Protein AF-0000000076566726 (afdb_homodimer)

Secondary structure (DSSP, 8-state):
---HHHHHHHEEEEEETTEEEEEEEGGGHHHHHT-TTTEEE-SSEEEE-TT--SHHHHHHHHHHHHHHTTTT-GGGGG--S-EEEEEETTTTEEEEEEEHHHHHHHTBEEEEEEEEEEEE-SSGGGPPPPPHHHHTT----TTS------S--TTEEEEEEEEPTT-SSSTT-EEESEEEE--TTS-HHHHHHHHHHHHH---HHHHTT-EEEEEEEEEEEETTEEEEEEEEEEEEE--TT-----SSS-EEEEEEE-HHHHHHHTTSTTB-HHHHHHHHHHHHHTT---TTT-TTHHHHHHHHB---S--/---HHHHHHHEEEEEETTEEEEEEEGGGHHHHHT-TTTEEE-SSEEEE-TT--SHHHHHHHHHHHHHHTTTT-GGGGG--S-EEEEEETTTTEEEEEEEHHHHHHHTBEEEEEEEEEEEE-SSGGGPPPPPHHHHTT----TTS------S--TTEEEEEEEEPTT-SSSTT-EEESEEEE--TTS-HHHHHHHHHHHHH---HHHHTT-EEEEEEEEEEEETTEEEEEEEEEEEEE--TT-----SSS-EEEEEEE-HHHHHHHTTSTTB-HHHHHHHHHHHHHTT---TTT-TTHHHHHHHHB---S--

Radius of gyration: 25.79 Å; Cα contacts (8 Å, |Δi|>4): 1337; chains: 2; bounding box: 63×69×59 Å

Organism: Mesocestoides corti (NCBI:txid53468)

Foldseek 3Di:
DADPPPQPPQWAFEDEPPWGFFTAGPVCCVLVVVLCQQWDDDPHHIYGHVVQPQQVSNQVSVAVSLVVCLPPAPLSVPFDVFWAFSDDPPLPGGRYIYTPSCCQRRGGEWEKAAEKEKEFAPDLVPADDPDCVLQVPLDPDPPDQAFAWDPFDSRMKTKKFAFDQPDPPLHGAIFHQFMDTDGSVDDRLVRRVVRNCAAFVDDPVQSVQKAWDAWFWAWHADSNHIHTYIYTYIYGYDYNPDGTDHHHNRTDDMHIGDLVSLSSNQSDPRHDVLRSLNSVVVSVVVPTGDCVSPVCVVVSRCNRHDDDPID/DADPPPQPPQWAFEDEPPWGFFTAGPVCCVLVVVLCQQWDDDPHHIYGDVVQPQQVSNQVSVAVSLVVCLPPAPLSVPFDVFWAFSDDPPLPGGRYIYTPSCCQRRGGEWEKAAEKEKEFAPDLVPADDPDCVQQVPLDDDPPDQAFAWAPFDSRMKTKKFAFDQPDPPLHGAIFHQFMDTDGSPDDRLVRRVVRNCAAWVDDPVQSVQKAWDAWFWAWHADSNHIHTYIYTYIYGYDYNPDGTDHHHNRTDDMHIGDLVSLSSNQSDPRHDVLRSLNSVVVSVVVPTGDCVSPVCVVVSRCNRHDDDPID

Sequence (622 aa):
MISSSSTGLNCIKFYIEDYLVGYIHREFLPQLAKYSSVFVINSDCVRLHPQLGSFEQRTAAVENVMQDLRGSLKALKGWQNEHYGVCVEGHSRALMSVERAASRVLGIKRYGVHINGYTFLSEPSMAPKPPAHVVAGVEAVEGHNELKLSNVPPNLRMWIALRSKSKTNWPGFLDLITAGGLPYSMKALDCAKKEAREEAGIPDGLLENLKPCGTITYAFDDDAGVGAGVAYLYDLELPPDFHPVNCDKEVEEFYLLSPHDVAKLIQTESFKQNCGMTVLDFFIRHGYVDPDENPRLEEWLQLMHYKLPYDMISSSSTGLNCIKFYIEDYLVGYIHREFLPQLAKYSSVFVINSDCVRLHPQLGSFEQRTAAVENVMQDLRGSLKALKGWQNEHYGVCVEGHSRALMSVERAASRVLGIKRYGVHINGYTFLSEPSMAPKPPAHVVAGVEAVEGHNELKLSNVPPNLRMWIALRSKSKTNWPGFLDLITAGGLPYSMKALDCAKKEAREEAGIPDGLLENLKPCGTITYAFDDDAGVGAGVAYLYDLELPPDFHPVNCDKEVEEFYLLSPHDVAKLIQTESFKQNCGMTVLDFFIRHGYVDPDENPRLEEWLQLMHYKLPYD

Structure (mmCIF, N/CA/C/O backbone):
data_AF-0000000076566726-model_v1
#
loop_
_entity.id
_entity.type
_entity.pdbx_description
1 polymer 'Nudix hydrolase domain-containing protein'
#
loop_
_atom_site.group_PDB
_atom_site.id
_atom_site.type_symbol
_atom_site.label_atom_id
_atom_site.label_alt_id
_atom_site.label_comp_id
_atom_site.label_asym_id
_atom_site.label_entity_id
_atom_site.label_seq_id
_atom_site.pdbx_PDB_ins_code
_atom_site.Cartn_x
_atom_site.Cartn_y
_atom_site.Cartn_z
_atom_site.occupancy
_atom_site.B_iso_or_equiv
_atom_site.auth_seq_id
_atom_site.auth_comp_id
_atom_site.auth_asym_id
_atom_site.auth_atom_id
_atom_site.pdbx_PDB_model_num
ATOM 1 N N . MET A 1 1 ? 11.234 -10.844 3.172 1 33.03 1 MET A N 1
ATOM 2 C CA . MET A 1 1 ? 11.234 -9.609 2.396 1 33.03 1 MET A CA 1
ATOM 3 C C . MET A 1 1 ? 12.492 -9.492 1.545 1 33.03 1 MET A C 1
ATOM 5 O O . MET A 1 1 ? 13.562 -9.961 1.943 1 33.03 1 MET A O 1
ATOM 9 N N . ILE A 1 2 ? 12.406 -9.414 0.272 1 42.66 2 ILE A N 1
ATOM 10 C CA . ILE A 1 2 ? 13.594 -9.273 -0.565 1 42.66 2 ILE A CA 1
ATOM 11 C C . ILE A 1 2 ? 14.508 -8.195 0.017 1 42.66 2 ILE A C 1
ATOM 13 O O . ILE A 1 2 ? 14.109 -7.035 0.143 1 42.66 2 ILE A O 1
ATOM 17 N N . SER A 1 3 ? 15.188 -8.492 0.885 1 43.09 3 SER A N 1
ATOM 18 C CA . SER A 1 3 ? 16.172 -7.52 1.33 1 43.09 3 SER A CA 1
ATOM 19 C C . SER A 1 3 ? 16.938 -6.922 0.15 1 43.09 3 SER A C 1
ATOM 21 O O . SER A 1 3 ? 17.203 -7.613 -0.839 1 43.09 3 SER A O 1
ATOM 23 N N . SER A 1 4 ? 16.734 -5.707 -0.151 1 42.78 4 SER A N 1
ATOM 24 C CA . SER A 1 4 ? 17.531 -4.926 -1.091 1 42.78 4 SER A CA 1
ATOM 25 C C . SER A 1 4 ? 18.891 -5.574 -1.344 1 42.78 4 SER A C 1
ATOM 27 O O . SER A 1 4 ? 19.453 -5.461 -2.438 1 42.78 4 SER A O 1
ATOM 29 N N . SER A 1 5 ? 19.484 -5.984 -0.323 1 40.06 5 SER A N 1
ATOM 30 C CA . SER A 1 5 ? 20.875 -6.414 -0.429 1 40.06 5 SER A CA 1
ATOM 31 C C . SER A 1 5 ? 21.016 -7.617 -1.353 1 40.06 5 SER A C 1
ATOM 33 O O . SER A 1 5 ? 22.094 -7.875 -1.891 1 40.06 5 SER A O 1
ATOM 35 N N . SER A 1 6 ? 20.078 -8.484 -1.298 1 44.53 6 SER A N 1
ATOM 36 C CA . SER A 1 6 ? 20.391 -9.758 -1.945 1 44.53 6 SER A CA 1
ATOM 37 C C . SER A 1 6 ? 20.359 -9.625 -3.465 1 44.53 6 SER A C 1
ATOM 39 O O . SER A 1 6 ? 21.156 -10.258 -4.164 1 44.53 6 SER A O 1
ATOM 41 N N . THR A 1 7 ? 19.328 -8.914 -3.982 1 50.22 7 THR A N 1
ATOM 42 C CA . THR A 1 7 ? 19.25 -8.922 -5.438 1 50.22 7 THR A CA 1
ATOM 43 C C . THR A 1 7 ? 20.438 -8.188 -6.051 1 50.22 7 THR A C 1
ATOM 45 O O . THR A 1 7 ? 20.953 -8.594 -7.098 1 50.22 7 THR A O 1
ATOM 48 N N . GLY A 1 8 ? 20.844 -7.047 -5.398 1 53.28 8 GLY A N 1
ATOM 49 C CA . GLY A 1 8 ? 21.75 -6.176 -6.125 1 53.28 8 GLY A CA 1
ATOM 50 C C . GLY A 1 8 ? 23.141 -6.762 -6.281 1 53.28 8 GLY A C 1
ATOM 51 O O . GLY A 1 8 ? 23.734 -6.691 -7.363 1 53.28 8 GLY A O 1
ATOM 52 N N . LEU A 1 9 ? 23.562 -7.465 -5.18 1 59.66 9 LEU A N 1
ATOM 53 C CA . LEU A 1 9 ? 24.984 -7.73 -5.34 1 59.66 9 LEU A CA 1
ATOM 54 C C . LEU A 1 9 ? 25.219 -9.062 -6.047 1 59.66 9 LEU A C 1
ATOM 56 O O . LEU A 1 9 ? 26.203 -9.227 -6.758 1 59.66 9 LEU A O 1
ATOM 60 N N . ASN A 1 10 ? 24.203 -9.93 -6.137 1 83.69 10 ASN A N 1
ATOM 61 C CA . ASN A 1 10 ? 24.453 -11.266 -6.68 1 83.69 10 ASN A CA 1
ATOM 62 C C . ASN A 1 10 ? 23.641 -11.516 -7.945 1 83.69 10 ASN A C 1
ATOM 64 O O . ASN A 1 10 ? 23.656 -12.617 -8.492 1 83.69 10 ASN A O 1
ATOM 68 N N . CYS A 1 11 ? 23.062 -10.398 -8.445 1 91 11 CYS A N 1
ATOM 69 C CA . CYS A 1 11 ? 22.219 -10.547 -9.633 1 91 11 CYS A CA 1
ATOM 70 C C . CYS A 1 11 ? 22.688 -9.602 -10.742 1 91 11 CYS A C 1
ATOM 72 O O . CYS A 1 11 ? 23.438 -8.664 -10.492 1 91 11 CYS A O 1
ATOM 74 N N . ILE A 1 12 ? 22.375 -9.969 -11.898 1 93.75 12 ILE A N 1
ATOM 75 C CA . ILE A 1 12 ? 22.641 -9.156 -13.078 1 93.75 12 ILE A CA 1
ATOM 76 C C . ILE A 1 12 ? 21.344 -8.852 -13.812 1 93.75 12 ILE A C 1
ATOM 78 O O . ILE A 1 12 ? 20.422 -9.688 -13.828 1 93.75 12 ILE A O 1
ATOM 82 N N . LYS A 1 13 ? 21.25 -7.676 -14.406 1 95.38 13 LYS A N 1
ATOM 83 C CA . LYS A 1 13 ? 20.031 -7.215 -15.07 1 95.38 13 LYS A CA 1
ATOM 84 C C . LYS A 1 13 ? 19.75 -8.031 -16.328 1 95.38 13 LYS A C 1
ATOM 86 O O . LYS A 1 13 ? 20.672 -8.359 -17.078 1 95.38 13 LYS A O 1
ATOM 91 N N . PHE A 1 14 ? 18.547 -8.398 -16.609 1 97 14 PHE A N 1
ATOM 92 C CA . PHE A 1 14 ? 18.078 -9.102 -17.797 1 97 14 PHE A CA 1
ATOM 93 C C . PHE A 1 14 ? 17.172 -8.211 -18.641 1 97 14 PHE A C 1
ATOM 95 O O . PHE A 1 14 ? 16.156 -7.723 -18.141 1 97 14 PHE A O 1
ATOM 102 N N . TYR A 1 15 ? 17.5 -8.016 -19.875 1 97.5 15 TYR A N 1
ATOM 103 C CA . TYR A 1 15 ? 16.766 -7.109 -20.75 1 97.5 15 TYR A CA 1
ATOM 104 C C . TYR A 1 15 ? 16.156 -7.867 -21.922 1 97.5 15 TYR A C 1
ATOM 106 O O . TYR A 1 15 ? 16.75 -8.82 -22.438 1 97.5 15 TYR A O 1
ATOM 114 N N . ILE A 1 16 ? 15.023 -7.496 -22.359 1 97.81 16 ILE A N 1
ATOM 115 C CA . ILE A 1 16 ? 14.469 -7.746 -23.688 1 97.81 16 ILE A CA 1
ATOM 116 C C . ILE A 1 16 ? 14.312 -6.426 -24.438 1 97.81 16 ILE A C 1
ATOM 118 O O . ILE A 1 16 ? 13.586 -5.535 -24 1 97.81 16 ILE A O 1
ATOM 122 N N . GLU A 1 17 ? 15.062 -6.328 -25.453 1 95.25 17 GLU A N 1
ATOM 123 C CA . GLU A 1 17 ? 15.156 -5.016 -26.094 1 95.25 17 GLU A CA 1
ATOM 124 C C . GLU A 1 17 ? 15.664 -3.965 -25.109 1 95.25 17 GLU A C 1
ATOM 126 O O . GLU A 1 17 ? 16.719 -4.145 -24.484 1 95.25 17 GLU A O 1
ATOM 131 N N . ASP A 1 18 ? 14.883 -2.914 -24.859 1 93.94 18 ASP A N 1
ATOM 132 C CA . ASP A 1 18 ? 15.336 -1.868 -23.938 1 93.94 18 ASP A CA 1
ATOM 133 C C . ASP A 1 18 ? 14.602 -1.956 -22.594 1 93.94 18 ASP A C 1
ATOM 135 O O . ASP A 1 18 ? 14.773 -1.092 -21.734 1 93.94 18 ASP A O 1
ATOM 139 N N . TYR A 1 19 ? 13.867 -3.051 -22.453 1 95.44 19 TYR A N 1
ATOM 140 C CA . TYR A 1 19 ? 13.094 -3.189 -21.219 1 95.44 19 TYR A CA 1
ATOM 141 C C . TYR A 1 19 ? 13.844 -4.043 -20.203 1 95.44 19 TYR A C 1
ATOM 143 O O . TYR A 1 19 ? 14.242 -5.172 -20.516 1 95.44 19 TYR A O 1
ATOM 151 N N . LEU A 1 20 ? 14.133 -3.514 -19.031 1 95.69 20 LEU A N 1
ATOM 152 C CA . LEU A 1 20 ? 14.602 -4.332 -17.906 1 95.69 20 LEU A CA 1
ATOM 153 C C . LEU A 1 20 ? 13.484 -5.234 -17.391 1 95.69 20 LEU A C 1
ATOM 155 O O . LEU A 1 20 ? 12.5 -4.754 -16.828 1 95.69 20 LEU A O 1
ATOM 159 N N . VAL A 1 21 ? 13.656 -6.59 -17.531 1 95.94 21 VAL A N 1
ATOM 160 C CA . VAL A 1 21 ? 12.492 -7.445 -17.297 1 95.94 21 VAL A CA 1
ATOM 161 C C . VAL A 1 21 ? 12.82 -8.461 -16.188 1 95.94 21 VAL A C 1
ATOM 163 O O . VAL A 1 21 ? 11.945 -9.211 -15.758 1 95.94 21 VAL A O 1
ATOM 166 N N . GLY A 1 22 ? 14.125 -8.461 -15.789 1 95.12 22 GLY A N 1
ATOM 167 C CA . GLY A 1 22 ? 14.438 -9.438 -14.758 1 95.12 22 GLY A CA 1
ATOM 168 C C . GLY A 1 22 ? 15.82 -9.25 -14.164 1 95.12 22 GLY A C 1
ATOM 169 O O . GLY A 1 22 ? 16.562 -8.359 -14.578 1 95.12 22 GLY A O 1
ATOM 170 N N . TYR A 1 23 ? 16.078 -10.047 -13.18 1 94.56 23 TYR A N 1
ATOM 171 C CA . TYR A 1 23 ? 17.391 -10.164 -12.531 1 94.56 23 TYR A CA 1
ATOM 172 C C . TYR A 1 23 ? 17.828 -11.617 -12.438 1 94.56 23 TYR A C 1
ATOM 174 O O . TYR A 1 23 ? 17.125 -12.445 -11.844 1 94.56 23 TYR A O 1
ATOM 182 N N . ILE A 1 24 ? 18.969 -11.852 -12.953 1 95.38 24 ILE A N 1
ATOM 183 C CA . ILE A 1 24 ? 19.453 -13.227 -13.023 1 95.38 24 ILE A CA 1
ATOM 184 C C . ILE A 1 24 ? 20.625 -13.414 -12.055 1 95.38 24 ILE A C 1
ATOM 186 O O . ILE A 1 24 ? 21.531 -12.578 -12.008 1 95.38 24 ILE A O 1
ATOM 190 N N . HIS A 1 25 ? 20.516 -14.523 -11.32 1 93.44 25 HIS A N 1
ATOM 191 C CA . HIS A 1 25 ? 21.672 -14.859 -10.516 1 93.44 25 HIS A CA 1
ATOM 192 C C . HIS A 1 25 ? 22.922 -15.047 -11.383 1 93.44 25 HIS A C 1
ATOM 194 O O . HIS A 1 25 ? 22.875 -15.758 -12.391 1 93.44 25 HIS A O 1
ATOM 200 N N . ARG A 1 26 ? 23.984 -14.5 -10.883 1 93.19 26 ARG A N 1
ATOM 201 C CA . ARG A 1 26 ? 25.234 -14.602 -11.625 1 93.19 26 ARG A CA 1
ATOM 202 C C . ARG A 1 26 ? 25.672 -16.062 -11.742 1 93.19 26 ARG A C 1
ATOM 204 O O . ARG A 1 26 ? 26.328 -16.422 -12.719 1 93.19 26 ARG A O 1
ATOM 211 N N . GLU A 1 27 ? 25.297 -16.859 -10.867 1 92.06 27 GLU A N 1
ATOM 212 C CA . GLU A 1 27 ? 25.688 -18.266 -10.867 1 92.06 27 GLU A CA 1
ATOM 213 C C . GLU A 1 27 ? 25.047 -19.016 -12.031 1 92.06 27 GLU A C 1
ATOM 215 O O . GLU A 1 27 ? 25.484 -20.109 -12.383 1 92.06 27 GLU A O 1
ATOM 220 N N . PHE A 1 28 ? 24.016 -18.469 -12.625 1 95.25 28 PHE A N 1
ATOM 221 C CA . PHE A 1 28 ? 23.344 -19.125 -13.734 1 95.25 28 PHE A CA 1
ATOM 222 C C . PHE A 1 28 ? 24 -18.766 -15.055 1 95.25 28 PHE A C 1
ATOM 224 O O . PHE A 1 28 ? 23.719 -19.375 -16.094 1 95.25 28 PHE A O 1
ATOM 231 N N . LEU A 1 29 ? 24.875 -17.828 -15.102 1 95.62 29 LEU A N 1
ATOM 232 C CA . LEU A 1 29 ? 25.391 -17.219 -16.328 1 95.62 29 LEU A CA 1
ATOM 233 C C . LEU A 1 29 ? 26.188 -18.234 -17.141 1 95.62 29 LEU A C 1
ATOM 235 O O . LEU A 1 29 ? 26.062 -18.297 -18.359 1 95.62 29 LEU A O 1
ATOM 239 N N . PRO A 1 30 ? 27.031 -19.078 -16.422 1 95.75 30 PRO A N 1
ATOM 240 C CA . PRO A 1 30 ? 27.781 -20.047 -17.219 1 95.75 30 PRO A CA 1
ATOM 241 C C . PRO A 1 30 ? 26.891 -20.984 -18.031 1 95.75 30 PRO A C 1
ATOM 243 O O . PRO A 1 30 ? 27.203 -21.328 -19.156 1 95.75 30 PRO A O 1
ATOM 246 N N . GLN A 1 31 ? 25.797 -21.328 -17.562 1 96.62 31 GLN A N 1
ATOM 247 C CA . GLN A 1 31 ? 24.875 -22.188 -18.266 1 96.62 31 GLN A CA 1
ATOM 248 C C . GLN A 1 31 ? 24.156 -21.453 -19.391 1 96.62 31 GLN A C 1
ATOM 250 O O . GLN A 1 31 ? 23.984 -22 -20.484 1 96.62 31 GLN A O 1
ATOM 255 N N . LEU A 1 32 ? 23.797 -20.203 -19.172 1 97.31 32 LEU A N 1
ATOM 256 C CA . LEU A 1 32 ? 23.094 -19.422 -20.172 1 97.31 32 LEU A CA 1
ATOM 257 C C . LEU A 1 32 ? 24.016 -19.031 -21.328 1 97.31 32 LEU A C 1
ATOM 259 O O . LEU A 1 32 ? 23.562 -18.891 -22.469 1 97.31 32 LEU A O 1
ATOM 263 N N . ALA A 1 33 ? 25.266 -18.938 -20.953 1 96.75 33 ALA A N 1
ATOM 264 C CA . ALA A 1 33 ? 26.266 -18.5 -21.938 1 96.75 33 ALA A CA 1
ATOM 265 C 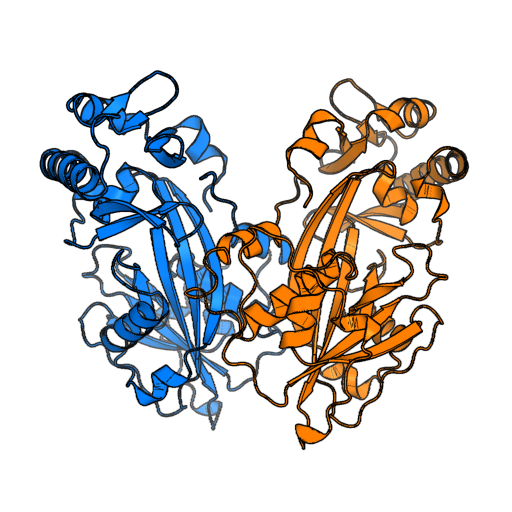C . ALA A 1 33 ? 26.438 -19.547 -23.047 1 96.75 33 ALA A C 1
ATOM 267 O O . ALA A 1 33 ? 26.891 -19.219 -24.141 1 96.75 33 ALA A O 1
ATOM 268 N N . LYS A 1 34 ? 26.047 -20.75 -22.734 1 97.12 34 LYS A N 1
ATOM 269 C CA . LYS A 1 34 ? 26.125 -21.812 -23.719 1 97.12 34 LYS A CA 1
ATOM 270 C C . LYS A 1 34 ? 25.156 -21.578 -24.875 1 97.12 34 LYS A C 1
ATOM 272 O O . LYS A 1 34 ? 25.266 -22.203 -25.922 1 97.12 34 LYS A O 1
ATOM 277 N N . TYR A 1 35 ? 24.25 -20.734 -24.703 1 98.19 35 TYR A N 1
ATOM 278 C CA . TYR A 1 35 ? 23.219 -20.469 -25.703 1 98.19 35 TYR A CA 1
ATOM 279 C C . TYR A 1 35 ? 23.328 -19.031 -26.234 1 98.19 35 TYR A C 1
ATOM 281 O O . TYR A 1 35 ? 22.406 -18.234 -26.094 1 98.19 35 TYR A O 1
ATOM 289 N N . SER A 1 36 ? 24.344 -18.781 -26.953 1 97 36 SER A N 1
ATOM 290 C CA . SER A 1 36 ? 24.719 -17.438 -27.375 1 97 36 SER A CA 1
ATOM 291 C C . SER A 1 36 ? 23.75 -16.906 -28.438 1 97 36 SER A C 1
ATOM 293 O O . SER A 1 36 ? 23.688 -15.703 -28.688 1 97 36 SER A O 1
ATOM 295 N N . SER A 1 37 ? 22.984 -17.828 -29.062 1 97.56 37 SER A N 1
ATOM 296 C CA . SER A 1 37 ? 21.984 -17.391 -30.031 1 97.56 37 SER A CA 1
ATOM 297 C C . SER A 1 37 ? 20.734 -16.859 -29.344 1 97.56 37 SER A C 1
ATOM 299 O O . SER A 1 37 ? 19.891 -16.234 -29.984 1 97.56 37 SER A O 1
ATOM 301 N N . VAL A 1 38 ? 20.656 -17.078 -28.078 1 98.62 38 VAL A N 1
ATOM 302 C CA . VAL A 1 38 ? 19.453 -16.688 -27.344 1 98.62 38 VAL A CA 1
ATOM 303 C C . VAL A 1 38 ? 19.797 -15.586 -26.344 1 98.62 38 VAL A C 1
ATOM 305 O O . VAL A 1 38 ? 19.078 -14.586 -26.234 1 98.62 38 VAL A O 1
ATOM 308 N N . PHE A 1 39 ? 20.922 -15.758 -25.641 1 98.62 39 PHE A N 1
ATOM 309 C CA . PHE A 1 39 ? 21.328 -14.812 -24.609 1 98.62 39 PHE A CA 1
ATOM 310 C C . PHE A 1 39 ? 22.656 -14.156 -24.969 1 98.62 39 PHE A C 1
ATOM 312 O O . PHE A 1 39 ? 23.641 -14.836 -25.266 1 98.62 39 PHE A O 1
ATOM 319 N N . VAL A 1 40 ? 22.594 -12.828 -24.906 1 98.12 40 VAL A N 1
ATOM 320 C CA . VAL A 1 40 ? 23.812 -12.031 -25.031 1 98.12 40 VAL A CA 1
ATOM 321 C C . VAL A 1 40 ? 24.266 -11.547 -23.656 1 98.12 40 VAL A C 1
ATOM 323 O O . VAL A 1 40 ? 23.562 -10.766 -23 1 98.12 40 VAL A O 1
ATOM 326 N N . ILE A 1 41 ? 25.438 -12.008 -23.203 1 97.19 41 ILE A N 1
ATOM 327 C CA . ILE A 1 41 ? 25.891 -11.727 -21.844 1 97.19 41 ILE A CA 1
ATOM 328 C C . ILE A 1 41 ? 27.109 -10.82 -21.875 1 97.19 41 ILE A C 1
ATOM 330 O O . ILE A 1 41 ? 28.094 -11.125 -22.562 1 97.19 41 ILE A O 1
ATOM 334 N N . ASN A 1 42 ? 26.984 -9.711 -21.25 1 94.31 42 ASN A N 1
ATOM 335 C CA . ASN A 1 42 ? 28.125 -8.828 -21.031 1 94.31 42 ASN A CA 1
ATOM 336 C C . ASN A 1 42 ? 28.375 -8.586 -19.547 1 94.31 42 ASN A C 1
ATOM 338 O O . ASN A 1 42 ? 27.797 -9.258 -18.703 1 94.31 42 ASN A O 1
ATOM 342 N N . SER A 1 43 ? 29.297 -7.742 -19.172 1 90.38 43 SER A N 1
ATOM 343 C CA . SER A 1 43 ? 29.672 -7.504 -17.781 1 90.38 43 SER A CA 1
ATOM 344 C C . SER A 1 43 ? 28.516 -6.859 -17 1 90.38 43 SER A C 1
ATOM 346 O O . SER A 1 43 ? 28.406 -7.051 -15.789 1 90.38 43 SER A O 1
ATOM 348 N N . ASP A 1 44 ? 27.594 -6.285 -17.672 1 91.06 44 ASP A N 1
ATOM 349 C CA . ASP A 1 44 ? 26.641 -5.426 -16.969 1 91.06 44 ASP A CA 1
ATOM 350 C C . ASP A 1 44 ? 25.234 -6.004 -17.047 1 91.06 44 ASP A C 1
ATOM 352 O O . ASP A 1 44 ? 24.391 -5.699 -16.188 1 91.06 44 ASP A O 1
ATOM 356 N N . CYS A 1 45 ? 25.031 -6.777 -18.078 1 95.75 45 CYS A N 1
ATOM 357 C CA . CYS A 1 45 ? 23.656 -7.219 -18.234 1 95.75 45 CYS A CA 1
ATOM 358 C C . CYS A 1 45 ? 23.578 -8.453 -19.125 1 95.75 45 CYS A C 1
ATOM 360 O O . CYS A 1 45 ? 24.562 -8.836 -19.75 1 95.75 45 CYS A O 1
ATOM 362 N N . VAL A 1 46 ? 22.531 -9.195 -19.062 1 97.62 46 VAL A N 1
ATOM 363 C CA . VAL A 1 46 ? 22.078 -10.219 -20 1 97.62 46 VAL A CA 1
ATOM 364 C C . VAL A 1 46 ? 20.953 -9.664 -20.875 1 97.62 46 VAL A C 1
ATOM 366 O O . VAL A 1 46 ? 20.062 -8.969 -20.375 1 97.62 46 VAL A O 1
ATOM 369 N N . ARG A 1 47 ? 21.031 -9.898 -22.125 1 97.81 47 ARG A N 1
ATOM 370 C CA . ARG A 1 47 ? 20 -9.477 -23.062 1 97.81 47 ARG A CA 1
ATOM 371 C C . ARG A 1 47 ? 19.547 -10.633 -23.953 1 97.81 47 ARG A C 1
ATOM 373 O O . ARG A 1 47 ? 20.375 -11.438 -24.391 1 97.81 47 ARG A O 1
ATOM 380 N N . LEU A 1 48 ? 18.234 -10.703 -24.125 1 97.94 48 LEU A N 1
ATOM 381 C CA . LEU A 1 48 ? 17.812 -11.617 -25.188 1 97.94 48 LEU A CA 1
ATOM 382 C C . LEU A 1 48 ? 18.359 -11.164 -26.547 1 97.94 48 LEU A C 1
ATOM 384 O O . LEU A 1 48 ? 18.359 -9.969 -26.844 1 97.94 48 LEU A O 1
ATOM 388 N N . HIS A 1 49 ? 18.766 -12.07 -27.297 1 97.75 49 HIS A N 1
ATOM 389 C CA . HIS A 1 49 ? 19.375 -11.75 -28.594 1 97.75 49 HIS A CA 1
ATOM 390 C C . HIS A 1 49 ? 18.438 -10.898 -29.438 1 97.75 49 HIS A C 1
ATOM 392 O O . HIS A 1 49 ? 17.266 -11.219 -29.594 1 97.75 49 HIS A O 1
ATOM 398 N N . PRO A 1 50 ? 18.969 -9.891 -30.062 1 95.94 50 PRO A N 1
ATOM 399 C CA . PRO A 1 50 ? 18.141 -8.945 -30.812 1 95.94 50 PRO A CA 1
ATOM 400 C C . PRO A 1 50 ? 17.469 -9.578 -32.031 1 95.94 50 PRO A C 1
ATOM 402 O O . PRO A 1 50 ? 16.469 -9.047 -32.531 1 95.94 50 PRO A O 1
ATOM 405 N N . GLN A 1 51 ? 17.969 -10.664 -32.469 1 96.56 51 GLN A N 1
ATOM 406 C CA . GLN A 1 51 ? 17.375 -11.336 -33.625 1 96.56 51 GLN A CA 1
ATOM 407 C C . GLN A 1 51 ? 16.016 -11.93 -33.281 1 96.56 51 GLN A C 1
ATOM 409 O O . GLN A 1 51 ? 15.219 -12.242 -34.156 1 96.56 51 GLN A O 1
ATOM 414 N N . LEU A 1 52 ? 15.828 -12.141 -32 1 97.62 52 LEU A N 1
ATOM 415 C CA . LEU A 1 52 ? 14.523 -12.617 -31.547 1 97.62 52 LEU A CA 1
ATOM 416 C C . LEU A 1 52 ? 13.531 -11.469 -31.422 1 97.62 52 LEU A C 1
ATOM 418 O O . LEU A 1 52 ? 13.383 -10.891 -30.344 1 97.62 52 LEU A O 1
ATOM 422 N N . GLY A 1 53 ? 12.859 -11.203 -32.438 1 94.38 53 GLY A N 1
ATOM 423 C CA . GLY A 1 53 ? 12.141 -9.945 -32.562 1 94.38 53 GLY A CA 1
ATOM 424 C C . GLY A 1 53 ? 10.672 -10.07 -32.188 1 94.38 53 GLY A C 1
ATOM 425 O O . GLY A 1 53 ? 10.016 -9.07 -31.875 1 94.38 53 GLY A O 1
ATOM 426 N N . SER A 1 54 ? 10.156 -11.328 -32.312 1 96.81 54 SER A N 1
ATOM 427 C CA . SER A 1 54 ? 8.727 -11.484 -32.062 1 96.81 54 SER A CA 1
ATOM 428 C C . SER A 1 54 ? 8.469 -12.227 -30.75 1 96.81 54 SER A C 1
ATOM 430 O O . SER A 1 54 ? 9.359 -12.883 -30.219 1 96.81 54 SER A O 1
ATOM 432 N N . PHE A 1 55 ? 7.242 -12.102 -30.266 1 97.5 55 PHE A N 1
ATOM 433 C CA . PHE A 1 55 ? 6.781 -12.82 -29.078 1 97.5 55 PHE A CA 1
ATOM 434 C C . PHE A 1 55 ? 7.016 -14.32 -29.234 1 97.5 55 PHE A C 1
ATOM 436 O O . PHE A 1 55 ? 7.566 -14.961 -28.328 1 97.5 55 PHE A O 1
ATOM 443 N N . GLU A 1 56 ? 6.68 -14.852 -30.391 1 97.88 56 GLU A N 1
ATOM 444 C CA . GLU A 1 56 ? 6.77 -16.297 -30.641 1 97.88 56 GLU A CA 1
ATOM 445 C C . GLU A 1 56 ? 8.219 -16.75 -30.688 1 97.88 56 GLU A C 1
ATOM 447 O O . GLU A 1 56 ? 8.562 -17.797 -30.141 1 97.88 56 GLU A O 1
ATOM 452 N N . GLN A 1 57 ? 8.984 -16 -31.344 1 98.31 57 GLN A N 1
ATOM 453 C CA . GLN A 1 57 ? 10.398 -16.359 -31.469 1 98.31 57 GLN A CA 1
ATOM 454 C C . GLN A 1 57 ? 11.086 -16.359 -30.109 1 98.31 57 GLN A C 1
ATOM 456 O O . GLN A 1 57 ? 11.805 -17.312 -29.766 1 98.31 57 GLN A O 1
ATOM 461 N N . ARG A 1 58 ? 10.836 -15.328 -29.359 1 98.62 58 ARG A N 1
ATOM 462 C CA . ARG A 1 58 ? 11.422 -15.227 -28.031 1 98.62 58 ARG A CA 1
ATOM 463 C C . ARG A 1 58 ? 10.969 -16.391 -27.141 1 98.62 58 ARG A C 1
ATOM 465 O O . ARG A 1 58 ? 11.781 -17.047 -26.484 1 98.62 58 ARG A O 1
ATOM 472 N N . THR A 1 59 ? 9.648 -16.641 -27.172 1 98.44 59 THR A N 1
ATOM 473 C CA . THR A 1 59 ? 9.055 -17.688 -26.344 1 98.44 59 THR A CA 1
ATOM 474 C C . THR A 1 59 ? 9.641 -19.047 -26.688 1 98.44 59 THR A C 1
ATOM 476 O O . THR A 1 59 ? 10.062 -19.781 -25.797 1 98.44 59 THR A O 1
ATOM 479 N N . ALA A 1 60 ? 9.727 -19.312 -27.938 1 98.38 60 ALA A N 1
ATOM 480 C CA . ALA A 1 60 ? 10.227 -20.609 -28.391 1 98.38 60 ALA A CA 1
ATOM 481 C C . ALA A 1 60 ? 11.703 -20.781 -28.062 1 98.38 60 ALA A C 1
ATOM 483 O O . ALA A 1 60 ? 12.125 -21.844 -27.594 1 98.38 60 ALA A O 1
ATOM 484 N N . ALA A 1 61 ? 12.484 -19.781 -28.328 1 98.62 61 ALA A N 1
ATOM 485 C CA . ALA A 1 61 ? 13.922 -19.844 -28.094 1 98.62 61 ALA A CA 1
ATOM 486 C C . ALA A 1 61 ? 14.227 -20.078 -26.625 1 98.62 61 ALA A C 1
ATOM 488 O O . ALA A 1 61 ? 15.023 -20.953 -26.281 1 98.62 61 ALA A O 1
ATOM 489 N N . VAL A 1 62 ? 13.586 -19.328 -25.781 1 98.5 62 VAL A N 1
ATOM 490 C CA . VAL A 1 62 ? 13.828 -19.453 -24.344 1 98.5 62 VAL A CA 1
ATOM 491 C C . VAL A 1 62 ? 13.305 -20.781 -23.828 1 98.5 62 VAL A C 1
ATOM 493 O O . VAL A 1 62 ? 13.945 -21.422 -22.984 1 98.5 62 VAL A O 1
ATOM 496 N N . GLU A 1 63 ? 12.18 -21.172 -24.359 1 97.88 63 GLU A N 1
ATOM 497 C CA . GLU A 1 63 ? 11.641 -22.469 -23.984 1 97.88 63 GLU A CA 1
ATOM 498 C C . GLU A 1 63 ? 12.633 -23.594 -24.266 1 97.88 63 GLU A C 1
ATOM 500 O O . GLU A 1 63 ? 12.836 -24.484 -23.438 1 97.88 63 GLU A O 1
ATOM 505 N N . ASN A 1 64 ? 13.195 -23.578 -25.406 1 98 64 ASN A N 1
ATOM 506 C CA . ASN A 1 64 ? 14.164 -24.594 -25.797 1 98 64 ASN A CA 1
ATOM 507 C C . ASN A 1 64 ? 15.367 -24.609 -24.859 1 98 64 ASN A C 1
ATOM 509 O O . ASN A 1 64 ? 15.82 -25.688 -24.453 1 98 64 ASN A O 1
ATOM 513 N N . VAL A 1 65 ? 15.836 -23.453 -24.547 1 98.31 65 VAL A N 1
ATOM 514 C CA . VAL A 1 65 ? 16.969 -23.359 -23.641 1 98.31 65 VAL A CA 1
ATOM 515 C C . VAL A 1 65 ? 16.594 -23.938 -22.281 1 98.31 65 VAL A C 1
ATOM 517 O O . VAL A 1 65 ? 17.344 -24.734 -21.719 1 98.31 65 VAL A O 1
ATOM 520 N N . MET A 1 66 ? 15.438 -23.547 -21.766 1 98.06 66 MET A N 1
ATOM 521 C CA . MET A 1 66 ? 15.031 -23.984 -20.438 1 98.06 66 MET A CA 1
ATOM 522 C C . MET A 1 66 ? 14.773 -25.484 -20.406 1 98.06 66 MET A C 1
ATOM 524 O O . MET A 1 66 ? 15.047 -26.141 -19.391 1 98.06 66 MET A O 1
ATOM 528 N N . GLN A 1 67 ? 14.273 -26 -21.469 1 97 67 GLN A N 1
ATOM 529 C CA . GLN A 1 67 ? 14.102 -27.438 -21.578 1 97 67 GLN A CA 1
ATOM 530 C C . GLN A 1 67 ? 15.438 -28.156 -21.484 1 97 67 GLN A C 1
ATOM 532 O O . GLN A 1 67 ? 15.562 -29.156 -20.781 1 97 67 GLN A O 1
ATOM 537 N N . ASP A 1 68 ? 16.375 -27.625 -22.141 1 97.12 68 ASP A N 1
ATOM 538 C CA . ASP A 1 68 ? 17.703 -28.234 -22.156 1 97.12 68 ASP A CA 1
ATOM 539 C C . ASP A 1 68 ? 18.344 -28.156 -20.766 1 97.12 68 ASP A C 1
ATOM 541 O O . ASP A 1 68 ? 19.125 -29.031 -20.391 1 97.12 68 ASP A O 1
ATOM 545 N N . LEU A 1 69 ? 17.969 -27.125 -20.047 1 97 69 LEU A N 1
ATOM 546 C CA . LEU A 1 69 ? 18.609 -26.875 -18.766 1 97 69 LEU A CA 1
ATOM 547 C C . LEU A 1 69 ? 17.812 -27.484 -17.625 1 97 69 LEU A C 1
ATOM 549 O O . LEU A 1 69 ? 18.141 -27.281 -16.453 1 97 69 LEU A O 1
ATOM 553 N N . ARG A 1 70 ? 16.75 -28.156 -17.75 1 94.25 70 ARG A N 1
ATOM 554 C CA . ARG A 1 70 ? 15.852 -28.688 -16.734 1 94.25 70 ARG A CA 1
ATOM 555 C C . ARG A 1 70 ? 16.625 -29.531 -15.719 1 94.25 70 ARG A C 1
ATOM 557 O O . ARG A 1 70 ? 16.297 -29.516 -14.523 1 94.25 70 ARG A O 1
ATOM 564 N N . GLY A 1 71 ? 17.656 -30.203 -16.141 1 89.25 71 GLY A N 1
ATOM 565 C CA . GLY A 1 71 ? 18.422 -31.062 -15.242 1 89.25 71 GLY A CA 1
ATOM 566 C C . GLY A 1 71 ? 19.531 -30.328 -14.516 1 89.25 71 GLY A C 1
ATOM 567 O O . GLY A 1 71 ? 20.062 -30.828 -13.523 1 89.25 71 GLY A O 1
ATOM 568 N N . SER A 1 72 ? 19.766 -29.109 -14.836 1 91.44 72 SER A N 1
ATOM 569 C CA . SER A 1 72 ? 20.953 -28.422 -14.344 1 91.44 72 SER A CA 1
ATOM 570 C C . SER A 1 72 ? 20.578 -27.344 -13.336 1 91.44 72 SER A C 1
ATOM 572 O O . SER A 1 72 ? 21.406 -26.938 -12.508 1 91.44 72 SER A O 1
ATOM 574 N N . LEU A 1 73 ? 19.375 -26.812 -13.484 1 93.44 73 LEU A N 1
ATOM 575 C CA . LEU A 1 73 ? 18.953 -25.734 -12.609 1 93.44 73 LEU A CA 1
ATOM 576 C C . LEU A 1 73 ? 17.812 -26.172 -11.703 1 93.44 73 LEU A C 1
ATOM 578 O O . LEU A 1 73 ? 16.812 -26.719 -12.18 1 93.44 73 LEU A O 1
ATOM 582 N N . LYS A 1 74 ? 17.953 -25.922 -10.477 1 90.56 74 LYS A N 1
ATOM 583 C CA . LYS A 1 74 ? 17.031 -26.375 -9.438 1 90.56 74 LYS A CA 1
ATOM 584 C C . LYS A 1 74 ? 15.602 -25.906 -9.742 1 90.56 74 LYS A C 1
ATOM 586 O O . LYS A 1 74 ? 14.648 -26.672 -9.625 1 90.56 74 LYS A O 1
ATOM 591 N N . ALA A 1 75 ? 15.461 -24.641 -10.117 1 90.44 75 ALA A N 1
ATOM 592 C CA . ALA A 1 75 ? 14.148 -24.047 -10.352 1 90.44 75 ALA A CA 1
ATOM 593 C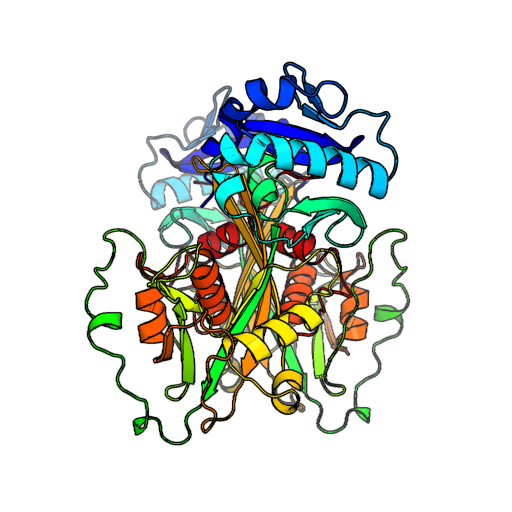 C . ALA A 1 75 ? 13.375 -24.812 -11.422 1 90.44 75 ALA A C 1
ATOM 595 O O . ALA A 1 75 ? 12.148 -24.891 -11.367 1 90.44 75 ALA A O 1
ATOM 596 N N . LEU A 1 76 ? 14.023 -25.406 -12.328 1 94.56 76 LEU A N 1
ATOM 597 C CA . LEU A 1 76 ? 13.383 -26.016 -13.5 1 94.56 76 LEU A CA 1
ATOM 598 C C . LEU A 1 76 ? 12.852 -27.406 -13.18 1 94.56 76 LEU A C 1
ATOM 600 O O . LEU A 1 76 ? 12.117 -27.984 -13.977 1 94.56 76 LEU A O 1
ATOM 604 N N . LYS A 1 77 ? 13.164 -27.906 -12.031 1 89.06 77 LYS A N 1
ATOM 605 C CA . LYS A 1 77 ? 12.625 -29.188 -11.594 1 89.06 77 LYS A CA 1
ATOM 606 C C . LYS A 1 77 ? 11.125 -29.109 -11.359 1 89.06 77 LYS A C 1
ATOM 608 O O . LYS A 1 77 ? 10.422 -30.125 -11.422 1 89.06 77 LYS A O 1
ATOM 613 N N . GLY A 1 78 ? 10.609 -27.922 -11.109 1 87.06 78 GLY A N 1
ATOM 614 C CA . GLY A 1 78 ? 9.188 -27.734 -10.859 1 87.06 78 GLY A CA 1
ATOM 615 C C . GLY A 1 78 ? 8.414 -27.359 -12.109 1 87.06 78 GLY A C 1
ATOM 616 O O . GLY A 1 78 ? 7.516 -26.516 -12.062 1 87.06 78 GLY A O 1
ATOM 617 N N . TRP A 1 79 ? 8.844 -28.016 -13.203 1 91.25 79 TRP A N 1
ATOM 618 C CA . TRP A 1 79 ? 8.18 -27.766 -14.484 1 91.25 79 TRP A CA 1
ATOM 619 C C . TRP A 1 79 ? 6.695 -28.109 -14.406 1 91.25 79 TRP A C 1
ATOM 621 O O . TRP A 1 79 ? 6.32 -29.172 -13.906 1 91.25 79 TRP A O 1
ATOM 631 N N . GLN A 1 80 ? 5.77 -27.203 -14.812 1 87.5 80 GLN A N 1
ATOM 632 C CA . GLN A 1 80 ? 4.332 -27.391 -14.633 1 87.5 80 GLN A CA 1
ATOM 633 C C . GLN A 1 80 ? 3.584 -27.219 -15.945 1 87.5 80 GLN A C 1
ATOM 635 O O . GLN A 1 80 ? 2.355 -27.312 -15.992 1 87.5 80 GLN A O 1
ATOM 640 N N . ASN A 1 81 ? 4.285 -26.953 -17 1 91.25 81 ASN A N 1
ATOM 641 C CA . ASN A 1 81 ? 3.676 -26.688 -18.297 1 91.25 81 ASN A CA 1
ATOM 642 C C . ASN A 1 81 ? 2.672 -25.531 -18.219 1 91.25 81 ASN A C 1
ATOM 644 O O . ASN A 1 81 ? 1.547 -25.656 -18.719 1 91.25 81 ASN A O 1
ATOM 648 N N . GLU A 1 82 ? 2.932 -24.531 -17.484 1 92.44 82 GLU A N 1
ATOM 649 C CA . GLU A 1 82 ? 2.203 -23.281 -17.344 1 92.44 82 GLU A CA 1
ATOM 650 C C . GLU A 1 82 ? 3.107 -22.078 -17.625 1 92.44 82 GLU A C 1
ATOM 652 O O . GLU A 1 82 ? 4.188 -21.969 -17.031 1 92.44 82 GLU A O 1
ATOM 657 N N . HIS A 1 83 ? 2.613 -21.219 -18.5 1 96.88 83 HIS A N 1
ATOM 658 C CA . HIS A 1 83 ? 3.455 -20.094 -18.891 1 96.88 83 HIS A CA 1
ATOM 659 C C . HIS A 1 83 ? 3.037 -18.828 -18.172 1 96.88 83 HIS A C 1
ATOM 661 O O . HIS A 1 83 ? 1.844 -18.562 -18 1 96.88 83 HIS A O 1
ATOM 667 N N . TYR A 1 84 ? 4.055 -18.141 -17.766 1 96.81 84 TYR A N 1
ATOM 668 C CA . TYR A 1 84 ? 3.904 -16.781 -17.281 1 96.81 84 TYR A CA 1
ATOM 669 C C . TYR A 1 84 ? 4.332 -15.773 -18.344 1 96.81 84 TYR A C 1
ATOM 671 O O . TYR A 1 84 ? 5.168 -16.078 -19.188 1 96.81 84 TYR A O 1
ATOM 679 N N . GLY A 1 85 ? 3.721 -14.617 -18.297 1 96.31 85 GLY A N 1
ATOM 680 C CA . GLY A 1 85 ? 4.117 -13.562 -19.219 1 96.31 85 GLY A CA 1
ATOM 681 C C . GLY A 1 85 ? 5.277 -12.727 -18.719 1 96.31 85 GLY A C 1
ATOM 682 O O . GLY A 1 85 ? 5.359 -12.43 -17.516 1 96.31 85 GLY A O 1
ATOM 683 N N . VAL A 1 86 ? 6.223 -12.469 -19.594 1 97 86 VAL A N 1
ATOM 684 C CA . VAL A 1 86 ? 7.195 -11.414 -19.328 1 97 86 VAL A CA 1
ATOM 685 C C . VAL A 1 86 ? 6.629 -10.062 -19.781 1 97 86 VAL A C 1
ATOM 687 O O . VAL A 1 86 ? 6.762 -9.688 -20.953 1 97 86 VAL A O 1
ATOM 690 N N . CYS A 1 87 ? 6.113 -9.359 -18.781 1 92.88 87 CYS A N 1
ATOM 691 C CA . CYS A 1 87 ? 5.25 -8.234 -19.125 1 92.88 87 CYS A CA 1
ATOM 692 C C . CYS A 1 87 ? 5.969 -6.91 -18.875 1 92.88 87 CYS A C 1
ATOM 694 O O . CYS A 1 87 ? 6.883 -6.836 -18.062 1 92.88 87 CYS A O 1
ATOM 696 N N . VAL A 1 88 ? 5.59 -5.895 -19.641 1 90.69 88 VAL A N 1
ATOM 697 C CA . VAL A 1 88 ? 6.023 -4.512 -19.484 1 90.69 88 VAL A CA 1
ATOM 698 C C . VAL A 1 88 ? 4.805 -3.592 -19.438 1 90.69 88 VAL A C 1
ATOM 700 O O . VAL A 1 88 ? 3.686 -4.016 -19.75 1 90.69 88 VAL A O 1
ATOM 703 N N . GLU A 1 89 ? 5.039 -2.332 -18.922 1 83.44 89 GLU A N 1
ATOM 704 C CA . GLU A 1 89 ? 3.93 -1.39 -18.812 1 83.44 89 GLU A CA 1
ATOM 705 C C . GLU A 1 89 ? 2.791 -1.975 -17.984 1 83.44 89 GLU A C 1
ATOM 707 O O . GLU A 1 89 ? 1.638 -1.979 -18.406 1 83.44 89 GLU A O 1
ATOM 712 N N . GLY A 1 90 ? 3.318 -2.443 -16.891 1 78.62 90 GLY A N 1
ATOM 713 C CA . GLY A 1 90 ? 2.371 -3.189 -16.078 1 78.62 90 GLY A CA 1
ATOM 714 C C . GLY A 1 90 ? 2.057 -4.562 -16.641 1 78.62 90 GLY A C 1
ATOM 715 O O . GLY A 1 90 ? 2.963 -5.309 -17.016 1 78.62 90 GLY A O 1
ATOM 716 N N . HIS A 1 91 ? 0.847 -5.027 -16.562 1 81.12 91 HIS A N 1
ATOM 717 C CA . HIS A 1 91 ? 0.454 -6.332 -17.078 1 81.12 91 HIS A CA 1
ATOM 718 C C . HIS A 1 91 ? -0.238 -6.207 -18.438 1 81.12 91 HIS A C 1
ATOM 720 O O . HIS A 1 91 ? -0.853 -7.16 -18.922 1 81.12 91 HIS A O 1
ATOM 726 N N . SER A 1 92 ? 0.024 -5.039 -19.109 1 80.81 92 SER A N 1
ATOM 727 C CA . SER A 1 92 ? -0.764 -4.75 -20.297 1 80.81 92 SER A CA 1
ATOM 728 C C . SER A 1 92 ? -0.138 -5.379 -21.547 1 80.81 92 SER A C 1
ATOM 730 O O . SER A 1 92 ? -0.828 -5.633 -22.531 1 80.81 92 SER A O 1
ATOM 732 N N . ARG A 1 93 ? 1.163 -5.652 -21.5 1 89.38 93 ARG A N 1
ATOM 733 C CA . ARG A 1 93 ? 1.868 -6.137 -22.688 1 89.38 93 ARG A CA 1
ATOM 734 C C . ARG A 1 93 ? 2.924 -7.172 -22.312 1 89.38 93 ARG A C 1
ATOM 736 O O . ARG A 1 93 ? 3.746 -6.934 -21.422 1 89.38 93 ARG A O 1
ATOM 743 N N . ALA A 1 94 ? 2.871 -8.312 -23.016 1 94.75 94 ALA A N 1
ATOM 744 C CA . ALA A 1 94 ? 3.871 -9.352 -22.797 1 94.75 94 ALA A CA 1
ATOM 745 C C . ALA A 1 94 ? 4.863 -9.398 -23.953 1 94.75 94 ALA A C 1
ATOM 747 O O . ALA A 1 94 ? 4.469 -9.367 -25.125 1 94.75 94 ALA A O 1
ATOM 748 N N . LEU A 1 95 ? 6.148 -9.492 -23.625 1 97.06 95 LEU A N 1
ATOM 749 C CA . LEU A 1 95 ? 7.211 -9.57 -24.625 1 97.06 95 LEU A CA 1
ATOM 750 C C . LEU A 1 95 ? 7.48 -11.016 -25.016 1 97.06 95 LEU A C 1
ATOM 752 O O . LEU A 1 95 ? 8.008 -11.281 -26.109 1 97.06 95 LEU A O 1
ATOM 756 N N . MET A 1 96 ? 7.172 -11.891 -24.188 1 97.94 96 MET A N 1
ATOM 757 C CA . MET A 1 96 ? 7.246 -13.344 -24.359 1 97.94 96 MET A CA 1
ATOM 758 C C . MET A 1 96 ? 6.566 -14.062 -23.203 1 97.94 96 MET A C 1
ATOM 760 O O . MET A 1 96 ? 6.125 -13.43 -22.234 1 97.94 96 MET A O 1
ATOM 764 N N . SER A 1 97 ? 6.398 -15.312 -23.359 1 97.75 97 SER A N 1
ATOM 765 C CA . SER A 1 97 ? 5.98 -16.141 -22.219 1 97.75 97 SER A CA 1
ATOM 766 C C . SER A 1 97 ? 7.039 -17.188 -21.891 1 97.75 97 SER A C 1
ATOM 768 O O . SER A 1 97 ? 7.871 -17.531 -22.719 1 97.75 97 SER A O 1
ATOM 770 N N . VAL A 1 98 ? 7.086 -17.547 -20.688 1 97.75 98 VAL A N 1
ATOM 771 C CA . VAL A 1 98 ? 8.078 -18.516 -20.219 1 97.75 98 VAL A CA 1
ATOM 772 C C . VAL A 1 98 ? 7.434 -19.469 -19.219 1 97.75 98 VAL A C 1
ATOM 774 O O . VAL A 1 98 ? 6.5 -19.094 -18.516 1 97.75 98 VAL A O 1
ATOM 777 N N . GLU A 1 99 ? 7.949 -20.688 -19.266 1 96.62 99 GLU A N 1
ATOM 778 C CA . GLU A 1 99 ? 7.516 -21.656 -18.266 1 96.62 99 GLU A CA 1
ATOM 779 C C . GLU A 1 99 ? 7.66 -21.094 -16.844 1 96.62 99 GLU A C 1
ATOM 781 O O . GLU A 1 99 ? 8.68 -20.469 -16.531 1 96.62 99 GLU A O 1
ATOM 786 N N . ARG A 1 100 ? 6.688 -21.359 -16.016 1 94.56 100 ARG A N 1
ATOM 787 C CA . ARG A 1 100 ? 6.625 -20.797 -14.672 1 94.56 100 ARG A CA 1
ATOM 788 C C . ARG A 1 100 ? 7.902 -21.094 -13.898 1 94.56 100 ARG A C 1
ATOM 790 O O . ARG A 1 100 ? 8.406 -20.234 -13.164 1 94.56 100 ARG A O 1
ATOM 797 N N . ALA A 1 101 ? 8.406 -22.297 -14.008 1 93 101 ALA A N 1
ATOM 798 C CA . ALA A 1 101 ? 9.625 -22.688 -13.305 1 93 101 ALA A CA 1
ATOM 799 C C . ALA A 1 101 ? 10.812 -21.844 -13.766 1 93 101 ALA A C 1
ATOM 801 O O . ALA A 1 101 ? 11.727 -21.578 -12.992 1 93 101 ALA A O 1
ATOM 802 N N . ALA A 1 102 ? 10.812 -21.422 -14.977 1 96.44 102 ALA A N 1
ATOM 803 C CA . ALA A 1 102 ? 11.898 -20.641 -15.562 1 96.44 102 ALA A CA 1
ATOM 804 C C . ALA A 1 102 ? 11.828 -19.172 -15.141 1 96.44 102 ALA A C 1
ATOM 806 O O . ALA A 1 102 ? 12.797 -18.438 -15.297 1 96.44 102 ALA A O 1
ATOM 807 N N . SER A 1 103 ? 10.656 -18.781 -14.609 1 95.81 103 SER A N 1
ATOM 808 C CA . SER A 1 103 ? 10.492 -17.391 -14.188 1 95.81 103 SER A CA 1
ATOM 809 C C . SER A 1 103 ? 11.492 -17.031 -13.102 1 95.81 103 SER A C 1
ATOM 811 O O . SER A 1 103 ? 11.984 -15.898 -13.062 1 95.81 103 SER A O 1
ATOM 813 N N . ARG A 1 104 ? 11.875 -17.969 -12.305 1 93.81 104 ARG A N 1
ATOM 814 C CA . ARG A 1 104 ? 12.828 -17.75 -11.227 1 93.81 104 ARG A CA 1
ATOM 815 C C . ARG A 1 104 ? 14.25 -17.641 -11.766 1 93.81 104 ARG A C 1
ATOM 817 O O . ARG A 1 104 ? 15.078 -16.906 -11.219 1 93.81 104 ARG A O 1
ATOM 824 N N . VAL A 1 105 ? 14.523 -18.406 -12.742 1 96.12 105 VAL A N 1
ATOM 825 C CA . VAL A 1 105 ? 15.844 -18.406 -13.359 1 96.12 105 VAL A CA 1
ATOM 826 C C . VAL A 1 105 ? 16.125 -17.047 -13.992 1 96.12 105 VAL A C 1
ATOM 828 O O . VAL A 1 105 ? 17.203 -16.484 -13.836 1 96.12 105 VAL A O 1
ATOM 831 N N . LEU A 1 106 ? 15.055 -16.516 -14.609 1 96.81 106 LEU A N 1
ATOM 832 C CA . LEU A 1 106 ? 15.211 -15.273 -15.344 1 96.81 106 LEU A CA 1
ATOM 833 C C . LEU A 1 106 ? 14.891 -14.07 -14.461 1 96.81 106 LEU A C 1
ATOM 835 O O . LEU A 1 106 ? 15.125 -12.922 -14.852 1 96.81 106 LEU A O 1
ATOM 839 N N . GLY A 1 107 ? 14.336 -14.32 -13.273 1 95 107 GLY A N 1
ATOM 840 C CA . GLY A 1 107 ? 14.031 -13.289 -12.297 1 95 107 GLY A CA 1
ATOM 841 C C . GLY A 1 107 ? 12.984 -12.297 -12.781 1 95 107 GLY A C 1
ATOM 842 O O . GLY A 1 107 ? 13.094 -11.094 -12.523 1 95 107 GLY A O 1
ATOM 843 N N . ILE A 1 108 ? 12 -12.789 -13.555 1 95.31 108 ILE A N 1
ATOM 844 C CA . ILE A 1 108 ? 10.969 -11.906 -14.078 1 95.31 108 ILE A CA 1
ATOM 845 C C . ILE A 1 108 ? 9.844 -11.758 -13.055 1 95.31 108 ILE A C 1
ATOM 847 O O . ILE A 1 108 ? 9.766 -12.523 -12.094 1 95.31 108 ILE A O 1
ATOM 851 N N . LYS A 1 109 ? 9.008 -10.805 -13.32 1 94 109 LYS A N 1
ATOM 852 C CA . LYS A 1 109 ? 7.832 -10.617 -12.477 1 94 109 LYS A CA 1
ATOM 853 C C . LYS A 1 109 ? 6.836 -11.758 -12.664 1 94 109 LYS A C 1
ATOM 855 O O . LYS A 1 109 ? 6.547 -12.156 -13.789 1 94 109 LYS A O 1
ATOM 860 N N . ARG A 1 110 ? 6.398 -12.219 -11.516 1 94.31 110 ARG A N 1
ATOM 861 C CA . ARG A 1 110 ? 5.371 -13.258 -11.484 1 94.31 110 ARG A CA 1
ATOM 862 C C . ARG A 1 110 ? 4.055 -12.719 -10.938 1 94.31 110 ARG A C 1
ATOM 864 O O . ARG A 1 110 ? 4.016 -12.156 -9.844 1 94.31 110 ARG A O 1
ATOM 871 N N . TYR A 1 111 ? 2.996 -12.93 -11.695 1 95.25 111 TYR A N 1
ATOM 872 C CA . TYR A 1 111 ? 1.69 -12.445 -11.266 1 95.25 111 TYR A CA 1
ATOM 873 C C . TYR A 1 111 ? 0.838 -13.578 -10.711 1 95.25 111 TYR A C 1
ATOM 875 O O . TYR A 1 111 ? 0.94 -14.719 -11.172 1 95.25 111 TYR A O 1
ATOM 883 N N . GLY A 1 112 ? 0.065 -13.289 -9.758 1 96.5 112 GLY A N 1
ATOM 884 C CA . GLY A 1 112 ? -0.849 -14.242 -9.156 1 96.5 112 GLY A CA 1
ATOM 885 C C . GLY A 1 112 ? -2.113 -13.602 -8.617 1 96.5 112 GLY A C 1
ATOM 886 O O . GLY A 1 112 ? -2.293 -12.391 -8.719 1 96.5 112 GLY A O 1
ATOM 887 N N . VAL A 1 113 ? -3.025 -14.43 -8.141 1 98.19 113 VAL A N 1
ATOM 888 C CA . VAL A 1 113 ? -4.281 -13.992 -7.543 1 98.19 113 VAL A CA 1
ATOM 889 C C . VAL A 1 113 ? -4.422 -14.586 -6.145 1 98.19 113 VAL A C 1
ATOM 891 O O . VAL A 1 113 ? -4.055 -15.742 -5.914 1 98.19 113 VAL A O 1
ATOM 894 N N . HIS A 1 114 ? -4.824 -13.773 -5.219 1 98.75 114 HIS A N 1
ATOM 895 C CA . HIS A 1 114 ? -5.043 -14.148 -3.826 1 98.75 114 HIS A CA 1
ATOM 896 C C . HIS A 1 114 ? -6.465 -13.82 -3.383 1 98.75 114 HIS A C 1
ATOM 898 O O . HIS A 1 114 ? -6.949 -12.711 -3.617 1 98.75 114 HIS A O 1
ATOM 904 N N . ILE A 1 115 ? -7.16 -14.727 -2.752 1 98.81 115 ILE A N 1
ATOM 905 C CA . ILE A 1 115 ? -8.531 -14.484 -2.314 1 98.81 115 ILE A CA 1
ATOM 906 C C . ILE A 1 115 ? -8.633 -14.703 -0.805 1 98.81 115 ILE A C 1
ATOM 908 O O . ILE A 1 115 ? -8.344 -15.789 -0.303 1 98.81 115 ILE A O 1
ATOM 912 N N . ASN A 1 116 ? -8.992 -13.68 -0.099 1 98.81 116 ASN A N 1
ATOM 913 C CA . ASN A 1 116 ? -9.477 -13.852 1.268 1 98.81 116 ASN A CA 1
ATOM 914 C C . ASN A 1 116 ? -10.93 -14.312 1.295 1 98.81 116 ASN A C 1
ATOM 916 O O . ASN A 1 116 ? -11.82 -13.594 0.837 1 98.81 116 ASN A O 1
ATOM 920 N N . GLY A 1 117 ? -11.172 -15.484 1.739 1 98.69 117 GLY A N 1
ATOM 921 C CA . GLY A 1 117 ? -12.531 -15.938 2.002 1 98.69 117 GLY A CA 1
ATOM 922 C C . GLY A 1 117 ? -12.945 -15.766 3.451 1 98.69 117 GLY A C 1
ATOM 923 O O . GLY A 1 117 ? -12.242 -16.219 4.359 1 98.69 117 GLY A O 1
ATOM 924 N N . TYR A 1 118 ? -14.062 -15.055 3.703 1 98.38 118 TYR A N 1
ATOM 925 C CA . TYR A 1 118 ? -14.5 -14.805 5.074 1 98.38 118 TYR A CA 1
ATOM 926 C C . TYR A 1 118 ? -16.016 -14.891 5.188 1 98.38 118 TYR A C 1
ATOM 928 O O . TYR A 1 118 ? -16.719 -14.938 4.18 1 98.38 118 TYR A O 1
ATOM 936 N N . THR A 1 119 ? -16.484 -15.023 6.375 1 97.19 119 THR A N 1
ATOM 937 C CA . THR A 1 119 ? -17.922 -15.086 6.645 1 97.19 119 THR A CA 1
ATOM 938 C C . THR A 1 119 ? -18.234 -14.477 8.008 1 97.19 119 THR A C 1
ATOM 940 O O . THR A 1 119 ? -17.344 -14.242 8.812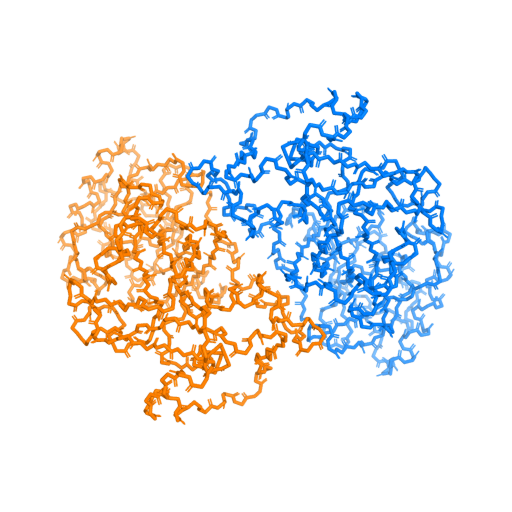 1 97.19 119 THR A O 1
ATOM 943 N N . PHE A 1 120 ? -19.469 -14.086 8.203 1 96.75 120 PHE A N 1
ATOM 944 C CA . PHE A 1 120 ? -20.016 -13.711 9.5 1 96.75 120 PHE A CA 1
ATOM 945 C C . PHE A 1 120 ? -20.969 -14.781 10.023 1 96.75 120 PHE A C 1
ATOM 947 O O . PHE A 1 120 ? -21.984 -15.062 9.406 1 96.75 120 PHE A O 1
ATOM 954 N N . LEU A 1 121 ? -20.578 -15.273 11.148 1 94.62 121 LEU A N 1
ATOM 955 C CA . LEU A 1 121 ? -21.422 -16.328 11.719 1 94.62 121 LEU A CA 1
ATOM 956 C C . LEU A 1 121 ? -22.719 -15.75 12.266 1 94.62 121 LEU A C 1
ATOM 958 O O . LEU A 1 121 ? -22.734 -14.648 12.812 1 94.62 121 LEU A O 1
ATOM 962 N N . SER A 1 122 ? -23.766 -16.5 12.148 1 88.81 122 SER A N 1
ATOM 963 C CA . SER A 1 122 ? -25.047 -16.094 12.719 1 88.81 122 SER A CA 1
ATOM 964 C C . SER A 1 122 ? -25.016 -16.188 14.242 1 88.81 122 SER A C 1
ATOM 966 O O . SER A 1 122 ? -25.609 -15.344 14.922 1 88.81 122 SER A O 1
ATOM 968 N N . GLU A 1 123 ? -24.281 -17.25 14.742 1 82.5 123 GLU A N 1
ATOM 969 C CA . GLU A 1 123 ? -24.062 -17.469 16.172 1 82.5 123 GLU A CA 1
ATOM 970 C C . GLU A 1 123 ? -22.594 -17.656 16.484 1 82.5 123 GLU A C 1
ATOM 972 O O . GLU A 1 123 ? -22.016 -18.719 16.188 1 82.5 123 GLU A O 1
ATOM 977 N N . PRO A 1 124 ? -22.016 -16.625 17.016 1 71.06 124 PRO A N 1
ATOM 978 C CA . PRO A 1 124 ? -20.562 -16.688 17.266 1 71.06 124 PRO A CA 1
ATOM 979 C C . PRO A 1 124 ? -20.141 -17.969 17.984 1 71.06 124 PRO A C 1
ATOM 981 O O . PRO A 1 124 ? -19.031 -18.438 17.781 1 71.06 124 PRO A O 1
ATOM 984 N N . SER A 1 125 ? -21.016 -18.453 18.766 1 69.88 125 SER A N 1
ATOM 985 C CA . SER A 1 125 ? -20.688 -19.641 19.562 1 69.88 125 SER A CA 1
ATOM 986 C C . SER A 1 125 ? -20.516 -20.859 18.672 1 69.88 125 SER A C 1
ATOM 988 O O . SER A 1 125 ? -19.922 -21.859 19.094 1 69.88 125 SER A O 1
ATOM 990 N N . MET A 1 126 ? -20.844 -20.734 17.469 1 66.31 126 MET A N 1
ATOM 991 C CA . MET A 1 126 ? -20.797 -21.875 16.562 1 66.31 126 MET A CA 1
ATOM 992 C C . MET A 1 126 ? -19.453 -21.984 15.859 1 66.31 126 MET A C 1
ATOM 994 O O . MET A 1 126 ? -19.219 -22.891 15.062 1 66.31 126 MET A O 1
ATOM 998 N N . ALA A 1 127 ? -18.594 -21.156 16.25 1 68.5 127 ALA A N 1
ATOM 999 C CA . ALA A 1 127 ? -17.312 -21.234 15.57 1 68.5 127 ALA A CA 1
ATOM 1000 C C . ALA A 1 127 ? -16.578 -22.516 15.938 1 68.5 127 ALA A C 1
ATOM 1002 O O . ALA A 1 127 ? -16.484 -22.875 17.109 1 68.5 127 ALA A O 1
ATOM 1003 N N . PRO A 1 128 ? -16.141 -23.203 14.875 1 70.56 128 PRO A N 1
ATOM 1004 C CA . PRO A 1 128 ? -15.328 -24.391 15.203 1 70.56 128 PRO A CA 1
ATOM 1005 C C . PRO A 1 128 ? -14.016 -24.016 15.891 1 70.56 128 PRO A C 1
ATOM 1007 O O . PRO A 1 128 ? -13.461 -22.953 15.648 1 70.56 128 PRO A O 1
ATOM 1010 N N . LYS A 1 129 ? -13.703 -24.812 16.953 1 70.25 129 LYS A N 1
ATOM 1011 C CA . LYS A 1 129 ? -12.406 -24.594 17.594 1 70.25 129 LYS A CA 1
ATOM 1012 C C . LYS A 1 129 ? -11.266 -24.969 16.641 1 70.25 129 LYS A C 1
ATOM 1014 O O . LYS A 1 129 ? -11.305 -26.016 16 1 70.25 129 LYS A O 1
ATOM 1019 N N . PRO A 1 130 ? -10.32 -24.016 16.422 1 72.44 130 PRO A N 1
ATOM 1020 C CA . PRO A 1 130 ? -9.172 -24.422 15.609 1 72.44 130 PRO A CA 1
ATOM 1021 C C . PRO A 1 130 ? -8.43 -25.625 16.172 1 72.44 130 PRO A C 1
ATOM 1023 O O . PRO A 1 130 ? -8.359 -25.797 17.391 1 72.44 130 PRO A O 1
ATOM 1026 N N . PRO A 1 131 ? -7.984 -26.469 15.266 1 71.69 131 PRO A N 1
ATOM 1027 C CA . PRO A 1 131 ? -7.18 -27.578 15.805 1 71.69 131 PRO A CA 1
ATOM 1028 C C . PRO A 1 131 ? -5.945 -27.078 16.562 1 71.69 131 PRO A C 1
ATOM 1030 O O . PRO A 1 131 ? -5.309 -26.109 16.156 1 71.69 131 PRO A O 1
ATOM 1033 N N . ALA A 1 132 ? -5.719 -27.719 17.703 1 65 132 ALA A N 1
ATOM 1034 C CA . ALA A 1 132 ? -4.656 -27.328 18.625 1 65 132 ALA A CA 1
ATOM 1035 C C . ALA A 1 132 ? -3.32 -27.203 17.906 1 65 132 ALA A C 1
ATOM 1037 O O . ALA A 1 132 ? -2.529 -26.312 18.188 1 65 132 ALA A O 1
ATOM 1038 N N . HIS A 1 133 ? -3.119 -28.062 17 1 66.75 133 HIS A N 1
ATOM 1039 C CA . HIS A 1 133 ? -1.818 -28.094 16.344 1 66.75 133 HIS A CA 1
ATOM 1040 C C . HIS A 1 133 ? -1.622 -26.891 15.438 1 66.75 133 HIS A C 1
ATOM 1042 O O . HIS A 1 133 ? -0.49 -26.547 15.086 1 66.75 133 HIS A O 1
ATOM 1048 N N . VAL A 1 134 ? -2.613 -26.312 15.055 1 68.94 134 VAL A N 1
ATOM 1049 C CA . VAL A 1 134 ? -2.529 -25.172 14.148 1 68.94 134 VAL A CA 1
ATOM 1050 C C . VAL A 1 134 ? -2.213 -23.906 14.938 1 68.94 134 VAL A C 1
ATOM 1052 O O . VAL A 1 134 ? -1.422 -23.078 14.492 1 68.94 134 VAL A O 1
ATOM 1055 N N . VAL A 1 135 ? -2.746 -23.75 16.203 1 64.19 135 VAL A N 1
ATOM 1056 C CA . VAL A 1 135 ? -2.619 -22.484 16.922 1 64.19 135 VAL A CA 1
ATOM 1057 C C . VAL A 1 135 ? -1.547 -22.609 18 1 64.19 135 VAL A C 1
ATOM 1059 O O . VAL A 1 135 ? -1.077 -21.594 18.531 1 64.19 135 VAL A O 1
ATOM 1062 N N . ALA A 1 136 ? -1.216 -23.688 18.594 1 57.66 136 ALA A N 1
ATOM 1063 C CA . ALA A 1 136 ? -0.358 -23.859 19.766 1 57.66 136 ALA A CA 1
ATOM 1064 C C . ALA A 1 136 ? 1.074 -23.422 19.469 1 57.66 136 ALA A C 1
ATOM 1066 O O . ALA A 1 136 ? 1.794 -22.984 20.359 1 57.66 136 ALA A O 1
ATOM 1067 N N . GLY A 1 137 ? 1.623 -23.641 18.375 1 51.47 137 GLY A N 1
ATOM 1068 C CA . GLY A 1 137 ? 3.059 -23.469 18.203 1 51.47 137 GLY A CA 1
ATOM 1069 C C . GLY A 1 137 ? 3.457 -22.047 17.891 1 51.47 137 GLY A C 1
ATOM 1070 O O . GLY A 1 137 ? 4.543 -21.797 17.359 1 51.47 137 GLY A O 1
ATOM 1071 N N . VAL A 1 138 ? 2.617 -21.109 18.062 1 53.5 138 VAL A N 1
ATOM 1072 C CA . VAL A 1 138 ? 2.99 -19.75 17.672 1 53.5 138 VAL A CA 1
ATOM 1073 C C . VAL A 1 138 ? 3.863 -19.125 18.766 1 53.5 138 VAL A C 1
ATOM 1075 O O . VAL A 1 138 ? 3.385 -18.828 19.859 1 53.5 138 VAL A O 1
ATOM 1078 N N . GLU A 1 139 ? 5.02 -19.453 18.734 1 52.97 139 GLU A N 1
ATOM 1079 C CA . GLU A 1 139 ? 5.902 -18.672 19.594 1 52.97 139 GLU A CA 1
ATOM 1080 C C . GLU A 1 139 ? 6.066 -17.25 19.078 1 52.97 139 GLU A C 1
ATOM 1082 O O . GLU A 1 139 ? 6.285 -17.031 17.891 1 52.97 139 GLU A O 1
ATOM 1087 N N . ALA A 1 140 ? 5.547 -16.469 19.922 1 49.09 140 ALA A N 1
ATOM 1088 C CA . ALA A 1 140 ? 5.75 -15.062 19.594 1 49.09 140 ALA A CA 1
ATOM 1089 C C . ALA A 1 140 ? 7.219 -14.773 19.297 1 49.09 140 ALA A C 1
ATOM 1091 O O . ALA A 1 140 ? 8.109 -15.273 19.984 1 49.09 140 ALA A O 1
ATOM 1092 N N . VAL A 1 141 ? 7.461 -14.5 18.047 1 48.06 141 VAL A N 1
ATOM 1093 C CA . VAL A 1 141 ? 8.828 -14.039 17.797 1 48.06 141 VAL A CA 1
ATOM 1094 C C . VAL A 1 141 ? 9.141 -12.852 18.703 1 48.06 141 VAL A C 1
ATOM 1096 O O . VAL A 1 141 ? 8.383 -11.875 18.75 1 48.06 141 VAL A O 1
ATOM 1099 N N . GLU A 1 142 ? 10.055 -12.898 19.625 1 48.53 142 GLU A N 1
ATOM 1100 C CA . GLU A 1 142 ? 10.539 -11.844 20.516 1 48.53 142 GLU A CA 1
ATOM 1101 C C . GLU A 1 142 ? 11.016 -10.633 19.719 1 48.53 142 GLU A C 1
ATOM 1103 O O . GLU A 1 142 ? 11.68 -10.773 18.703 1 48.53 142 GLU A O 1
ATOM 1108 N N . GLY A 1 143 ? 10.594 -9.273 20.125 1 51.25 143 GLY A N 1
ATOM 1109 C CA . GLY A 1 143 ? 11.172 -8.016 19.672 1 51.25 143 GLY A CA 1
ATOM 1110 C C . GLY A 1 143 ? 10.359 -7.328 18.609 1 51.25 143 GLY A C 1
ATOM 1111 O O . GLY A 1 143 ? 10.625 -6.18 18.25 1 51.25 143 GLY A O 1
ATOM 1112 N N . HIS A 1 144 ? 9.594 -8.156 17.875 1 58.16 144 HIS A N 1
ATOM 1113 C CA . HIS A 1 144 ? 8.844 -7.488 16.828 1 58.16 144 HIS A CA 1
ATOM 1114 C C . HIS A 1 144 ? 7.473 -7.039 17.312 1 58.16 144 HIS A C 1
ATOM 1116 O O . HIS A 1 144 ? 6.879 -7.684 18.172 1 58.16 144 HIS A O 1
ATOM 1122 N N . ASN A 1 145 ? 7.219 -5.777 17.125 1 64.94 145 ASN A N 1
ATOM 1123 C CA . ASN A 1 145 ? 5.883 -5.301 17.469 1 64.94 145 ASN A CA 1
ATOM 1124 C C . ASN A 1 145 ? 4.801 -6.219 16.891 1 64.94 145 ASN A C 1
ATOM 1126 O O . ASN A 1 145 ? 4.734 -6.434 15.688 1 64.94 145 ASN A O 1
ATOM 1130 N N . GLU A 1 146 ? 4.191 -6.832 17.797 1 84.44 146 GLU A N 1
ATOM 1131 C CA . GLU A 1 146 ? 3.107 -7.754 17.469 1 84.44 146 GLU A CA 1
ATOM 1132 C C . GLU A 1 146 ? 1.929 -7.02 16.844 1 84.44 146 GLU A C 1
ATOM 1134 O O . GLU A 1 146 ? 1.624 -5.883 17.219 1 84.44 146 GLU A O 1
ATOM 1139 N N . LEU A 1 147 ? 1.422 -7.586 15.789 1 93.62 147 LEU A N 1
ATOM 1140 C CA . LEU A 1 147 ? 0.181 -7.105 15.195 1 93.62 147 LEU A CA 1
ATOM 1141 C C . LEU A 1 147 ? -0.964 -7.16 16.203 1 93.62 147 LEU A C 1
ATOM 1143 O O . LEU A 1 147 ? -1.235 -8.219 16.781 1 93.62 147 LEU A O 1
ATOM 1147 N N . LYS A 1 148 ? -1.537 -6.031 16.469 1 95 148 LYS A N 1
ATOM 1148 C CA . LYS A 1 148 ? -2.697 -5.941 17.359 1 95 148 LYS A CA 1
ATOM 1149 C C . LYS A 1 148 ? -3.961 -5.609 16.562 1 95 148 LYS A C 1
ATOM 1151 O O . LYS A 1 148 ? -3.982 -4.648 15.797 1 95 148 LYS A O 1
ATOM 1156 N N . LEU A 1 149 ? -4.98 -6.391 16.75 1 97.25 149 LEU A N 1
ATOM 1157 C CA . LEU A 1 149 ? -6.254 -6.141 16.094 1 97.25 149 LEU A CA 1
ATOM 1158 C C . LEU A 1 149 ? -7.23 -5.441 17.031 1 97.25 149 LEU A C 1
ATOM 1160 O O . LEU A 1 149 ? -7.227 -5.691 18.234 1 97.25 149 LEU A O 1
ATOM 1164 N N . SER A 1 150 ? -7.977 -4.605 16.453 1 95.69 150 SER A N 1
ATOM 1165 C CA . SER A 1 150 ? -9.062 -3.945 17.172 1 95.69 150 SER A CA 1
ATOM 1166 C C . SER A 1 150 ? -10.297 -3.801 16.281 1 95.69 150 SER A C 1
ATOM 1168 O O . SER A 1 150 ? -10.227 -3.984 15.062 1 95.69 150 SER A O 1
ATOM 1170 N N . ASN A 1 151 ? -11.445 -3.633 16.906 1 94.75 151 ASN A N 1
ATOM 1171 C CA . ASN A 1 151 ? -12.711 -3.379 16.234 1 94.75 151 ASN A CA 1
ATOM 1172 C C . ASN A 1 151 ? -13.086 -4.527 15.297 1 94.75 151 ASN A C 1
ATOM 1174 O O . ASN A 1 151 ? -13.641 -4.305 14.219 1 94.75 151 ASN A O 1
ATOM 1178 N N . VAL A 1 152 ? -12.703 -5.73 15.648 1 96.81 152 VAL A N 1
ATOM 1179 C CA . VAL A 1 152 ? -13.055 -6.906 14.859 1 96.81 152 VAL A CA 1
ATOM 1180 C C . VAL A 1 152 ? -14.453 -7.383 15.234 1 96.81 152 VAL A C 1
ATOM 1182 O O . VAL A 1 152 ? -14.742 -7.605 16.406 1 96.81 152 VAL A O 1
ATOM 1185 N N . PRO A 1 153 ? -15.297 -7.496 14.242 1 95.88 153 PRO A N 1
ATOM 1186 C CA . PRO A 1 153 ? -16.594 -8.094 14.578 1 95.88 153 PRO A CA 1
ATOM 1187 C C . PRO A 1 153 ? -16.453 -9.477 15.211 1 95.88 153 PRO A C 1
ATOM 1189 O O . PRO A 1 153 ? -15.734 -10.328 14.688 1 95.88 153 PRO A O 1
ATOM 1192 N N . PRO A 1 154 ? -17.141 -9.688 16.281 1 93.5 154 PRO A N 1
ATOM 1193 C CA . PRO A 1 154 ? -16.953 -10.945 17 1 93.5 154 PRO A CA 1
ATOM 1194 C C . PRO A 1 154 ? -17.359 -12.164 16.203 1 93.5 154 PRO A C 1
ATOM 1196 O O . PRO A 1 154 ? -16.875 -13.273 16.438 1 93.5 154 PRO A O 1
ATOM 1199 N N . ASN A 1 155 ? -18.234 -12.008 15.227 1 95.5 155 ASN A N 1
ATOM 1200 C CA . ASN A 1 155 ? -18.719 -13.156 14.461 1 95.5 155 ASN A CA 1
ATOM 1201 C C . ASN A 1 155 ? -17.953 -13.328 13.156 1 95.5 155 ASN A C 1
ATOM 1203 O O . ASN A 1 155 ? -18.281 -14.203 12.352 1 95.5 155 ASN A O 1
ATOM 1207 N N . LEU A 1 156 ? -16.984 -12.492 12.898 1 97.19 156 LEU A N 1
ATOM 1208 C CA . LEU A 1 156 ? -16.188 -12.609 11.688 1 97.19 156 LEU A CA 1
ATOM 1209 C C . LEU A 1 156 ? -15.273 -13.836 11.758 1 97.19 156 LEU A C 1
ATOM 1211 O O . LEU A 1 156 ? -14.664 -14.102 12.797 1 97.19 156 LEU A O 1
ATOM 1215 N N . ARG A 1 157 ? -15.258 -14.648 10.727 1 96.88 157 ARG A N 1
ATOM 1216 C CA . ARG A 1 157 ? -14.344 -15.773 10.57 1 96.88 157 ARG A CA 1
ATOM 1217 C C . ARG A 1 157 ? -13.695 -15.766 9.188 1 96.88 157 ARG A C 1
ATOM 1219 O O . ARG A 1 157 ? -14.266 -15.227 8.234 1 96.88 157 ARG A O 1
ATOM 1226 N N . MET A 1 158 ? -12.57 -16.312 9.07 1 97.62 158 MET A N 1
ATOM 1227 C CA . MET A 1 158 ? -11.836 -16.406 7.812 1 97.62 158 MET A CA 1
ATOM 1228 C C . MET A 1 158 ? -11.508 -17.859 7.48 1 97.62 158 MET A C 1
ATOM 1230 O O . MET A 1 158 ? -11.148 -18.641 8.367 1 97.62 158 MET A O 1
ATOM 1234 N N . TRP A 1 159 ? -11.617 -18.203 6.285 1 97.44 159 TRP A N 1
ATOM 1235 C CA . TRP A 1 159 ? -11.242 -19.531 5.805 1 97.44 159 TRP A CA 1
ATOM 1236 C C . TRP A 1 159 ? -9.75 -19.594 5.492 1 97.44 159 TRP A C 1
ATOM 1238 O O . TRP A 1 159 ? -9.242 -18.797 4.691 1 97.44 159 TRP A O 1
ATOM 1248 N N . ILE A 1 160 ? -9.062 -20.531 6.117 1 96.88 160 ILE A N 1
ATOM 1249 C CA . ILE A 1 160 ? -7.637 -20.797 5.914 1 96.88 160 ILE A CA 1
ATOM 1250 C C . ILE A 1 160 ? -7.438 -22.219 5.398 1 96.88 160 ILE A C 1
ATOM 1252 O O . ILE A 1 160 ? -8.07 -23.156 5.887 1 96.88 160 ILE A O 1
ATOM 1256 N N . ALA A 1 161 ? -6.66 -22.344 4.402 1 96.12 161 ALA A N 1
ATOM 1257 C CA . ALA A 1 161 ? -6.383 -23.672 3.838 1 96.12 161 ALA A CA 1
ATOM 1258 C C . ALA A 1 161 ? -5.051 -24.203 4.344 1 96.12 161 ALA A C 1
ATOM 1260 O O . ALA A 1 161 ? -4.133 -23.438 4.645 1 96.12 161 ALA A O 1
ATOM 1261 N N . LEU A 1 162 ? -4.977 -25.469 4.484 1 93.94 162 LEU A N 1
ATOM 1262 C CA . LEU A 1 162 ? -3.73 -26.203 4.656 1 93.94 162 LEU A CA 1
ATOM 1263 C C . LEU A 1 162 ? -3.299 -26.844 3.342 1 93.94 162 LEU A C 1
ATOM 1265 O O . LEU A 1 162 ? -4.023 -27.672 2.783 1 93.94 162 LEU A O 1
ATOM 1269 N N . ARG A 1 163 ? -2.166 -26.438 2.869 1 93.56 163 ARG A N 1
ATOM 1270 C CA . ARG A 1 163 ? -1.671 -26.969 1.602 1 93.56 163 ARG A CA 1
ATOM 1271 C C . ARG A 1 163 ? -1.307 -28.438 1.725 1 93.56 163 ARG A C 1
ATOM 1273 O O . ARG A 1 163 ? -0.718 -28.859 2.725 1 93.56 163 ARG A O 1
ATOM 1280 N N . SER A 1 164 ? -1.586 -29.156 0.692 1 91.94 164 SER A N 1
ATOM 1281 C CA . SER A 1 164 ? -1.248 -30.578 0.659 1 91.94 164 SER A CA 1
ATOM 1282 C C . SER A 1 164 ? 0.26 -30.781 0.744 1 91.94 164 SER A C 1
ATOM 1284 O O . SER A 1 164 ? 1.035 -29.984 0.22 1 91.94 164 SER A O 1
ATOM 1286 N N . LYS A 1 165 ? 0.648 -31.922 1.309 1 89.31 165 LYS A N 1
ATOM 1287 C CA . LYS A 1 165 ? 2.062 -32.281 1.398 1 89.31 165 LYS A CA 1
ATOM 1288 C C . LYS A 1 165 ? 2.621 -32.656 0.031 1 89.31 165 LYS A C 1
ATOM 1290 O O . LYS A 1 165 ? 3.84 -32.688 -0.161 1 89.31 165 LYS A O 1
ATOM 1295 N N . SER A 1 166 ? 1.765 -32.906 -0.868 1 84.12 166 SER A N 1
ATOM 1296 C CA . SER A 1 166 ? 2.18 -33.344 -2.197 1 84.12 166 SER A CA 1
ATOM 1297 C C . SER A 1 166 ? 2.482 -32.156 -3.102 1 84.12 166 SER A C 1
ATOM 1299 O O . SER A 1 166 ? 3.012 -32.312 -4.203 1 84.12 166 SER A O 1
ATOM 1301 N N . LYS A 1 167 ? 2.121 -30.984 -2.6 1 83.38 167 LYS A N 1
ATOM 1302 C CA . LYS A 1 167 ? 2.416 -29.797 -3.398 1 83.38 167 LYS A CA 1
ATOM 1303 C C . LYS A 1 167 ? 3.916 -29.641 -3.625 1 83.38 167 LYS A C 1
ATOM 1305 O O . LYS A 1 167 ? 4.719 -29.922 -2.73 1 83.38 167 LYS A O 1
ATOM 1310 N N . THR A 1 168 ? 4.246 -29.203 -4.766 1 77.69 168 THR A N 1
ATOM 1311 C CA . THR A 1 168 ? 5.641 -28.953 -5.113 1 77.69 168 THR A CA 1
ATOM 1312 C C . THR A 1 168 ? 6.203 -27.781 -4.312 1 77.69 168 THR A C 1
ATOM 1314 O O . THR A 1 168 ? 7.328 -27.844 -3.814 1 77.69 168 THR A O 1
ATOM 1317 N N . ASN A 1 169 ? 5.352 -26.797 -4.18 1 77.69 169 ASN A N 1
ATOM 1318 C CA . ASN A 1 169 ? 5.809 -25.578 -3.516 1 77.69 169 ASN A CA 1
ATOM 1319 C C . ASN A 1 169 ? 5.113 -25.375 -2.172 1 77.69 169 ASN A C 1
ATOM 1321 O O . ASN A 1 169 ? 3.885 -25.406 -2.096 1 77.69 169 ASN A O 1
ATOM 1325 N N . TRP A 1 170 ? 5.922 -25.25 -1.114 1 84.88 170 TRP A N 1
ATOM 1326 C CA . TRP A 1 170 ? 5.469 -24.938 0.239 1 84.88 170 TRP A CA 1
ATOM 1327 C C . TRP A 1 170 ? 4.496 -26 0.736 1 84.88 170 TRP A C 1
ATOM 1329 O O . TRP A 1 170 ? 3.395 -25.688 1.188 1 84.88 170 TRP A O 1
ATOM 1339 N N . PRO A 1 171 ? 4.891 -27.219 0.7 1 88.06 171 PRO A N 1
ATOM 1340 C CA . PRO A 1 171 ? 4.027 -28.281 1.204 1 88.06 171 PRO A CA 1
ATOM 1341 C C . PRO A 1 171 ? 3.76 -28.172 2.703 1 88.06 171 PRO A C 1
ATOM 1343 O O . PRO A 1 171 ? 4.684 -27.922 3.48 1 88.06 171 PRO A O 1
ATOM 1346 N N . GLY A 1 172 ? 2.518 -28.203 3.082 1 90.12 172 GLY A N 1
ATOM 1347 C CA . GLY A 1 172 ? 2.162 -28.234 4.492 1 90.12 172 GLY A CA 1
ATOM 1348 C C . GLY A 1 172 ? 2.033 -26.859 5.113 1 90.12 172 GLY A C 1
ATOM 1349 O O . GLY A 1 172 ? 1.84 -26.734 6.324 1 90.12 172 GLY A O 1
ATOM 1350 N N . PHE A 1 173 ? 2.131 -25.844 4.301 1 92.25 173 PHE A N 1
ATOM 1351 C CA . PHE A 1 173 ? 1.975 -24.484 4.816 1 92.25 173 PHE A CA 1
ATOM 1352 C C . PHE A 1 173 ? 0.504 -24.094 4.855 1 92.25 173 PHE A C 1
ATOM 1354 O O . PHE A 1 173 ? -0.309 -24.625 4.098 1 92.25 173 PHE A O 1
ATOM 1361 N N . LEU A 1 174 ? 0.195 -23.203 5.75 1 94.44 174 LEU A N 1
ATOM 1362 C CA . LEU A 1 174 ? -1.108 -22.547 5.738 1 94.44 174 LEU A CA 1
ATOM 1363 C C . LEU A 1 174 ? -1.185 -21.5 4.633 1 94.44 174 LEU A C 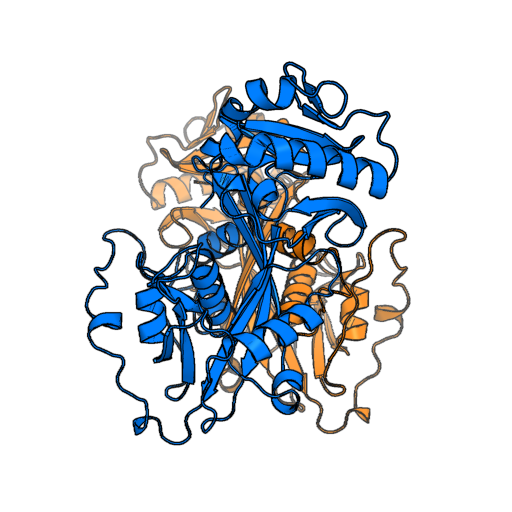1
ATOM 1365 O O . LEU A 1 174 ? -0.167 -20.906 4.262 1 94.44 174 LEU A O 1
ATOM 1369 N N . ASP A 1 175 ? -2.379 -21.328 4.133 1 96.12 175 ASP A N 1
ATOM 1370 C CA . ASP A 1 175 ? -2.631 -20.5 2.955 1 96.12 175 ASP A CA 1
ATOM 1371 C C . ASP A 1 175 ? -3.996 -19.828 3.041 1 96.12 175 ASP A C 1
ATOM 1373 O O . ASP A 1 175 ? -4.719 -20 4.027 1 96.12 175 ASP A O 1
ATOM 1377 N N . LEU A 1 176 ? -4.312 -19.016 2.078 1 98.12 176 LEU A N 1
ATOM 1378 C CA . LEU A 1 176 ? -5.648 -18.453 1.906 1 98.12 176 LEU A CA 1
ATOM 1379 C C . LEU A 1 176 ? -6.625 -19.516 1.413 1 98.12 176 LEU A C 1
ATOM 1381 O O . LEU A 1 176 ? -6.223 -20.641 1.086 1 98.12 176 LEU A O 1
ATOM 1385 N N . ILE A 1 177 ? -7.875 -19.141 1.359 1 97.69 177 ILE A N 1
ATOM 1386 C CA . ILE A 1 177 ? -8.844 -20.094 0.834 1 97.69 177 ILE A CA 1
ATOM 1387 C C . ILE A 1 177 ? -8.477 -20.469 -0.602 1 97.69 177 ILE A C 1
ATOM 1389 O O . ILE A 1 177 ? -8.688 -21.609 -1.029 1 97.69 177 ILE A O 1
ATOM 1393 N N . THR A 1 178 ? -8.008 -19.438 -1.301 1 96.75 178 THR A N 1
ATOM 1394 C CA . THR A 1 178 ? -7.602 -19.656 -2.686 1 96.75 178 THR A CA 1
ATOM 1395 C C . THR A 1 178 ? -6.438 -18.734 -3.053 1 96.75 178 THR A C 1
ATOM 1397 O O . THR A 1 178 ? -6.445 -17.547 -2.725 1 96.75 178 THR A O 1
ATOM 1400 N N . ALA A 1 179 ? -5.492 -19.25 -3.695 1 96.94 179 ALA A N 1
ATOM 1401 C CA . ALA A 1 179 ? -4.395 -18.516 -4.316 1 96.94 179 ALA A CA 1
ATOM 1402 C C . ALA A 1 179 ? -3.836 -19.281 -5.516 1 96.94 179 ALA A C 1
ATOM 1404 O O . ALA A 1 179 ? -3.861 -20.516 -5.551 1 96.94 179 ALA A O 1
ATOM 1405 N N . GLY A 1 180 ? -3.297 -18.547 -6.496 1 95 180 GLY A N 1
ATOM 1406 C CA . GLY A 1 180 ? -2.717 -19.203 -7.656 1 95 180 GLY A CA 1
ATOM 1407 C C . GLY A 1 180 ? -1.938 -18.266 -8.547 1 95 180 GLY A C 1
ATOM 1408 O O . GLY A 1 180 ? -2.172 -17.047 -8.531 1 95 180 GLY A O 1
ATOM 1409 N N . GLY A 1 181 ? -1.074 -18.844 -9.242 1 94.81 181 GLY A N 1
ATOM 1410 C CA . GLY A 1 181 ? -0.375 -18.062 -10.258 1 94.81 181 GLY A CA 1
ATOM 1411 C C . GLY A 1 181 ? -1.267 -17.641 -11.414 1 94.81 181 GLY A C 1
ATOM 1412 O O . GLY A 1 181 ? -2.24 -18.328 -11.734 1 94.81 181 GLY A O 1
ATOM 1413 N N . LEU A 1 182 ? -0.948 -16.531 -11.961 1 95.56 182 LEU A N 1
ATOM 1414 C CA . LEU A 1 182 ? -1.709 -16.016 -13.094 1 95.56 182 LEU A CA 1
ATOM 1415 C C . LEU A 1 182 ? -1.038 -16.375 -14.414 1 95.56 182 LEU A C 1
ATOM 1417 O O . LEU A 1 182 ? -0.002 -15.812 -14.766 1 95.56 182 LEU A O 1
ATOM 1421 N N . PRO A 1 183 ? -1.603 -17.297 -15.117 1 93.94 183 PRO A N 1
ATOM 1422 C CA . PRO A 1 183 ? -1.061 -17.625 -16.438 1 93.94 183 PRO A CA 1
ATOM 1423 C C . PRO A 1 183 ? -1.122 -16.453 -17.406 1 93.94 183 PRO A C 1
ATOM 1425 O O . PRO A 1 183 ? -2.025 -15.617 -17.312 1 93.94 183 PRO A O 1
ATOM 1428 N N . TYR A 1 184 ? -0.196 -16.453 -18.375 1 90.81 184 TYR A N 1
ATOM 1429 C CA . TYR A 1 184 ? -0.068 -15.344 -19.312 1 90.81 184 TYR A CA 1
ATOM 1430 C C . TYR A 1 184 ? -1.342 -15.172 -20.125 1 90.81 184 TYR A C 1
ATOM 1432 O O . TYR A 1 184 ? -1.663 -14.062 -20.562 1 90.81 184 TYR A O 1
ATOM 1440 N N . SER A 1 185 ? -2.107 -16.141 -20.297 1 87.5 185 SER A N 1
ATOM 1441 C CA . SER A 1 185 ? -3.236 -16.156 -21.219 1 87.5 185 SER A CA 1
ATOM 1442 C C . SER A 1 185 ? -4.543 -15.836 -20.5 1 87.5 185 SER A C 1
ATOM 1444 O O . SER A 1 185 ? -5.617 -15.898 -21.094 1 87.5 185 SER A O 1
ATOM 1446 N N . MET A 1 186 ? -4.508 -15.414 -19.25 1 92.38 186 MET A N 1
ATOM 1447 C CA . MET A 1 186 ? -5.746 -15.266 -18.484 1 92.38 186 MET A CA 1
ATOM 1448 C C . MET A 1 186 ? -5.824 -13.891 -17.828 1 92.38 186 MET A C 1
ATOM 1450 O O . MET A 1 186 ? -4.805 -13.328 -17.438 1 92.38 186 MET A O 1
ATOM 1454 N N . LYS A 1 187 ? -7.074 -13.422 -17.781 1 94.12 187 LYS A N 1
ATOM 1455 C CA . LYS A 1 187 ? -7.34 -12.242 -16.953 1 94.12 187 LYS A CA 1
ATOM 1456 C C . LYS A 1 187 ? -7.312 -12.586 -15.469 1 94.12 187 LYS A C 1
ATOM 1458 O O . LYS A 1 187 ? -7.578 -13.727 -15.086 1 94.12 187 LYS A O 1
ATOM 1463 N N . ALA A 1 188 ? -6.973 -11.586 -14.695 1 96 188 ALA A N 1
ATOM 1464 C CA . ALA A 1 188 ? -6.844 -11.797 -13.258 1 96 188 ALA A CA 1
ATOM 1465 C C . ALA A 1 188 ? -8.148 -12.305 -12.656 1 96 188 ALA A C 1
ATOM 1467 O O . ALA A 1 188 ? -8.164 -13.266 -11.891 1 96 188 ALA A O 1
ATOM 1468 N N . LEU A 1 189 ? -9.258 -11.672 -13.031 1 96.5 189 LEU A N 1
ATOM 1469 C CA . LEU A 1 189 ? -10.555 -12.047 -12.477 1 96.5 189 LEU A CA 1
ATOM 1470 C C . LEU A 1 189 ? -10.922 -13.477 -12.859 1 96.5 189 LEU A C 1
ATOM 1472 O O . LEU A 1 189 ? -11.391 -14.25 -12.023 1 96.5 189 LEU A O 1
ATOM 1476 N N . ASP A 1 190 ? -10.695 -13.812 -14.094 1 96.75 190 ASP A N 1
ATOM 1477 C CA . ASP A 1 190 ? -10.992 -15.164 -14.562 1 96.75 190 ASP A CA 1
ATOM 1478 C C . ASP A 1 190 ? -10.125 -16.203 -13.836 1 96.75 190 ASP A C 1
ATOM 1480 O O . ASP A 1 190 ? -10.609 -17.266 -13.469 1 96.75 190 ASP A O 1
ATOM 1484 N N . CYS A 1 191 ? -8.891 -15.844 -13.664 1 97 191 CYS A N 1
ATOM 1485 C CA . CYS A 1 191 ? -7.984 -16.734 -12.938 1 97 191 CYS A CA 1
ATOM 1486 C C . CYS A 1 191 ? -8.445 -16.922 -11.5 1 97 191 CYS A C 1
ATOM 1488 O O . CYS A 1 191 ? -8.453 -18.031 -10.984 1 97 191 CYS A O 1
ATOM 1490 N N . ALA A 1 192 ? -8.844 -15.82 -10.867 1 97.94 192 ALA A N 1
ATOM 1491 C CA . ALA A 1 192 ? -9.328 -15.891 -9.484 1 97.94 192 ALA A CA 1
ATOM 1492 C C . ALA A 1 192 ? -10.531 -16.812 -9.375 1 97.94 192 ALA A C 1
ATOM 1494 O O . ALA A 1 192 ? -10.586 -17.672 -8.484 1 97.94 192 ALA A O 1
ATOM 1495 N N . LYS A 1 193 ? -11.438 -16.672 -10.281 1 98 193 LYS A N 1
ATOM 1496 C CA . LYS A 1 193 ? -12.625 -17.516 -10.273 1 98 193 LYS A CA 1
ATOM 1497 C C . LYS A 1 193 ? -12.266 -18.984 -10.516 1 98 193 LYS A C 1
ATOM 1499 O O . LYS A 1 193 ? -12.781 -19.875 -9.844 1 98 193 LYS A O 1
ATOM 1504 N N . LYS A 1 194 ? -11.422 -19.188 -11.461 1 96.75 194 LYS A N 1
ATOM 1505 C CA . LYS A 1 194 ? -10.984 -20.531 -11.781 1 96.75 194 LYS A CA 1
ATOM 1506 C C . LYS A 1 194 ? -10.344 -21.203 -10.57 1 96.75 194 LYS A C 1
ATOM 1508 O O . LYS A 1 194 ? -10.711 -22.328 -10.203 1 96.75 194 LYS A O 1
ATOM 1513 N N . GLU A 1 195 ? -9.352 -20.531 -9.898 1 96.94 195 GLU A N 1
ATOM 1514 C CA . GLU A 1 195 ? -8.656 -21.094 -8.742 1 96.94 195 GLU A CA 1
ATOM 1515 C C . GLU A 1 195 ? -9.625 -21.344 -7.594 1 96.94 195 GLU A C 1
ATOM 1517 O O . GLU A 1 195 ? -9.492 -22.344 -6.875 1 96.94 195 GLU A O 1
ATOM 1522 N N . ALA A 1 196 ? -10.602 -20.453 -7.426 1 97.5 196 ALA A N 1
ATOM 1523 C CA . ALA A 1 196 ? -11.586 -20.609 -6.355 1 97.5 196 ALA A CA 1
ATOM 1524 C C . ALA A 1 196 ? -12.438 -21.844 -6.566 1 97.5 196 ALA A C 1
ATOM 1526 O O . ALA A 1 196 ? -12.742 -22.578 -5.617 1 97.5 196 ALA A O 1
ATOM 1527 N N . ARG A 1 197 ? -12.812 -22.125 -7.812 1 96.62 197 ARG A N 1
ATOM 1528 C CA . ARG A 1 197 ? -13.562 -23.328 -8.148 1 96.62 197 ARG A CA 1
ATOM 1529 C C . ARG A 1 197 ? -12.727 -24.578 -7.891 1 96.62 197 ARG A C 1
ATOM 1531 O O . ARG A 1 197 ? -13.203 -25.547 -7.281 1 96.62 197 ARG A O 1
ATOM 1538 N N . GLU A 1 198 ? -11.484 -24.547 -8.273 1 95.31 198 GLU A N 1
ATOM 1539 C CA . GLU A 1 198 ? -10.617 -25.719 -8.227 1 95.31 198 GLU A CA 1
ATOM 1540 C C . GLU A 1 198 ? -10.156 -26.016 -6.805 1 95.31 198 GLU A C 1
ATOM 1542 O O . GLU A 1 198 ? -10.195 -27.156 -6.355 1 95.31 198 GLU A O 1
ATOM 1547 N N . GLU A 1 199 ? -9.75 -24.953 -6.07 1 94.94 199 GLU A N 1
ATOM 1548 C CA . GLU A 1 199 ? -9.117 -25.172 -4.773 1 94.94 199 GLU A CA 1
ATOM 1549 C C . GLU A 1 199 ? -10.156 -25.266 -3.658 1 94.94 199 GLU A C 1
ATOM 1551 O O . GLU A 1 199 ? -9.93 -25.953 -2.656 1 94.94 199 GLU A O 1
ATOM 1556 N N . ALA A 1 200 ? -11.336 -24.641 -3.846 1 97 200 ALA A N 1
ATOM 1557 C CA . ALA A 1 200 ? -12.234 -24.531 -2.701 1 97 200 ALA A CA 1
ATOM 1558 C C . ALA A 1 200 ? -13.664 -24.891 -3.096 1 97 200 ALA A C 1
ATOM 1560 O O . ALA A 1 200 ? -14.578 -24.828 -2.27 1 97 200 ALA A O 1
ATOM 1561 N N . GLY A 1 201 ? -13.93 -25.25 -4.34 1 97.25 201 GLY A N 1
ATOM 1562 C CA . GLY A 1 201 ? -15.25 -25.656 -4.793 1 97.25 201 GLY A CA 1
ATOM 1563 C C . GLY A 1 201 ? -16.281 -24.547 -4.688 1 97.25 201 GLY A C 1
ATOM 1564 O O . GLY A 1 201 ? -17.453 -24.812 -4.41 1 97.25 201 GLY A O 1
ATOM 1565 N N . ILE A 1 202 ? -15.922 -23.328 -4.867 1 97.38 202 ILE A N 1
ATOM 1566 C CA . ILE A 1 202 ? -16.844 -22.203 -4.746 1 97.38 202 ILE A CA 1
ATOM 1567 C C . ILE A 1 202 ? -17.688 -22.078 -6.02 1 97.38 202 ILE A C 1
ATOM 1569 O O . ILE A 1 202 ? -17.125 -21.938 -7.113 1 97.38 202 ILE A O 1
ATOM 1573 N N . PRO A 1 203 ? -18.953 -22.109 -5.906 1 96.69 203 PRO A N 1
ATOM 1574 C CA . PRO A 1 203 ? -19.797 -22.047 -7.102 1 96.69 203 PRO A CA 1
ATOM 1575 C C . PRO A 1 203 ? -19.844 -20.672 -7.738 1 96.69 203 PRO A C 1
ATOM 1577 O O . PRO A 1 203 ? -19.609 -19.656 -7.059 1 96.69 203 PRO A O 1
ATOM 1580 N N . ASP A 1 204 ? -20.234 -20.594 -8.969 1 96.31 204 ASP A N 1
ATOM 1581 C CA . ASP A 1 204 ? -20.234 -19.359 -9.773 1 96.31 204 ASP A CA 1
ATOM 1582 C C . ASP A 1 204 ? -21.125 -18.297 -9.148 1 96.31 204 ASP A C 1
ATOM 1584 O O . ASP A 1 204 ? -20.797 -17.109 -9.195 1 96.31 204 ASP A O 1
ATOM 1588 N N . GLY A 1 205 ? -22.234 -18.688 -8.625 1 96.5 205 GLY A N 1
ATOM 1589 C CA . GLY A 1 205 ? -23.141 -17.719 -8.008 1 96.5 205 GLY A CA 1
ATOM 1590 C C . GLY A 1 205 ? -22.484 -16.922 -6.902 1 96.5 205 GLY A C 1
ATOM 1591 O O . GLY A 1 205 ? -22.719 -15.719 -6.781 1 96.5 205 GLY A O 1
ATOM 1592 N N . LEU A 1 206 ? -21.641 -17.594 -6.09 1 96.94 206 LEU A N 1
ATOM 1593 C CA . LEU A 1 206 ? -20.953 -16.922 -4.992 1 96.94 206 LEU A CA 1
ATOM 1594 C C . LEU A 1 206 ? -19.797 -16.078 -5.512 1 96.94 206 LEU A C 1
ATOM 1596 O O . LEU A 1 206 ? -19.438 -15.062 -4.918 1 96.94 206 LEU A O 1
ATOM 1600 N N . LEU A 1 207 ? -19.203 -16.469 -6.637 1 97.44 207 LEU A N 1
ATOM 1601 C CA . LEU A 1 207 ? -18.016 -15.812 -7.18 1 97.44 207 LEU A CA 1
ATOM 1602 C C . LEU A 1 207 ? -18.375 -14.461 -7.789 1 97.44 207 LEU A C 1
ATOM 1604 O O . LEU A 1 207 ? -17.484 -13.648 -8.078 1 97.44 207 LEU A O 1
ATOM 1608 N N . GLU A 1 208 ? -19.656 -14.148 -7.98 1 94 208 GLU A N 1
ATOM 1609 C CA . GLU A 1 208 ? -20.094 -12.836 -8.453 1 94 208 GLU A CA 1
ATOM 1610 C C . GLU A 1 208 ? -19.797 -11.742 -7.438 1 94 208 GLU A C 1
ATOM 1612 O O . GLU A 1 208 ? -19.719 -10.562 -7.785 1 94 208 GLU A O 1
ATOM 1617 N N . ASN A 1 209 ? -19.547 -12.203 -6.195 1 92.81 209 ASN A N 1
ATOM 1618 C CA . ASN A 1 209 ? -19.281 -11.25 -5.117 1 92.81 209 ASN A CA 1
ATOM 1619 C C . ASN A 1 209 ? -17.797 -11.023 -4.91 1 92.81 209 ASN A C 1
ATOM 1621 O O . ASN A 1 209 ? -17.391 -10.359 -3.959 1 92.81 209 ASN A O 1
ATOM 1625 N N . LEU A 1 210 ? -17.031 -11.625 -5.828 1 96.94 210 LEU A N 1
ATOM 1626 C CA . LEU A 1 210 ? -15.594 -11.422 -5.742 1 96.94 210 LEU A CA 1
ATOM 1627 C C . LEU A 1 210 ? -15.242 -9.945 -5.918 1 96.94 210 LEU A C 1
ATOM 1629 O O . LEU A 1 210 ? -15.641 -9.328 -6.906 1 96.94 210 LEU A O 1
ATOM 1633 N N . LYS A 1 211 ? -14.562 -9.383 -4.941 1 97.62 211 LYS A N 1
ATOM 1634 C CA . LYS A 1 211 ? -14.227 -7.957 -4.945 1 97.62 211 LYS A CA 1
ATOM 1635 C C . LYS A 1 211 ? -12.727 -7.746 -5.07 1 97.62 211 LYS A C 1
ATOM 1637 O O . LYS A 1 211 ? -11.961 -8.172 -4.207 1 97.62 211 LYS A O 1
ATOM 1642 N N . PRO A 1 212 ? -12.289 -7.078 -6.188 1 98.31 212 PRO A N 1
ATOM 1643 C CA . PRO A 1 212 ? -10.867 -6.73 -6.246 1 98.31 212 PRO A CA 1
ATOM 1644 C C . PRO A 1 212 ? -10.469 -5.691 -5.203 1 98.31 212 PRO A C 1
ATOM 1646 O O . PRO A 1 212 ? -11.242 -4.777 -4.91 1 98.31 212 PRO A O 1
ATOM 1649 N N . CYS A 1 213 ? -9.281 -5.867 -4.605 1 97.5 213 CYS A N 1
ATOM 1650 C CA . CYS A 1 213 ? -8.945 -4.996 -3.486 1 97.5 213 CYS A CA 1
ATOM 1651 C C . CYS A 1 213 ? -7.52 -4.48 -3.609 1 97.5 213 CYS A C 1
ATOM 1653 O O . CYS A 1 213 ? -6.93 -4.027 -2.625 1 97.5 213 CYS A O 1
ATOM 1655 N N . GLY A 1 214 ? -6.914 -4.559 -4.742 1 97.44 214 GLY A N 1
ATOM 1656 C CA . GLY A 1 214 ? -5.559 -4.055 -4.914 1 97.44 214 GLY A CA 1
ATOM 1657 C C . GLY A 1 214 ? -4.543 -5.152 -5.172 1 97.44 214 GLY A C 1
ATOM 1658 O O . GLY A 1 214 ? -4.875 -6.188 -5.754 1 97.44 214 GLY A O 1
ATOM 1659 N N . THR A 1 215 ? -3.283 -4.855 -4.816 1 97.44 215 THR A N 1
ATOM 1660 C CA . THR A 1 215 ? -2.186 -5.793 -5.031 1 97.44 215 THR A CA 1
ATOM 1661 C C . THR A 1 215 ? -1.186 -5.73 -3.881 1 97.44 215 THR A C 1
ATOM 1663 O O . THR A 1 215 ? -1.189 -4.777 -3.1 1 97.44 215 THR A O 1
ATOM 1666 N N . ILE A 1 216 ? -0.458 -6.734 -3.752 1 96.81 216 ILE A N 1
ATOM 1667 C CA . ILE A 1 216 ? 0.792 -6.68 -3.002 1 96.81 216 ILE A CA 1
ATOM 1668 C C . ILE A 1 216 ? 1.959 -7.047 -3.916 1 96.81 216 ILE A C 1
ATOM 1670 O O . ILE A 1 216 ? 1.783 -7.77 -4.898 1 96.81 216 ILE A O 1
ATOM 1674 N N . THR A 1 217 ? 3.082 -6.531 -3.645 1 94.38 217 THR A N 1
ATOM 1675 C CA . THR A 1 217 ? 4.324 -6.812 -4.359 1 94.38 217 THR A CA 1
ATOM 1676 C C . THR A 1 217 ? 5.426 -7.227 -3.387 1 94.38 217 THR A C 1
ATOM 1678 O O . THR A 1 217 ? 5.535 -6.668 -2.293 1 94.38 217 THR A O 1
ATOM 1681 N N . TYR A 1 218 ? 6.156 -8.195 -3.779 1 91.25 218 TYR A N 1
ATOM 1682 C CA . TYR A 1 218 ? 7.227 -8.711 -2.939 1 91.25 218 TYR A CA 1
ATOM 1683 C C . TYR A 1 218 ? 8.328 -9.336 -3.785 1 91.25 218 TYR A C 1
ATOM 1685 O O . TYR A 1 218 ? 8.125 -9.633 -4.965 1 91.25 218 TYR A O 1
ATOM 1693 N N . ALA A 1 219 ? 9.477 -9.461 -3.184 1 90.5 219 ALA A N 1
ATOM 1694 C CA . ALA A 1 219 ? 10.586 -10.125 -3.855 1 90.5 219 ALA A CA 1
ATOM 1695 C C . ALA A 1 219 ? 11.445 -10.898 -2.857 1 90.5 219 ALA A C 1
ATOM 1697 O O . ALA A 1 219 ? 11.555 -10.508 -1.692 1 90.5 219 ALA A O 1
ATOM 1698 N N . PHE A 1 220 ? 11.938 -11.953 -3.299 1 85.44 220 PHE A N 1
ATOM 1699 C CA . PHE A 1 220 ? 12.898 -12.742 -2.539 1 85.44 220 PHE A CA 1
ATOM 1700 C C . PHE A 1 220 ? 13.891 -13.438 -3.467 1 85.44 220 PHE A C 1
ATOM 1702 O O . PHE A 1 220 ? 13.727 -13.406 -4.691 1 85.44 220 PHE A O 1
ATOM 1709 N N . ASP A 1 221 ? 14.914 -13.938 -2.877 1 86.12 221 ASP A N 1
ATOM 1710 C CA . ASP A 1 221 ? 15.938 -14.641 -3.643 1 86.12 221 ASP A CA 1
ATOM 1711 C C . ASP A 1 221 ? 16.469 -15.852 -2.873 1 86.12 221 ASP A C 1
ATOM 1713 O O . ASP A 1 221 ? 16.641 -15.789 -1.656 1 86.12 221 ASP A O 1
ATOM 1717 N N . ASP A 1 222 ? 16.594 -16.938 -3.57 1 87.06 222 ASP A N 1
ATOM 1718 C CA . ASP A 1 222 ? 17.203 -18.141 -3.02 1 87.06 222 ASP A CA 1
ATOM 1719 C C . ASP A 1 222 ? 17.984 -18.906 -4.09 1 87.06 222 ASP A C 1
ATOM 1721 O O . ASP A 1 222 ? 18.328 -18.344 -5.129 1 87.06 222 ASP A O 1
ATOM 1725 N N . ASP A 1 223 ? 18.312 -20.125 -3.793 1 88 223 ASP A N 1
ATOM 1726 C CA . ASP A 1 223 ? 19.172 -20.875 -4.699 1 88 223 ASP A CA 1
ATOM 1727 C C . ASP A 1 223 ? 18.453 -21.203 -6 1 88 223 ASP A C 1
ATOM 1729 O O . ASP A 1 223 ? 19.078 -21.609 -6.984 1 88 223 ASP A O 1
ATOM 1733 N N . ALA A 1 224 ? 17.141 -21.016 -6.066 1 89.75 224 ALA A N 1
ATOM 1734 C CA . ALA A 1 224 ? 16.375 -21.25 -7.277 1 89.75 224 ALA A CA 1
ATOM 1735 C C . ALA A 1 224 ? 16.281 -20 -8.125 1 89.75 224 ALA A C 1
ATOM 1737 O O . ALA A 1 224 ? 15.789 -20.031 -9.258 1 89.75 224 ALA A O 1
ATOM 1738 N N . GLY A 1 225 ? 16.781 -18.891 -7.594 1 92.38 225 GLY A N 1
ATOM 1739 C CA . GLY A 1 225 ? 16.75 -17.641 -8.328 1 92.38 225 GLY A CA 1
ATOM 1740 C C . GLY A 1 225 ? 15.898 -16.578 -7.672 1 92.38 225 GLY A C 1
ATOM 1741 O O . GLY A 1 225 ? 15.625 -16.641 -6.473 1 92.38 225 GLY A O 1
ATOM 1742 N N . VAL A 1 226 ? 15.578 -15.555 -8.492 1 91.81 226 VAL A N 1
ATOM 1743 C CA . VAL A 1 226 ? 14.844 -14.398 -7.965 1 91.81 226 VAL A CA 1
ATOM 1744 C C . VAL A 1 226 ? 13.344 -14.617 -8.148 1 91.81 226 VAL A C 1
ATOM 1746 O O . VAL A 1 226 ? 12.891 -14.953 -9.242 1 91.81 226 VAL A O 1
ATOM 1749 N N . GLY A 1 227 ? 12.648 -14.5 -7.016 1 91.12 227 GLY A N 1
ATOM 1750 C CA . GLY A 1 227 ? 11.195 -14.484 -7.047 1 91.12 227 GLY A CA 1
ATOM 1751 C C . GLY A 1 227 ? 10.609 -13.102 -6.836 1 91.12 227 GLY A C 1
ATOM 1752 O O . GLY A 1 227 ? 10.656 -12.57 -5.723 1 91.12 227 GLY A O 1
ATOM 1753 N N . ALA A 1 228 ? 10.156 -12.461 -7.938 1 92.38 228 ALA A N 1
ATOM 1754 C CA . ALA A 1 228 ? 9.469 -11.18 -7.891 1 92.38 228 ALA A CA 1
ATOM 1755 C C . ALA A 1 228 ? 7.977 -11.344 -8.156 1 92.38 228 ALA A C 1
ATOM 1757 O O . ALA A 1 228 ? 7.574 -11.695 -9.273 1 92.38 228 ALA A O 1
ATOM 1758 N N . GLY A 1 229 ? 7.23 -11.078 -7.137 1 93.69 229 GLY A N 1
ATOM 1759 C CA . GLY A 1 229 ? 5.824 -11.43 -7.23 1 93.69 229 GLY A CA 1
ATOM 1760 C C . GLY A 1 229 ? 4.898 -10.234 -7.09 1 93.69 229 GLY A C 1
ATOM 1761 O O . GLY A 1 229 ? 5.184 -9.305 -6.332 1 93.69 229 GLY A O 1
ATOM 1762 N N . VAL A 1 230 ? 3.785 -10.234 -7.859 1 95.38 230 VAL A N 1
ATOM 1763 C CA . VAL A 1 230 ? 2.627 -9.352 -7.727 1 95.38 230 VAL A CA 1
ATOM 1764 C C . VAL A 1 230 ? 1.363 -10.188 -7.543 1 95.38 230 VAL A C 1
ATOM 1766 O O . VAL A 1 230 ? 1.05 -11.047 -8.375 1 95.38 230 VAL A O 1
ATOM 1769 N N . ALA A 1 231 ? 0.724 -10 -6.492 1 97.25 231 ALA A N 1
ATOM 1770 C CA . ALA A 1 231 ? -0.53 -10.719 -6.27 1 97.25 231 ALA A CA 1
ATOM 1771 C C . ALA A 1 231 ? -1.721 -9.766 -6.312 1 97.25 231 ALA A C 1
ATOM 1773 O O . ALA A 1 231 ? -1.766 -8.781 -5.562 1 97.25 231 ALA A O 1
ATOM 1774 N N . TYR A 1 232 ? -2.623 -10 -7.227 1 98 232 TYR A N 1
ATOM 1775 C CA . TYR A 1 232 ? -3.906 -9.305 -7.203 1 98 232 TYR A CA 1
ATOM 1776 C C . TYR A 1 232 ? -4.805 -9.859 -6.102 1 98 232 TYR A C 1
ATOM 1778 O O . TYR A 1 232 ? -5.008 -11.07 -6.008 1 98 232 TYR A O 1
ATOM 1786 N N . LEU A 1 233 ? -5.309 -8.984 -5.312 1 98.69 233 LEU A N 1
ATOM 1787 C CA . LEU A 1 233 ? -6.059 -9.391 -4.129 1 98.69 233 LEU A CA 1
ATOM 1788 C C . LEU A 1 233 ? -7.559 -9.312 -4.387 1 98.69 233 LEU A C 1
ATOM 1790 O O . LEU A 1 233 ? -8.039 -8.375 -5.023 1 98.69 233 LEU A O 1
ATOM 1794 N N . TYR A 1 234 ? -8.273 -10.266 -3.857 1 98.75 234 TYR A N 1
ATOM 1795 C CA . TYR A 1 234 ? -9.734 -10.297 -3.871 1 98.75 234 TYR A CA 1
ATOM 1796 C C . TYR A 1 234 ? -10.281 -10.688 -2.502 1 98.75 234 TYR A C 1
ATOM 1798 O O . TYR A 1 234 ? -9.648 -11.445 -1.765 1 98.75 234 TYR A O 1
ATOM 1806 N N . ASP A 1 235 ? -11.352 -10.133 -2.176 1 98.69 235 ASP A N 1
ATOM 1807 C CA . ASP A 1 235 ? -12.141 -10.555 -1.021 1 98.69 235 ASP A CA 1
ATOM 1808 C C . ASP A 1 235 ? -13.43 -11.242 -1.456 1 98.69 235 ASP A C 1
ATOM 1810 O O . ASP A 1 235 ? -14.07 -10.812 -2.422 1 98.69 235 ASP A O 1
ATOM 1814 N N . LEU A 1 236 ? -13.75 -12.258 -0.777 1 98.75 236 LEU A N 1
ATOM 1815 C CA . LEU A 1 236 ? -15 -12.961 -1.045 1 98.75 236 LEU A CA 1
ATOM 1816 C C . LEU A 1 236 ? -15.75 -13.258 0.252 1 98.75 236 LEU A C 1
ATOM 1818 O O . LEU A 1 236 ? -15.289 -14.062 1.067 1 98.75 236 LEU A O 1
ATOM 1822 N N . GLU A 1 237 ? -16.828 -12.602 0.479 1 98.19 237 GLU A N 1
ATOM 1823 C CA . GLU A 1 237 ? -17.719 -12.953 1.585 1 98.19 237 GLU A CA 1
ATOM 1824 C C . GLU A 1 237 ? -18.562 -14.18 1.248 1 98.19 237 GLU A C 1
ATOM 1826 O O . GLU A 1 237 ? -19.25 -14.203 0.228 1 98.19 237 GLU A O 1
ATOM 1831 N N . LEU A 1 238 ? -18.453 -15.164 2.018 1 97.88 238 LEU A N 1
ATOM 1832 C CA . LEU A 1 238 ? -19.188 -16.406 1.812 1 97.88 238 LEU A CA 1
ATOM 1833 C C . LEU A 1 238 ? -20.312 -16.562 2.824 1 97.88 238 LEU A C 1
ATOM 1835 O O . LEU A 1 238 ? -20.234 -16.016 3.934 1 97.88 238 LEU A O 1
ATOM 1839 N N . PRO A 1 239 ? -21.391 -17.219 2.418 1 96.31 239 PRO A N 1
ATOM 1840 C CA . PRO A 1 239 ? -22.453 -17.469 3.395 1 96.31 239 PRO A CA 1
ATOM 1841 C C . PRO A 1 239 ? -21.969 -18.297 4.582 1 96.31 239 PRO A C 1
ATOM 1843 O O . PRO A 1 239 ? -21.078 -19.125 4.441 1 96.31 239 PRO A O 1
ATOM 1846 N N . PRO A 1 240 ? -22.625 -18.062 5.727 1 94.25 240 PRO A N 1
ATOM 1847 C CA . PRO A 1 240 ? -22.188 -18.766 6.934 1 94.25 240 PRO A CA 1
ATOM 1848 C C . PRO A 1 240 ? -22.312 -20.281 6.812 1 94.25 240 PRO A C 1
ATOM 1850 O O . PRO A 1 240 ? -21.641 -21.016 7.539 1 94.25 240 PRO A O 1
ATOM 1853 N N . ASP A 1 241 ? -23.125 -20.781 5.938 1 92.81 241 ASP A N 1
ATOM 1854 C CA . ASP A 1 241 ? -23.344 -22.219 5.82 1 92.81 241 ASP A CA 1
ATOM 1855 C C . ASP A 1 241 ? -22.484 -22.812 4.711 1 92.81 241 ASP A C 1
ATOM 1857 O O . ASP A 1 241 ? -22.547 -24.031 4.461 1 92.81 241 ASP A O 1
ATOM 1861 N N . PHE A 1 242 ? -21.688 -22.031 4.086 1 94.88 242 PHE A N 1
ATOM 1862 C CA . PHE A 1 242 ? -20.797 -22.531 3.045 1 94.88 242 PHE A CA 1
ATOM 1863 C C . PHE A 1 242 ? -19.625 -23.312 3.652 1 94.88 242 PHE A C 1
ATOM 1865 O O . PHE A 1 242 ? -19.078 -22.906 4.68 1 94.88 242 PHE A O 1
ATOM 1872 N N . HIS A 1 243 ? -19.297 -24.406 2.947 1 94.38 243 HIS A N 1
ATOM 1873 C CA . HIS A 1 243 ? -18.109 -25.188 3.303 1 94.38 243 HIS A CA 1
ATOM 1874 C C . HIS A 1 243 ? -17.25 -25.484 2.078 1 94.38 243 HIS A C 1
ATOM 1876 O O . HIS A 1 243 ? -17.688 -26.156 1.15 1 94.38 243 HIS A O 1
ATOM 1882 N N . PRO A 1 244 ? -16.062 -24.969 2.141 1 96.06 244 PRO A N 1
ATOM 1883 C CA . PRO A 1 244 ? -15.203 -25.234 0.985 1 96.06 244 PRO A CA 1
ATOM 1884 C C . PRO A 1 244 ? -14.852 -26.703 0.833 1 96.06 244 PRO A C 1
ATOM 1886 O O . PRO A 1 244 ? -14.727 -27.422 1.831 1 96.06 244 PRO A O 1
ATOM 1889 N N . VAL A 1 245 ? -14.664 -27.109 -0.357 1 93.25 245 VAL A N 1
ATOM 1890 C CA . VAL A 1 245 ? -14.281 -28.484 -0.694 1 93.25 245 VAL A CA 1
ATOM 1891 C C . VAL A 1 245 ? -13.102 -28.469 -1.661 1 93.25 245 VAL A C 1
ATOM 1893 O O . VAL A 1 245 ? -13.094 -27.703 -2.631 1 93.25 245 VAL A O 1
ATOM 1896 N N . ASN A 1 246 ? -12.156 -29.172 -1.282 1 89.12 246 ASN A N 1
ATOM 1897 C CA . ASN A 1 246 ? -11.031 -29.328 -2.203 1 89.12 246 ASN A CA 1
ATOM 1898 C C . ASN A 1 246 ? -11.438 -30.109 -3.447 1 89.12 246 ASN A C 1
ATOM 1900 O O . ASN A 1 246 ? -11.953 -31.234 -3.344 1 89.12 246 ASN A O 1
ATOM 1904 N N . CYS A 1 247 ? -11.031 -29.609 -4.652 1 86.12 247 CYS A N 1
ATOM 1905 C CA . CYS A 1 247 ? -11.477 -30.266 -5.875 1 86.12 247 CYS A CA 1
ATOM 1906 C C . CYS A 1 247 ? -10.289 -30.688 -6.723 1 86.12 247 CYS A C 1
ATOM 1908 O O . CYS A 1 247 ? -10.461 -31.234 -7.82 1 86.12 247 CYS A O 1
ATOM 1910 N N . ASP A 1 248 ? -9.023 -30.422 -6.289 1 85.81 248 ASP A N 1
ATOM 1911 C CA . ASP A 1 248 ? -7.891 -30.734 -7.156 1 85.81 248 ASP A CA 1
ATOM 1912 C C . ASP A 1 248 ? -6.754 -31.375 -6.367 1 85.81 248 ASP A C 1
ATOM 1914 O O . ASP A 1 248 ? -5.633 -31.5 -6.871 1 85.81 248 ASP A O 1
ATOM 1918 N N . LYS A 1 249 ? -6.953 -31.656 -5.113 1 85.12 249 LYS A N 1
ATOM 1919 C CA . LYS A 1 249 ? -6.027 -32.375 -4.238 1 85.12 249 LYS A CA 1
ATOM 1920 C C . LYS A 1 249 ? -4.891 -31.453 -3.787 1 85.12 249 LYS A C 1
ATOM 1922 O O . LYS A 1 249 ? -3.902 -31.922 -3.213 1 85.12 249 LYS A O 1
ATOM 1927 N N . GLU A 1 250 ? -4.961 -30.188 -4.078 1 88.31 250 GLU A N 1
ATOM 1928 C CA . GLU A 1 250 ? -3.895 -29.266 -3.717 1 88.31 250 GLU A CA 1
ATOM 1929 C C . GLU A 1 250 ? -4.07 -28.734 -2.293 1 88.31 250 GLU A C 1
ATOM 1931 O O . GLU A 1 250 ? -3.139 -28.188 -1.707 1 88.31 250 GLU A O 1
ATOM 1936 N N . VAL A 1 251 ? -5.25 -28.953 -1.8 1 91.38 251 VAL A N 1
ATOM 1937 C CA . VAL A 1 251 ? -5.57 -28.516 -0.447 1 91.38 251 VAL A CA 1
ATOM 1938 C C . VAL A 1 251 ? -5.848 -29.719 0.443 1 91.38 251 VAL A C 1
ATOM 1940 O O . VAL A 1 251 ? -6.57 -30.641 0.046 1 91.38 251 VAL A O 1
ATOM 1943 N N . GLU A 1 252 ? -5.223 -29.766 1.58 1 91.94 252 GLU A N 1
ATOM 1944 C CA . GLU A 1 252 ? -5.414 -30.875 2.516 1 91.94 252 GLU A CA 1
ATOM 1945 C C . GLU A 1 252 ? -6.66 -30.656 3.375 1 91.94 252 GLU A C 1
ATOM 1947 O O . GLU A 1 252 ? -7.453 -31.578 3.568 1 91.94 252 GLU A O 1
ATOM 1952 N N . GLU A 1 253 ? -6.762 -29.469 3.896 1 92.75 253 GLU A N 1
ATOM 1953 C CA . GLU A 1 253 ? -7.855 -29.156 4.812 1 92.75 253 GLU A CA 1
ATOM 1954 C C . GLU A 1 253 ? -8.148 -27.656 4.828 1 92.75 253 GLU A C 1
ATOM 1956 O O . GLU A 1 253 ? -7.309 -26.844 4.438 1 92.75 253 GLU A O 1
ATOM 1961 N N . PHE A 1 254 ? -9.406 -27.406 5.207 1 94.69 254 PHE A N 1
ATOM 1962 C CA . PHE A 1 254 ? -9.789 -26.016 5.434 1 94.69 254 PHE A CA 1
ATOM 1963 C C . PHE A 1 254 ? -10.125 -25.781 6.902 1 94.69 254 PHE A C 1
ATOM 1965 O O . PHE A 1 254 ? -10.734 -26.641 7.551 1 94.69 254 PHE A O 1
ATOM 1972 N N . TYR A 1 255 ? -9.789 -24.609 7.402 1 93.75 255 TYR A N 1
ATOM 1973 C CA . TYR A 1 255 ? -10.117 -24.172 8.75 1 93.75 255 TYR A CA 1
ATOM 1974 C C . TYR A 1 255 ? -10.891 -22.859 8.727 1 93.75 255 TYR A C 1
ATOM 1976 O O . TYR A 1 255 ? -10.594 -21.969 7.922 1 93.75 255 TYR A O 1
ATOM 1984 N N . LEU A 1 256 ? -11.844 -22.812 9.531 1 94.81 256 LEU A N 1
ATOM 1985 C CA . LEU A 1 256 ? -12.547 -21.547 9.773 1 94.81 256 LEU A CA 1
ATOM 1986 C C . LEU A 1 256 ? -12.102 -20.922 11.094 1 94.81 256 LEU A C 1
ATOM 1988 O O . LEU A 1 256 ? -12.43 -21.438 12.164 1 94.81 256 LEU A O 1
ATOM 1992 N N . LEU A 1 257 ? -11.359 -19.797 11.008 1 95 257 LEU A N 1
ATOM 1993 C CA . LEU A 1 257 ? -10.672 -19.281 12.18 1 95 257 LEU A CA 1
ATOM 1994 C C . LEU A 1 257 ? -11.078 -17.844 12.469 1 95 257 LEU A C 1
ATOM 1996 O O . LEU A 1 257 ? -11.523 -17.125 11.57 1 95 257 LEU A O 1
ATOM 2000 N N . SER A 1 258 ? -10.922 -17.469 13.758 1 94.56 258 SER A N 1
ATOM 2001 C CA . SER A 1 258 ? -11.102 -16.062 14.109 1 94.56 258 SER A CA 1
ATOM 2002 C C . SER A 1 258 ? -9.969 -15.203 13.555 1 94.56 258 SER A C 1
ATOM 2004 O O . SER A 1 258 ? -8.836 -15.664 13.445 1 94.56 258 SER A O 1
ATOM 2006 N N . PRO A 1 259 ? -10.305 -13.945 13.242 1 96.44 259 PRO A N 1
ATOM 2007 C CA . PRO A 1 259 ? -9.234 -13.055 12.797 1 96.44 259 PRO A CA 1
ATOM 2008 C C . PRO A 1 259 ? -8.078 -12.984 13.797 1 96.44 259 PRO A C 1
ATOM 2010 O O . PRO A 1 259 ? -6.914 -12.875 13.391 1 96.44 259 PRO A O 1
ATOM 2013 N N . HIS A 1 260 ? -8.344 -13.062 15.07 1 94.62 260 HIS A N 1
ATOM 2014 C CA . HIS A 1 260 ? -7.281 -13.008 16.078 1 94.62 260 HIS A CA 1
ATOM 2015 C C . HIS A 1 260 ? -6.371 -14.227 15.977 1 94.62 260 HIS A C 1
ATOM 2017 O O . HIS A 1 260 ? -5.148 -14.102 16.078 1 94.62 260 HIS A O 1
ATOM 2023 N N . ASP A 1 261 ? -6.957 -15.375 15.781 1 93.56 261 ASP A N 1
ATOM 2024 C CA . ASP A 1 261 ? -6.148 -16.578 15.586 1 93.56 261 ASP A CA 1
ATOM 2025 C C . ASP A 1 261 ? -5.332 -16.484 14.297 1 93.56 261 ASP A C 1
ATOM 2027 O O . ASP A 1 261 ? -4.156 -16.859 14.273 1 93.56 261 ASP A O 1
ATOM 2031 N N . VAL A 1 262 ? -5.926 -16.016 13.273 1 95.94 262 VAL A N 1
ATOM 2032 C CA . VAL A 1 262 ? -5.234 -15.875 11.992 1 95.94 262 VAL A CA 1
ATOM 2033 C C . VAL A 1 262 ? -4.062 -14.906 12.133 1 95.94 262 VAL A C 1
ATOM 2035 O O . VAL A 1 262 ? -2.979 -15.148 11.602 1 95.94 262 VAL A O 1
ATOM 2038 N N . ALA A 1 263 ? -4.289 -13.805 12.875 1 95 263 ALA A N 1
ATOM 2039 C CA . ALA A 1 263 ? -3.244 -12.805 13.102 1 95 263 ALA A CA 1
ATOM 2040 C C . ALA A 1 263 ? -2.021 -13.438 13.758 1 95 263 ALA A C 1
ATOM 2042 O O . ALA A 1 263 ? -0.884 -13.07 13.453 1 95 263 ALA A O 1
ATOM 2043 N N . LYS A 1 264 ? -2.248 -14.312 14.633 1 91.94 264 LYS A N 1
ATOM 2044 C CA . LYS A 1 264 ? -1.145 -15.023 15.273 1 91.94 264 LYS A CA 1
ATOM 2045 C C . LYS A 1 264 ? -0.425 -15.93 14.273 1 91.94 264 LYS A C 1
ATOM 2047 O O . LYS A 1 264 ? 0.807 -15.977 14.25 1 91.94 264 LYS A O 1
ATOM 2052 N N . LEU A 1 265 ? -1.147 -16.609 13.484 1 92.06 265 LEU A N 1
ATOM 2053 C CA . LEU A 1 265 ? -0.608 -17.609 12.562 1 92.06 265 LEU A CA 1
ATOM 2054 C C . LEU A 1 265 ? 0.261 -16.953 11.5 1 92.06 265 LEU A C 1
ATOM 2056 O O . LEU A 1 265 ? 1.302 -17.484 11.117 1 92.06 265 LEU A O 1
ATOM 2060 N N . ILE A 1 266 ? -0.15 -15.773 11.016 1 93.25 266 ILE A N 1
ATOM 2061 C CA . ILE A 1 266 ? 0.578 -15.18 9.906 1 93.25 266 ILE A CA 1
ATOM 2062 C C . ILE A 1 266 ? 1.92 -14.641 10.398 1 93.25 266 ILE A C 1
ATOM 2064 O O . ILE A 1 266 ? 2.783 -14.281 9.594 1 93.25 266 ILE A O 1
ATOM 2068 N N . GLN A 1 267 ? 2.074 -14.586 11.656 1 88.75 267 GLN A N 1
ATOM 2069 C CA . GLN A 1 267 ? 3.336 -14.133 12.234 1 88.75 267 GLN A CA 1
ATOM 2070 C C . GLN A 1 267 ? 4.277 -15.312 12.492 1 88.75 267 GLN A C 1
ATOM 2072 O O . GLN A 1 267 ? 5.371 -15.125 13.031 1 88.75 267 GLN A O 1
ATOM 2077 N N . THR A 1 268 ? 3.828 -16.484 12.125 1 86.56 268 THR A N 1
ATOM 2078 C CA . THR A 1 268 ? 4.648 -17.688 12.289 1 86.56 268 THR A CA 1
ATOM 2079 C C . THR A 1 268 ? 5.227 -18.141 10.953 1 86.56 268 THR A C 1
ATOM 2081 O O . THR A 1 268 ? 4.875 -17.594 9.898 1 86.56 268 THR A O 1
ATOM 2084 N N . GLU A 1 269 ? 6.051 -19.156 11.008 1 86.69 269 GLU A N 1
ATOM 2085 C CA . GLU A 1 269 ? 6.672 -19.703 9.797 1 86.69 269 GLU A CA 1
ATOM 2086 C C . GLU A 1 269 ? 5.773 -20.734 9.133 1 86.69 269 GLU A C 1
ATOM 2088 O O . GLU A 1 269 ? 6.113 -21.281 8.078 1 86.69 269 GLU A O 1
ATOM 2093 N N . SER A 1 270 ? 4.629 -20.953 9.688 1 88.56 270 SER A N 1
ATOM 2094 C CA . SER A 1 270 ? 3.742 -22 9.172 1 88.56 270 SER A CA 1
ATOM 2095 C C . SER A 1 270 ? 2.838 -21.453 8.07 1 88.56 270 SER A C 1
ATOM 2097 O O . SER A 1 270 ? 2.195 -22.219 7.355 1 88.56 270 SER A O 1
ATOM 2099 N N . PHE A 1 271 ? 2.799 -20.188 7.918 1 93 271 PHE A N 1
ATOM 2100 C CA . PHE A 1 271 ? 1.942 -19.531 6.934 1 93 271 PHE A CA 1
ATOM 2101 C C . PHE A 1 271 ? 2.754 -19.062 5.73 1 93 271 PHE A C 1
ATOM 2103 O O . PHE A 1 271 ? 3.807 -18.438 5.887 1 93 271 PHE A O 1
ATOM 2110 N N . LYS A 1 272 ? 2.277 -19.484 4.562 1 93.25 272 LYS A N 1
ATOM 2111 C CA . LYS A 1 272 ? 2.955 -18.984 3.367 1 93.25 272 LYS A CA 1
ATOM 2112 C C . LYS A 1 272 ? 3.088 -17.469 3.4 1 93.25 272 LYS A C 1
ATOM 2114 O O . LYS A 1 272 ? 2.086 -16.75 3.469 1 93.25 272 LYS A O 1
ATOM 2119 N N . GLN A 1 273 ? 4.211 -16.953 3.266 1 90.81 273 GLN A N 1
ATOM 2120 C CA . GLN A 1 273 ? 4.547 -15.578 3.619 1 90.81 273 GLN A CA 1
ATOM 2121 C C . GLN A 1 273 ? 3.74 -14.586 2.789 1 90.81 273 GLN A C 1
ATOM 2123 O O . GLN A 1 273 ? 3.18 -13.625 3.326 1 90.81 273 GLN A O 1
ATOM 2128 N N . ASN A 1 274 ? 3.695 -14.789 1.465 1 94 274 ASN A N 1
ATOM 2129 C CA . ASN A 1 274 ? 2.961 -13.836 0.639 1 94 274 ASN A CA 1
ATOM 2130 C C . ASN A 1 274 ? 1.467 -13.859 0.946 1 94 274 ASN A C 1
ATOM 2132 O O . ASN A 1 274 ? 0.788 -12.844 0.834 1 94 274 ASN A O 1
ATOM 2136 N N . CYS A 1 275 ? 0.988 -15 1.37 1 96.94 275 CYS A N 1
ATOM 2137 C CA . CYS A 1 275 ? -0.411 -15.102 1.771 1 96.94 275 CYS A CA 1
ATOM 2138 C C . CYS A 1 275 ? -0.641 -14.438 3.121 1 96.94 275 CYS A C 1
ATOM 2140 O O . CYS A 1 275 ? -1.7 -13.852 3.357 1 96.94 275 CYS A O 1
ATOM 2142 N N . GLY A 1 276 ? 0.398 -14.602 3.988 1 96.38 276 GLY A N 1
ATOM 2143 C CA . GLY A 1 276 ? 0.317 -13.867 5.242 1 96.38 276 GLY A CA 1
ATOM 2144 C C . GLY A 1 276 ? 0.21 -12.367 5.055 1 96.38 276 GLY A C 1
ATOM 2145 O O . GLY A 1 276 ? -0.556 -11.703 5.754 1 96.38 276 GLY A O 1
ATOM 2146 N N . MET A 1 277 ? 0.9 -11.836 4.102 1 96.19 277 MET A N 1
ATOM 2147 C CA . MET A 1 277 ? 0.826 -10.414 3.768 1 96.19 277 MET A CA 1
ATOM 2148 C C . MET A 1 277 ? -0.567 -10.047 3.266 1 96.19 277 MET A C 1
ATOM 2150 O O . MET A 1 277 ? -1.083 -8.977 3.588 1 96.19 277 MET A O 1
ATOM 2154 N N . THR A 1 278 ? -1.116 -10.93 2.486 1 98.06 278 THR A N 1
ATOM 2155 C CA . THR A 1 278 ? -2.461 -10.719 1.961 1 98.06 278 THR A CA 1
ATOM 2156 C C . THR A 1 278 ? -3.477 -10.633 3.096 1 98.06 278 THR A C 1
ATOM 2158 O O . THR A 1 278 ? -4.379 -9.797 3.068 1 98.06 278 THR A O 1
ATOM 2161 N N . VAL A 1 279 ? -3.309 -11.477 4.102 1 98.44 279 VAL A N 1
ATOM 2162 C CA . VAL A 1 279 ? -4.184 -11.461 5.27 1 98.44 279 VAL A CA 1
ATOM 2163 C C . VAL A 1 279 ? -4.012 -10.148 6.027 1 98.44 279 VAL A C 1
ATOM 2165 O O . VAL A 1 279 ? -4.996 -9.523 6.434 1 98.44 279 VAL A O 1
ATOM 2168 N N . LEU A 1 280 ? -2.783 -9.773 6.238 1 97.94 280 LEU A N 1
ATOM 2169 C CA . LEU A 1 280 ? -2.514 -8.5 6.906 1 97.94 280 LEU A CA 1
ATOM 2170 C C . LEU A 1 280 ? -3.176 -7.344 6.168 1 97.94 280 LEU A C 1
ATOM 2172 O O . LEU A 1 280 ? -3.801 -6.48 6.789 1 97.94 280 LEU A O 1
ATOM 2176 N N . ASP A 1 281 ? -3.012 -7.355 4.891 1 98.19 281 ASP A N 1
ATOM 2177 C CA . ASP A 1 281 ? -3.664 -6.352 4.059 1 98.19 281 ASP A CA 1
ATOM 2178 C C . ASP A 1 281 ? -5.172 -6.324 4.309 1 98.19 281 ASP A C 1
ATOM 2180 O O . ASP A 1 281 ? -5.77 -5.254 4.418 1 98.19 281 ASP A O 1
ATOM 2184 N N . PHE A 1 282 ? -5.805 -7.465 4.363 1 98.75 282 PHE A N 1
ATOM 2185 C CA . PHE A 1 282 ? -7.23 -7.59 4.641 1 98.75 282 PHE A CA 1
ATOM 2186 C C . PHE A 1 282 ? -7.586 -6.914 5.957 1 98.75 282 PHE A C 1
ATOM 2188 O O . PHE A 1 282 ? -8.547 -6.141 6.023 1 98.75 282 PHE A O 1
ATOM 2195 N N . PHE A 1 283 ? -6.797 -7.203 7.035 1 98.75 283 PHE A N 1
ATOM 2196 C CA . PHE A 1 283 ? -7.062 -6.629 8.352 1 98.75 283 PHE A CA 1
ATOM 2197 C C . PHE A 1 283 ? -6.973 -5.105 8.305 1 98.75 283 PHE A C 1
ATOM 2199 O O . PHE A 1 283 ? -7.793 -4.414 8.906 1 98.75 283 PHE A O 1
ATOM 2206 N N . ILE A 1 284 ? -6.031 -4.609 7.559 1 98.38 284 ILE A N 1
ATOM 2207 C CA . ILE A 1 284 ? -5.809 -3.172 7.477 1 98.38 284 ILE A CA 1
ATOM 2208 C C . ILE A 1 284 ? -6.973 -2.514 6.734 1 98.38 284 ILE A C 1
ATOM 2210 O O . ILE A 1 284 ? -7.594 -1.578 7.242 1 98.38 284 ILE A O 1
ATOM 2214 N N . ARG A 1 285 ? -7.352 -3.043 5.605 1 97.94 285 ARG A N 1
ATOM 2215 C CA . ARG A 1 285 ? -8.367 -2.434 4.754 1 97.94 285 ARG A CA 1
ATOM 2216 C C . ARG A 1 285 ? -9.734 -2.463 5.434 1 97.94 285 ARG A C 1
ATOM 2218 O O . ARG A 1 285 ? -10.562 -1.573 5.211 1 97.94 285 ARG A O 1
ATOM 2225 N N . HIS A 1 286 ? -9.938 -3.42 6.25 1 98 286 HIS A N 1
ATOM 2226 C CA . HIS A 1 286 ? -11.25 -3.584 6.859 1 98 286 HIS A CA 1
ATOM 2227 C C . HIS A 1 286 ? -11.328 -2.852 8.195 1 98 286 HIS A C 1
ATOM 2229 O O . HIS A 1 286 ? -12.359 -2.9 8.867 1 98 286 HIS A O 1
ATOM 2235 N N . GLY A 1 287 ? -10.266 -2.191 8.594 1 97.75 287 GLY A N 1
ATOM 2236 C CA . GLY A 1 287 ? -10.32 -1.288 9.734 1 97.75 287 GLY A CA 1
ATOM 2237 C C . GLY A 1 287 ? -9.992 -1.968 11.055 1 97.75 287 GLY A C 1
ATOM 2238 O O . GLY A 1 287 ? -10.375 -1.486 12.117 1 97.75 287 GLY A O 1
ATOM 2239 N N . TYR A 1 288 ? -9.289 -3.109 10.969 1 98.31 288 TYR A N 1
ATOM 2240 C CA . TYR A 1 288 ? -9.031 -3.867 12.188 1 98.31 288 TYR A CA 1
ATOM 2241 C C . TYR A 1 288 ? -7.641 -3.557 12.734 1 98.31 288 TYR A C 1
ATOM 2243 O O . TYR A 1 288 ? -7.23 -4.117 13.758 1 98.31 288 TYR A O 1
ATOM 2251 N N . VAL A 1 289 ? -6.867 -2.74 12.086 1 97.75 289 VAL A N 1
ATOM 2252 C CA . VAL A 1 289 ? -5.52 -2.379 12.516 1 97.75 289 VAL A CA 1
ATOM 2253 C C . VAL A 1 289 ? -5.457 -0.886 12.828 1 97.75 289 VAL A C 1
ATOM 2255 O O . VAL A 1 289 ? -5.438 -0.055 11.914 1 97.75 289 VAL A O 1
ATOM 2258 N N . ASP A 1 290 ? -5.43 -0.563 14.078 1 95.62 290 ASP A N 1
ATOM 2259 C CA . ASP A 1 290 ? -5.344 0.814 14.547 1 95.62 290 ASP A CA 1
ATOM 2260 C C . ASP A 1 290 ? -3.9 1.315 14.516 1 95.62 290 ASP A C 1
ATOM 2262 O O . ASP A 1 290 ? -3.012 0.713 15.117 1 95.62 290 ASP A O 1
ATOM 2266 N N . PRO A 1 291 ? -3.684 2.416 13.789 1 94.19 291 PRO A N 1
ATOM 2267 C CA . PRO A 1 291 ? -2.307 2.91 13.695 1 94.19 291 PRO A CA 1
ATOM 2268 C C . PRO A 1 291 ? -1.714 3.262 15.062 1 94.19 291 PRO A C 1
ATOM 2270 O O . PRO A 1 291 ? -0.5 3.152 15.258 1 94.19 291 PRO A O 1
ATOM 2273 N N . ASP A 1 292 ? -2.514 3.723 16 1 92.94 292 ASP A N 1
ATOM 2274 C CA . ASP A 1 292 ? -2.014 4.098 17.312 1 92.94 292 ASP A CA 1
ATOM 2275 C C . ASP A 1 292 ? -1.531 2.871 18.094 1 92.94 292 ASP A C 1
ATOM 2277 O O . ASP A 1 292 ? -0.653 2.979 18.953 1 92.94 292 ASP A O 1
ATOM 2281 N N . GLU A 1 293 ? -2.084 1.744 17.766 1 93.19 293 GLU A N 1
ATOM 2282 C CA . GLU A 1 293 ? -1.707 0.507 18.438 1 93.19 293 GLU A CA 1
ATOM 2283 C C . GLU A 1 293 ? -0.672 -0.271 17.625 1 93.19 293 GLU A C 1
ATOM 2285 O O . GLU A 1 293 ? -0.137 -1.276 18.109 1 93.19 293 GLU A O 1
ATOM 2290 N N . ASN A 1 294 ? -0.46 0.091 16.484 1 94.19 294 ASN A N 1
ATOM 2291 C CA . ASN A 1 294 ? 0.466 -0.576 15.57 1 94.19 294 ASN A CA 1
ATOM 2292 C C . ASN A 1 294 ? 1.448 0.412 14.953 1 94.19 294 ASN A C 1
ATOM 2294 O O . ASN A 1 294 ? 1.319 0.763 13.773 1 94.19 294 ASN A O 1
ATOM 2298 N N . PRO A 1 295 ? 2.432 0.817 15.602 1 88 295 PRO A N 1
ATOM 2299 C CA . PRO A 1 295 ? 3.33 1.886 15.156 1 88 295 PRO A CA 1
ATOM 2300 C C . PRO A 1 295 ? 4.125 1.509 13.914 1 88 295 PRO A C 1
ATOM 2302 O O . PRO A 1 295 ? 4.668 2.385 13.234 1 88 295 PRO A O 1
ATOM 2305 N N . ARG A 1 296 ? 4.191 0.23 13.562 1 88.56 296 ARG A N 1
ATOM 2306 C CA . ARG A 1 296 ? 4.957 -0.197 12.398 1 88.56 296 ARG A CA 1
ATOM 2307 C C . ARG A 1 296 ? 4.066 -0.317 11.172 1 88.56 296 ARG A C 1
ATOM 2309 O O . ARG A 1 296 ? 4.5 -0.814 10.125 1 88.56 296 ARG A O 1
ATOM 2316 N N . LEU A 1 297 ? 2.826 0.153 11.266 1 94.31 297 LEU A N 1
ATOM 2317 C CA . LEU A 1 297 ? 1.848 0.018 10.188 1 94.31 297 LEU A CA 1
ATOM 2318 C C . LEU A 1 297 ? 2.4 0.562 8.875 1 94.31 297 LEU A C 1
ATOM 2320 O O . LEU A 1 297 ? 2.312 -0.097 7.84 1 94.31 297 LEU A O 1
ATOM 2324 N N . GLU A 1 298 ? 3.004 1.707 8.938 1 92.56 298 GLU A N 1
ATOM 2325 C CA . GLU A 1 298 ? 3.594 2.312 7.746 1 92.56 298 GLU A CA 1
ATOM 2326 C C . GLU A 1 298 ? 4.625 1.387 7.109 1 92.56 298 GLU A C 1
ATOM 2328 O O . GLU A 1 298 ? 4.629 1.195 5.891 1 92.56 298 GLU A O 1
ATOM 2333 N N . GLU A 1 299 ? 5.477 0.854 7.918 1 90.12 299 GLU A N 1
ATOM 2334 C CA . GLU A 1 299 ? 6.531 -0.04 7.449 1 90.12 299 GLU A CA 1
ATOM 2335 C C . GLU A 1 299 ? 5.945 -1.294 6.805 1 90.12 299 GLU A C 1
ATOM 2337 O O . GLU A 1 299 ? 6.422 -1.745 5.762 1 90.12 299 GLU A O 1
ATOM 2342 N N . TRP A 1 300 ? 4.949 -1.846 7.465 1 92.06 300 TRP A N 1
ATOM 2343 C CA . TRP A 1 300 ? 4.305 -3.037 6.922 1 92.06 300 TRP A CA 1
ATOM 2344 C C . TRP A 1 300 ? 3.74 -2.764 5.531 1 92.06 300 TRP A C 1
ATOM 2346 O O . TRP A 1 300 ? 3.918 -3.564 4.613 1 92.06 300 TRP A O 1
ATOM 2356 N N . LEU A 1 301 ? 3.105 -1.604 5.355 1 94.94 301 LEU A N 1
ATOM 2357 C CA . LEU A 1 301 ? 2.504 -1.256 4.07 1 94.94 301 LEU A CA 1
ATOM 2358 C C . LEU A 1 301 ? 3.576 -1.011 3.016 1 94.94 301 LEU A C 1
ATOM 2360 O O . LEU A 1 301 ? 3.42 -1.413 1.861 1 94.94 301 LEU A O 1
ATOM 2364 N N . GLN A 1 302 ? 4.609 -0.409 3.385 1 90.88 302 GLN A N 1
ATOM 2365 C CA . GLN A 1 302 ? 5.707 -0.183 2.451 1 90.88 302 GLN A CA 1
ATOM 2366 C C . GLN A 1 302 ? 6.316 -1.503 1.99 1 90.88 302 GLN A C 1
ATOM 2368 O O . GLN A 1 302 ? 6.656 -1.659 0.815 1 90.88 302 GLN A O 1
ATOM 2373 N N . LEU A 1 303 ? 6.398 -2.428 2.914 1 89.38 303 LEU A N 1
ATOM 2374 C CA . LEU A 1 303 ? 6.984 -3.727 2.604 1 89.38 303 LEU A CA 1
ATOM 2375 C C . LEU A 1 303 ? 6.078 -4.527 1.677 1 89.38 303 LEU A C 1
ATOM 2377 O O . LEU A 1 303 ? 6.559 -5.305 0.851 1 89.38 303 LEU A O 1
ATOM 2381 N N . MET A 1 304 ? 4.797 -4.254 1.747 1 93.75 304 MET A N 1
ATOM 2382 C CA . MET A 1 304 ? 3.832 -5.008 0.949 1 93.75 304 MET A CA 1
ATOM 2383 C C . MET A 1 304 ? 3.711 -4.418 -0.453 1 93.75 304 MET A C 1
ATOM 2385 O O . MET A 1 304 ? 3.141 -5.047 -1.347 1 93.75 304 MET A O 1
ATOM 2389 N N . HIS A 1 305 ? 4.273 -3.215 -0.599 1 94 305 HIS A N 1
ATOM 2390 C CA . HIS A 1 305 ? 4.203 -2.547 -1.895 1 94 305 HIS A CA 1
ATOM 2391 C C . HIS A 1 305 ? 5.594 -2.141 -2.377 1 94 305 HIS A C 1
ATOM 2393 O O . HIS A 1 305 ? 5.789 -1.013 -2.838 1 94 305 HIS A O 1
ATOM 2399 N N . TYR A 1 306 ? 6.387 -3.133 -2.266 1 85.44 306 TYR A N 1
ATOM 2400 C CA . TYR A 1 306 ? 7.781 -2.979 -2.672 1 85.44 306 TYR A CA 1
ATOM 2401 C C . TYR A 1 306 ? 7.879 -2.637 -4.152 1 85.44 306 TYR A C 1
ATOM 2403 O O . TYR A 1 306 ? 7.215 -3.256 -4.988 1 85.44 306 TYR A O 1
ATOM 2411 N N . LYS A 1 307 ? 8.641 -1.543 -4.465 1 84.38 307 LYS A N 1
ATOM 2412 C CA . LYS A 1 307 ? 8.852 -1.236 -5.875 1 84.38 307 LYS A CA 1
ATOM 2413 C C . LYS A 1 307 ? 9.859 -2.195 -6.504 1 84.38 307 LYS A C 1
ATOM 2415 O O . LYS A 1 307 ? 11.047 -2.148 -6.188 1 84.38 307 LYS A O 1
ATOM 2420 N N . LEU A 1 308 ? 9.406 -3.016 -7.34 1 80.06 308 LEU A N 1
ATOM 2421 C CA . LEU A 1 308 ? 10.289 -3.906 -8.086 1 80.06 308 LEU A CA 1
ATOM 2422 C C . LEU A 1 308 ? 11.086 -3.133 -9.133 1 80.06 308 LEU A C 1
ATOM 2424 O O . LEU A 1 308 ? 10.555 -2.236 -9.789 1 80.06 308 LEU A O 1
ATOM 2428 N N . PRO A 1 309 ? 12.352 -3.359 -9.172 1 77.69 309 PRO A N 1
ATOM 2429 C CA . PRO A 1 309 ? 13.227 -2.58 -10.055 1 77.69 309 PRO A CA 1
ATOM 2430 C C . PRO A 1 309 ? 13.133 -3.021 -11.516 1 77.69 309 PRO A C 1
ATOM 2432 O O . PRO A 1 309 ? 14.148 -3.404 -12.109 1 77.69 309 PRO A O 1
ATOM 2435 N N . TYR A 1 310 ? 11.984 -3.033 -12.023 1 83.19 310 TYR A N 1
ATOM 2436 C CA . TYR A 1 310 ? 11.75 -3.381 -13.422 1 83.19 310 TYR A CA 1
ATOM 2437 C C . TYR A 1 310 ? 11.227 -2.18 -14.195 1 83.19 310 TYR A C 1
ATOM 2439 O O . TYR A 1 310 ? 10.891 -1.149 -13.609 1 83.19 310 TYR A O 1
ATOM 2447 N N . ASP A 1 311 ? 11.383 -2.121 -15.469 1 74.75 311 ASP A N 1
ATOM 2448 C CA . ASP A 1 311 ? 10.914 -1.047 -16.328 1 74.75 311 ASP A CA 1
ATOM 2449 C C . ASP A 1 311 ? 9.391 -1.089 -16.484 1 74.75 311 ASP A C 1
ATOM 2451 O O . ASP A 1 311 ? 8.781 -2.154 -16.375 1 74.75 311 ASP A O 1
ATOM 2455 N N . MET B 1 1 ? 5.176 13.156 -7.406 1 33.44 1 MET B N 1
ATOM 2456 C CA . MET B 1 1 ? 5.836 12.031 -6.758 1 33.44 1 MET B CA 1
ATOM 2457 C C . MET B 1 1 ? 7.32 12.32 -6.539 1 33.44 1 MET B C 1
ATOM 2459 O O . MET B 1 1 ? 7.941 13.023 -7.336 1 33.44 1 MET B O 1
ATOM 2463 N N . ILE B 1 2 ? 7.797 12.32 -5.344 1 42.81 2 ILE B N 1
ATOM 2464 C CA . ILE B 1 2 ? 9.219 12.562 -5.105 1 42.81 2 ILE B CA 1
ATOM 2465 C C . ILE B 1 2 ? 10.055 11.719 -6.066 1 42.81 2 ILE B C 1
ATOM 2467 O O . ILE B 1 2 ? 9.969 10.484 -6.062 1 42.81 2 ILE B O 1
ATOM 2471 N N . SER B 1 3 ? 10.203 12.117 -7.125 1 43.41 3 SER B N 1
ATOM 2472 C CA . SER B 1 3 ? 11.156 11.414 -7.984 1 43.41 3 SER B CA 1
ATOM 2473 C C . SER B 1 3 ? 12.469 11.164 -7.258 1 43.41 3 SER B C 1
ATOM 2475 O O . SER B 1 3 ? 12.891 11.969 -6.426 1 43.41 3 SER B O 1
ATOM 2477 N N . SER B 1 4 ? 12.789 9.969 -6.98 1 43.22 4 SER B N 1
ATOM 2478 C CA . SER B 1 4 ? 14.094 9.523 -6.492 1 43.22 4 SER B CA 1
ATOM 2479 C C . SER B 1 4 ? 15.18 10.555 -6.781 1 43.22 4 SER B C 1
ATOM 2481 O O . SER B 1 4 ? 16.109 10.711 -6 1 43.22 4 SER B O 1
ATOM 2483 N N . SER B 1 5 ? 15.164 11.047 -7.945 1 40.62 5 SER B N 1
ATOM 2484 C CA . SER B 1 5 ? 16.281 11.875 -8.398 1 40.62 5 SER B CA 1
ATOM 2485 C C . SER B 1 5 ? 16.406 13.141 -7.555 1 40.62 5 SER B C 1
ATOM 2487 O O . SER B 1 5 ? 17.484 13.734 -7.484 1 40.62 5 SER B O 1
ATOM 2489 N N . SER B 1 6 ? 15.297 13.672 -7.188 1 44.94 6 SER B N 1
ATOM 2490 C CA . SER B 1 6 ? 15.445 15.016 -6.645 1 44.94 6 SER B CA 1
ATOM 2491 C C . SER B 1 6 ? 16.078 14.992 -5.254 1 44.94 6 SER B C 1
ATOM 2493 O O . SER B 1 6 ? 16.844 15.883 -4.902 1 44.94 6 SER B O 1
ATOM 2495 N N . THR B 1 7 ? 15.633 14.023 -4.406 1 50.5 7 THR B N 1
ATOM 2496 C CA . THR B 1 7 ? 16.156 14.086 -3.047 1 50.5 7 THR B CA 1
ATOM 2497 C C . THR B 1 7 ? 17.656 13.797 -3.035 1 50.5 7 THR B C 1
ATOM 2499 O O . THR B 1 7 ? 18.406 14.391 -2.252 1 50.5 7 THR B O 1
ATOM 2502 N N . GLY B 1 8 ? 18.078 12.828 -3.914 1 53.19 8 GLY B N 1
ATOM 2503 C CA . GLY B 1 8 ? 19.438 12.344 -3.719 1 53.19 8 GLY B CA 1
ATOM 2504 C C . GLY B 1 8 ? 20.5 13.359 -4.117 1 53.19 8 GLY B C 1
ATOM 2505 O O . GLY B 1 8 ? 21.469 13.555 -3.396 1 53.19 8 GLY B O 1
ATOM 2506 N N . LEU B 1 9 ? 20.172 14.078 -5.234 1 59.5 9 LEU B N 1
ATOM 2507 C CA . LEU B 1 9 ? 21.359 14.797 -5.676 1 59.5 9 LEU B CA 1
ATOM 2508 C C . LEU B 1 9 ? 21.422 16.188 -5.043 1 59.5 9 LEU B C 1
ATOM 2510 O O . LEU B 1 9 ? 22.516 16.703 -4.805 1 59.5 9 LEU B O 1
ATOM 2514 N N . ASN B 1 10 ? 20.328 16.688 -4.477 1 83.56 10 ASN B N 1
ATOM 2515 C CA . ASN B 1 10 ? 20.344 18.078 -4.004 1 83.56 10 ASN B CA 1
ATOM 2516 C C . ASN B 1 10 ? 20.094 18.156 -2.5 1 83.56 10 ASN B C 1
ATOM 2518 O O . ASN B 1 10 ? 20 19.25 -1.941 1 83.56 10 ASN B O 1
ATOM 2522 N N . CYS B 1 11 ? 20.172 16.938 -1.872 1 91 11 CYS B N 1
ATOM 2523 C CA . CYS B 1 11 ? 19.906 16.922 -0.438 1 91 11 CYS B CA 1
ATOM 2524 C C . CYS B 1 11 ? 21.047 16.234 0.312 1 91 11 CYS B C 1
ATOM 2526 O O . CYS B 1 11 ? 21.859 15.547 -0.294 1 91 11 CYS B O 1
ATOM 2528 N N . ILE B 1 12 ? 21.141 16.562 1.51 1 93.75 12 ILE B N 1
ATOM 2529 C CA . ILE B 1 12 ? 22.109 15.945 2.418 1 93.75 12 ILE B CA 1
ATOM 2530 C C . ILE B 1 12 ? 21.375 15.32 3.602 1 93.75 12 ILE B C 1
ATOM 2532 O O . ILE B 1 12 ? 20.359 15.844 4.059 1 93.75 12 ILE B O 1
ATOM 2536 N N . LYS B 1 13 ? 21.906 14.203 4.098 1 95.44 13 LYS B N 1
ATOM 2537 C CA . LYS B 1 13 ? 21.281 13.453 5.176 1 95.44 13 LYS B CA 1
ATOM 2538 C C . LYS B 1 13 ? 21.328 14.227 6.492 1 95.44 13 LYS B C 1
ATOM 2540 O O . LYS B 1 13 ? 22.328 14.859 6.809 1 95.44 13 LYS B O 1
ATOM 2545 N N . PHE B 1 14 ? 20.281 14.242 7.277 1 96.94 14 PHE B N 1
ATOM 2546 C CA . PHE B 1 14 ? 20.172 14.852 8.594 1 96.94 14 PHE B CA 1
ATOM 2547 C C . PHE B 1 14 ? 20.016 13.789 9.672 1 96.94 14 PHE B C 1
ATOM 2549 O O . PHE B 1 14 ? 19.078 12.984 9.617 1 96.94 14 PHE B O 1
ATOM 2556 N N . TYR B 1 15 ? 20.875 13.781 10.641 1 97.5 15 TYR B N 1
ATOM 2557 C CA . TYR B 1 15 ? 20.875 12.766 11.688 1 97.5 15 TYR B CA 1
ATOM 2558 C C . TYR B 1 15 ? 20.625 13.383 13.055 1 97.5 15 TYR B C 1
ATOM 2560 O O . TYR B 1 15 ? 21.062 14.5 13.328 1 97.5 15 TYR B O 1
ATOM 2568 N N . ILE B 1 16 ? 19.938 12.734 13.891 1 97.81 16 ILE B N 1
ATOM 2569 C CA . ILE B 1 16 ? 19.953 12.891 15.336 1 97.81 16 ILE B CA 1
ATOM 2570 C C . ILE B 1 16 ? 20.516 11.641 15.992 1 97.81 16 ILE B C 1
ATOM 2572 O O . ILE B 1 16 ? 19.984 10.547 15.836 1 97.81 16 ILE B O 1
ATOM 2576 N N . GLU B 1 17 ? 21.625 11.828 16.594 1 95.25 17 GLU B N 1
ATOM 2577 C CA . GLU B 1 17 ? 22.359 10.648 17.031 1 95.25 17 GLU B CA 1
ATOM 2578 C C . GLU B 1 17 ? 22.688 9.734 15.859 1 95.25 17 GLU B C 1
ATOM 2580 O O . GLU B 1 17 ? 23.281 10.18 14.859 1 95.25 17 GLU B O 1
ATOM 2585 N N . ASP B 1 18 ? 22.234 8.484 15.891 1 93.94 18 ASP B N 1
ATOM 2586 C CA . ASP B 1 18 ? 22.547 7.559 14.805 1 93.94 18 ASP B CA 1
ATOM 2587 C C . ASP B 1 18 ? 21.328 7.34 13.906 1 93.94 18 ASP B C 1
ATOM 2589 O O . ASP B 1 18 ? 21.359 6.512 12.992 1 93.94 18 ASP B O 1
ATOM 2593 N N . TYR B 1 19 ? 20.312 8.148 14.164 1 95.38 19 TYR B N 1
ATOM 2594 C CA . TYR B 1 19 ? 19.094 7.977 13.383 1 95.38 19 TYR B CA 1
ATOM 2595 C C . TYR B 1 19 ? 19.047 8.945 12.203 1 95.38 19 TYR B C 1
ATOM 2597 O O . TYR B 1 19 ? 19.188 10.156 12.383 1 95.38 19 TYR B O 1
ATOM 2605 N N . LEU B 1 20 ? 18.953 8.445 10.977 1 95.62 20 LEU B N 1
ATOM 2606 C CA . LEU B 1 20 ? 18.656 9.289 9.828 1 95.62 20 LEU B CA 1
ATOM 2607 C C . LEU B 1 20 ? 17.203 9.789 9.891 1 95.62 20 LEU B C 1
ATOM 2609 O O . LEU B 1 20 ? 16.266 9 9.758 1 95.62 20 LEU B O 1
ATOM 2613 N N . VAL B 1 21 ? 17.016 11.133 10.039 1 95.88 21 VAL B N 1
ATOM 2614 C CA . VAL B 1 21 ? 15.664 11.594 10.359 1 95.88 21 VAL B CA 1
ATOM 2615 C C . VAL B 1 21 ? 15.18 12.578 9.297 1 95.88 21 VAL B C 1
ATOM 2617 O O . VAL B 1 21 ? 14.023 13.008 9.32 1 95.88 21 VAL B O 1
ATOM 2620 N N . GLY B 1 22 ? 16.125 12.938 8.391 1 95.19 22 GLY B N 1
ATOM 2621 C CA . GLY B 1 22 ? 15.68 13.891 7.387 1 95.19 22 GLY B CA 1
ATOM 2622 C C . GLY B 1 22 ? 16.672 14.086 6.258 1 95.19 22 GLY B C 1
ATOM 2623 O O . GLY B 1 22 ? 17.75 13.477 6.258 1 95.19 22 GLY B O 1
ATOM 2624 N N . TYR B 1 23 ? 16.25 14.859 5.309 1 94.56 23 TYR B N 1
ATOM 2625 C CA . TYR B 1 23 ? 17.062 15.312 4.184 1 94.56 23 TYR B CA 1
ATOM 2626 C C . TYR B 1 23 ? 16.969 16.828 4.012 1 94.56 23 TYR B C 1
ATOM 2628 O O . TYR B 1 23 ? 15.883 17.375 3.824 1 94.56 23 TYR B O 1
ATOM 2636 N N . ILE B 1 24 ? 18.109 17.422 4.016 1 95.44 24 ILE B N 1
ATOM 2637 C CA . ILE B 1 24 ? 18.141 18.875 3.965 1 95.44 24 ILE B CA 1
ATOM 2638 C C . ILE B 1 24 ? 18.703 19.328 2.617 1 95.44 24 ILE B C 1
ATOM 2640 O O . ILE B 1 24 ? 19.703 18.797 2.137 1 95.44 24 ILE B O 1
ATOM 2644 N N . HIS B 1 25 ? 17.969 20.297 2.066 1 93.44 25 HIS B N 1
ATOM 2645 C CA . HIS B 1 25 ? 18.531 20.922 0.866 1 93.44 25 HIS B CA 1
ATOM 2646 C C . HIS B 1 25 ? 19.906 21.516 1.143 1 93.44 25 HIS B C 1
ATOM 2648 O O . HIS B 1 25 ? 20.078 22.25 2.117 1 93.44 25 HIS B O 1
ATOM 2654 N N . ARG B 1 26 ? 20.766 21.281 0.207 1 93.19 26 ARG B N 1
ATOM 2655 C CA . ARG B 1 26 ? 22.109 21.797 0.364 1 93.19 26 ARG B CA 1
ATOM 2656 C C . ARG B 1 26 ? 22.125 23.312 0.384 1 93.19 26 ARG B C 1
ATOM 2658 O O . ARG B 1 26 ? 22.984 23.938 1.016 1 93.19 26 ARG B O 1
ATOM 2665 N N . GLU B 1 27 ? 21.188 23.922 -0.196 1 92 27 GLU B N 1
ATOM 2666 C CA . GLU B 1 27 ? 21.109 25.375 -0.268 1 92 27 GLU B CA 1
ATOM 2667 C C . GLU B 1 27 ? 20.828 25.984 1.104 1 92 27 GLU B C 1
ATOM 2669 O O . GLU B 1 27 ? 21.031 27.172 1.311 1 92 27 GLU B O 1
ATOM 2674 N N . PHE B 1 28 ? 20.359 25.188 2.033 1 95.25 28 PHE B N 1
ATOM 2675 C CA . PHE B 1 28 ? 20.047 25.688 3.365 1 95.25 28 PHE B CA 1
ATOM 2676 C C . PHE B 1 28 ? 21.266 25.625 4.266 1 95.25 28 PHE B C 1
ATOM 2678 O O . PHE B 1 28 ? 21.281 26.203 5.359 1 95.25 28 PHE B O 1
ATOM 2685 N N . LEU B 1 29 ? 22.328 25 3.877 1 95.62 29 LEU B N 1
ATOM 2686 C CA . LEU B 1 29 ? 23.453 24.656 4.73 1 95.62 29 LEU B CA 1
ATOM 2687 C C . LEU B 1 29 ? 24.188 25.906 5.199 1 95.62 29 LEU B C 1
ATOM 2689 O O . LEU B 1 29 ? 24.562 26.016 6.367 1 95.62 29 LEU B O 1
ATOM 2693 N N . PRO B 1 30 ? 24.359 26.906 4.262 1 95.69 30 PRO B N 1
ATOM 2694 C CA . PRO B 1 30 ? 25.047 28.109 4.73 1 95.69 30 PRO B CA 1
ATOM 2695 C C . PRO B 1 30 ? 24.328 28.781 5.902 1 95.69 30 PRO B C 1
ATOM 2697 O O . PRO B 1 30 ? 24.984 29.281 6.824 1 95.69 30 PRO B O 1
ATOM 2700 N N . GLN B 1 31 ? 23.109 28.766 5.957 1 96.62 31 GLN B N 1
ATOM 2701 C CA . GLN B 1 31 ? 22.344 29.359 7.039 1 96.62 31 GLN B CA 1
ATOM 2702 C C . GLN B 1 31 ? 22.422 28.531 8.305 1 96.62 31 GLN B C 1
ATOM 2704 O O . GLN B 1 31 ? 22.547 29.062 9.406 1 96.62 31 GLN B O 1
ATOM 2709 N N . LEU B 1 32 ? 22.391 27.219 8.188 1 97.31 32 LEU B N 1
ATOM 2710 C CA . LEU B 1 32 ? 22.438 26.328 9.344 1 97.31 32 LEU B CA 1
ATOM 2711 C C . LEU B 1 32 ? 23.828 26.297 9.969 1 97.31 32 LEU B C 1
ATOM 2713 O O . LEU B 1 32 ? 23.953 26.109 11.172 1 97.31 32 LEU B O 1
ATOM 2717 N N . ALA B 1 33 ? 24.766 26.562 9.102 1 96.75 33 ALA B N 1
ATOM 2718 C CA . ALA B 1 33 ? 26.156 26.5 9.539 1 96.75 33 ALA B CA 1
ATOM 2719 C C . ALA B 1 33 ? 26.453 27.625 10.547 1 96.75 33 ALA B C 1
ATOM 2721 O O . ALA B 1 33 ? 27.406 27.516 11.328 1 96.75 33 ALA B O 1
ATOM 2722 N N . LYS B 1 34 ? 25.641 28.641 10.508 1 97.12 34 LYS B N 1
ATOM 2723 C CA . LYS B 1 34 ? 25.812 29.75 11.43 1 97.12 34 LYS B CA 1
ATOM 2724 C C . LYS B 1 34 ? 25.531 29.312 12.867 1 97.12 34 LYS B C 1
ATOM 2726 O O . LYS B 1 34 ? 25.891 30.016 13.82 1 97.12 34 LYS B O 1
ATOM 2731 N N . TYR B 1 35 ? 24.938 28.219 13.039 1 98.19 35 TYR B N 1
ATOM 2732 C CA . TYR B 1 35 ? 24.547 27.734 14.352 1 98.19 35 TYR B CA 1
ATOM 2733 C C . TYR B 1 35 ? 25.281 26.438 14.688 1 98.19 35 TYR B C 1
ATOM 2735 O O . TYR B 1 35 ? 24.656 25.391 14.898 1 98.19 35 TYR B O 1
ATOM 2743 N N . SER B 1 36 ? 26.531 26.547 14.922 1 97 36 SER B N 1
ATOM 2744 C CA . SER B 1 36 ? 27.422 25.406 15.062 1 97 36 SER B CA 1
ATOM 2745 C C . SER B 1 36 ? 27.188 24.688 16.391 1 97 36 SER B C 1
ATOM 2747 O O . SER B 1 36 ? 27.609 23.547 16.562 1 97 36 SER B O 1
ATOM 2749 N N . SER B 1 37 ? 26.531 25.375 17.328 1 97.56 37 SER B N 1
ATOM 2750 C CA . SER B 1 37 ? 26.203 24.719 18.594 1 97.56 37 SER B CA 1
ATOM 2751 C C . SER B 1 37 ? 25 23.812 18.453 1 97.56 37 SER B C 1
ATOM 2753 O O . SER B 1 37 ? 24.703 23 19.344 1 97.56 37 SER B O 1
ATOM 2755 N N . VAL B 1 38 ? 24.328 23.906 17.359 1 98.62 38 VAL B N 1
ATOM 2756 C CA . VAL B 1 38 ? 23.109 23.125 17.172 1 98.62 38 VAL B CA 1
ATOM 2757 C C . VAL B 1 38 ? 23.312 22.109 16.047 1 98.62 38 VAL B C 1
ATOM 2759 O O . VAL B 1 38 ? 22.953 20.938 16.188 1 98.62 38 VAL B O 1
ATOM 2762 N N . PHE B 1 39 ? 23.922 22.562 14.945 1 98.62 39 PHE B N 1
ATOM 2763 C CA . PHE B 1 39 ? 24.125 21.703 13.781 1 98.62 39 PHE B CA 1
ATOM 2764 C C . PHE B 1 39 ? 25.609 21.5 13.516 1 98.62 39 PHE B C 1
ATOM 2766 O O . PHE B 1 39 ? 26.375 22.453 13.406 1 98.62 39 PHE B O 1
ATOM 2773 N N . VAL B 1 40 ? 25.938 20.219 13.391 1 98.12 40 VAL B N 1
ATOM 2774 C CA . VAL B 1 40 ? 27.266 19.828 12.945 1 98.12 40 VAL B CA 1
ATOM 2775 C C . VAL B 1 40 ? 27.219 19.406 11.477 1 98.12 40 VAL B C 1
ATOM 2777 O O . VAL B 1 40 ? 26.578 18.406 11.133 1 98.12 40 VAL B O 1
ATOM 2780 N N . ILE B 1 41 ? 27.906 20.156 10.609 1 97.19 41 ILE B N 1
ATOM 2781 C CA . ILE B 1 41 ? 27.797 19.922 9.172 1 97.19 41 ILE B CA 1
ATOM 2782 C C . ILE B 1 41 ? 29.141 19.422 8.625 1 97.19 41 ILE B C 1
ATOM 2784 O O . ILE B 1 41 ? 30.172 20.062 8.844 1 97.19 41 ILE B O 1
ATOM 2788 N N . ASN B 1 42 ? 29.094 18.297 8.039 1 94.25 42 ASN B N 1
ATOM 2789 C CA . ASN B 1 42 ? 30.25 17.781 7.312 1 94.25 42 ASN B CA 1
ATOM 2790 C C . ASN B 1 42 ? 29.922 17.516 5.844 1 94.25 42 ASN B C 1
ATOM 2792 O O . ASN B 1 42 ? 28.859 17.938 5.363 1 94.25 42 ASN B O 1
ATOM 2796 N N . SER B 1 43 ? 30.781 16.953 5.059 1 90.19 43 SER B N 1
ATOM 2797 C CA . SER B 1 43 ? 30.594 16.75 3.627 1 90.19 43 SER B CA 1
ATOM 2798 C C . SER B 1 43 ? 29.484 15.742 3.359 1 90.19 43 SER B C 1
ATOM 2800 O O . SER B 1 43 ? 28.812 15.805 2.322 1 90.19 43 SER B O 1
ATOM 2802 N N . ASP B 1 44 ? 29.141 14.969 4.316 1 90.94 44 ASP B N 1
ATOM 2803 C CA . ASP B 1 44 ? 28.281 13.828 4.027 1 90.94 44 ASP B CA 1
ATOM 2804 C C . ASP B 1 44 ? 26.922 13.961 4.719 1 90.94 44 ASP B C 1
ATOM 2806 O O . ASP B 1 44 ? 25.938 13.367 4.285 1 90.94 44 ASP B O 1
ATOM 2810 N N . CYS B 1 45 ? 26.969 14.711 5.789 1 95.75 45 CYS B N 1
ATOM 2811 C CA . CYS B 1 45 ? 25.719 14.727 6.535 1 95.75 45 CYS B CA 1
ATOM 2812 C C . CYS B 1 45 ? 25.641 15.945 7.449 1 95.75 45 CYS B C 1
ATOM 2814 O O . CYS B 1 45 ? 26.641 16.641 7.641 1 95.75 45 CYS B O 1
ATOM 2816 N N . VAL B 1 46 ? 24.5 16.344 7.879 1 97.62 46 VAL B N 1
ATOM 2817 C CA . VAL B 1 46 ? 24.203 17.25 8.984 1 97.62 46 VAL B CA 1
ATOM 2818 C C . VAL B 1 46 ? 23.766 16.453 10.211 1 97.62 46 VAL B C 1
ATOM 2820 O O . VAL B 1 46 ? 23 15.492 10.086 1 97.62 46 VAL B O 1
ATOM 2823 N N . ARG B 1 47 ? 24.297 16.766 11.336 1 97.81 47 ARG B N 1
ATOM 2824 C CA . ARG B 1 47 ? 23.922 16.109 12.586 1 97.81 47 ARG B CA 1
ATOM 2825 C C . ARG B 1 47 ? 23.578 17.141 13.656 1 97.81 47 ARG B C 1
ATOM 2827 O O . ARG B 1 47 ? 24.234 18.188 13.766 1 97.81 47 ARG B O 1
ATOM 2834 N N . LEU B 1 48 ? 22.5 16.859 14.375 1 98 48 LEU B N 1
ATOM 2835 C CA . LEU B 1 48 ? 22.312 17.672 15.57 1 98 48 LEU B CA 1
ATOM 2836 C C . LEU B 1 48 ? 23.469 17.484 16.531 1 98 48 LEU B C 1
ATOM 2838 O O . LEU B 1 48 ? 23.953 16.375 16.734 1 98 48 LEU B O 1
ATOM 2842 N N . HIS B 1 49 ? 23.875 18.531 17.125 1 97.75 49 HIS B N 1
ATOM 2843 C CA . HIS B 1 49 ? 25.031 18.484 18.016 1 97.75 49 HIS B CA 1
ATOM 2844 C C . HIS B 1 49 ? 24.828 17.453 19.125 1 97.75 49 HIS B C 1
ATOM 2846 O O . HIS B 1 49 ? 23.781 17.422 19.766 1 97.75 49 HIS B O 1
ATOM 2852 N N . PRO B 1 50 ? 25.828 16.688 19.391 1 95.88 50 PRO B N 1
ATOM 2853 C CA . PRO B 1 50 ? 25.719 15.594 20.359 1 95.88 50 PRO B CA 1
ATOM 2854 C C . PRO B 1 50 ? 25.438 16.078 21.781 1 95.88 50 PRO B C 1
ATOM 2856 O O . PRO B 1 50 ? 24.969 15.312 22.625 1 95.88 50 PRO B O 1
ATOM 2859 N N . GLN B 1 51 ? 25.734 17.297 22.047 1 96.56 51 GLN B N 1
ATOM 2860 C CA . GLN B 1 51 ? 25.516 17.828 23.375 1 96.56 51 GLN B CA 1
ATOM 2861 C C . GLN B 1 51 ? 24.016 17.984 23.672 1 96.56 51 GLN B C 1
ATOM 2863 O O . GLN B 1 51 ? 23.609 18.109 24.828 1 96.56 51 GLN B O 1
ATOM 2868 N N . LEU B 1 52 ? 23.266 18.047 22.609 1 97.62 52 LEU B N 1
ATOM 2869 C CA . LEU B 1 52 ? 21.812 18.078 22.766 1 97.62 52 LEU B CA 1
ATOM 2870 C C . LEU B 1 52 ? 21.25 16.688 22.984 1 97.62 52 LEU B C 1
ATOM 2872 O O . LEU B 1 52 ? 20.844 16.016 22.047 1 97.62 52 LEU B O 1
ATOM 2876 N N . GLY B 1 53 ? 21.188 16.297 24.172 1 94.44 53 GLY B N 1
ATOM 2877 C CA . GLY B 1 53 ? 20.969 14.891 24.484 1 94.44 53 GLY B CA 1
ATOM 2878 C C . GLY B 1 53 ? 19.531 14.547 24.781 1 94.44 53 GLY B C 1
ATOM 2879 O O . GLY B 1 53 ? 19.125 13.383 24.688 1 94.44 53 GLY B O 1
ATOM 2880 N N . SER B 1 54 ? 18.766 15.594 25.172 1 96.81 54 SER B N 1
ATOM 2881 C CA . SER B 1 54 ? 17.391 15.305 25.562 1 96.81 54 SER B CA 1
ATOM 2882 C C . SER B 1 54 ? 16.391 15.852 24.547 1 96.81 54 SER B C 1
ATOM 2884 O O . SER B 1 54 ? 16.75 16.703 23.719 1 96.81 54 SER B O 1
ATOM 2886 N N . PHE B 1 55 ? 15.18 15.344 24.609 1 97.44 55 PHE B N 1
ATOM 2887 C CA . PHE B 1 55 ? 14.078 15.812 23.781 1 97.44 55 PHE B CA 1
ATOM 2888 C C . PHE B 1 55 ? 13.906 17.328 23.922 1 97.44 55 PHE B C 1
ATOM 2890 O O . PHE B 1 55 ? 13.812 18.031 22.922 1 97.44 55 PHE B O 1
ATOM 2897 N N . GLU B 1 56 ? 13.938 17.812 25.156 1 97.88 56 GLU B N 1
ATOM 2898 C CA . GLU B 1 56 ? 13.695 19.234 25.438 1 97.88 56 GLU B CA 1
ATOM 2899 C C . GLU B 1 56 ? 14.828 20.109 24.906 1 97.88 56 GLU B C 1
ATOM 2901 O O . GLU B 1 56 ? 14.578 21.172 24.328 1 97.88 56 GLU B O 1
ATOM 2906 N N . GLN B 1 57 ? 15.984 19.656 25.125 1 98.31 57 GLN B N 1
ATOM 2907 C CA . GLN B 1 57 ? 17.141 20.406 24.672 1 98.31 57 GLN B CA 1
ATOM 2908 C C . GLN B 1 57 ? 17.156 20.531 23.141 1 98.31 57 GLN B C 1
ATOM 2910 O O . GLN B 1 57 ? 17.359 21.625 22.609 1 98.31 57 GLN B O 1
ATOM 2915 N N . ARG B 1 58 ? 16.938 19.422 22.5 1 98.62 58 ARG B N 1
ATOM 2916 C CA . ARG B 1 58 ? 16.922 19.422 21.047 1 98.62 58 ARG B CA 1
ATOM 2917 C C . ARG B 1 58 ? 15.812 20.328 20.516 1 98.62 58 ARG B C 1
ATOM 2919 O O . ARG B 1 58 ? 16.062 21.141 19.625 1 98.62 58 ARG B O 1
ATOM 2926 N N . THR B 1 59 ? 14.617 20.172 21.109 1 98.44 59 THR B N 1
ATOM 2927 C CA . THR B 1 59 ? 13.453 20.938 20.672 1 98.44 59 THR B CA 1
ATOM 2928 C C . THR B 1 59 ? 13.703 22.438 20.828 1 98.44 59 THR B C 1
ATOM 2930 O O . THR B 1 59 ? 13.477 23.219 19.906 1 98.44 59 THR B O 1
ATOM 2933 N N . ALA B 1 60 ? 14.219 22.797 21.953 1 98.38 60 ALA B N 1
ATOM 2934 C CA . ALA B 1 60 ? 14.453 24.219 22.234 1 98.38 60 ALA B CA 1
ATOM 2935 C C . ALA B 1 60 ? 15.539 24.781 21.328 1 98.38 60 ALA B C 1
ATOM 2937 O O . ALA B 1 60 ? 15.398 25.891 20.797 1 98.38 60 ALA B O 1
ATOM 2938 N N . ALA B 1 61 ? 16.625 24.078 21.188 1 98.69 61 ALA B N 1
ATOM 2939 C CA . ALA B 1 61 ? 17.734 24.547 20.375 1 98.69 61 ALA B CA 1
ATOM 2940 C C . ALA B 1 61 ? 17.312 24.766 18.922 1 98.69 61 ALA B C 1
ATOM 2942 O O . ALA B 1 61 ? 17.594 25.812 18.328 1 98.69 61 ALA B O 1
ATOM 2943 N N . VAL B 1 62 ? 16.625 23.812 18.375 1 98.5 62 VAL B N 1
ATOM 2944 C CA . VAL B 1 62 ? 16.203 23.891 16.984 1 98.5 62 VAL B CA 1
ATOM 2945 C C . VAL B 1 62 ? 15.148 24.984 16.828 1 98.5 62 VAL B C 1
ATOM 2947 O O . VAL B 1 62 ? 15.148 25.734 15.836 1 98.5 62 VAL B O 1
ATOM 2950 N N . GLU B 1 63 ? 14.289 25.062 17.797 1 97.88 63 GLU B N 1
ATOM 2951 C CA . GLU B 1 63 ? 13.281 26.109 17.781 1 97.88 63 GLU B CA 1
ATOM 2952 C C . GLU B 1 63 ? 13.922 27.484 17.703 1 97.88 63 GLU B C 1
ATOM 2954 O O . GLU B 1 63 ? 13.484 28.344 16.922 1 97.88 63 GLU B O 1
ATOM 2959 N N . ASN B 1 64 ? 14.898 27.719 18.484 1 98 64 ASN B N 1
ATOM 2960 C CA . ASN B 1 64 ? 15.594 29 18.5 1 98 64 ASN B CA 1
ATOM 2961 C C . ASN B 1 64 ? 16.219 29.312 17.156 1 98 64 ASN B C 1
ATOM 2963 O O . ASN B 1 64 ? 16.125 30.438 16.672 1 98 64 ASN B O 1
ATOM 2967 N N . VAL B 1 65 ? 16.828 28.328 16.594 1 98.31 65 VAL B N 1
ATOM 2968 C CA . VAL B 1 65 ? 17.453 28.516 15.297 1 98.31 65 VAL B CA 1
ATOM 2969 C C . VAL B 1 65 ? 16.391 28.859 14.258 1 98.31 65 VAL B C 1
ATOM 2971 O O . VAL B 1 65 ? 16.562 29.797 13.477 1 98.31 65 VAL B O 1
ATOM 2974 N N . MET B 1 66 ? 15.297 28.109 14.258 1 98.06 66 MET B N 1
ATOM 2975 C CA . MET B 1 66 ? 14.266 28.312 13.242 1 98.06 66 MET B CA 1
ATOM 2976 C C . MET B 1 66 ? 13.586 29.672 13.422 1 98.06 66 MET B C 1
ATOM 2978 O O . MET B 1 66 ? 13.203 30.312 12.438 1 98.06 66 MET B O 1
ATOM 2982 N N . GLN B 1 67 ? 13.445 30.078 14.633 1 97 67 GLN B N 1
ATOM 2983 C CA . GLN B 1 67 ? 12.914 31.422 14.891 1 97 67 GLN B CA 1
ATOM 2984 C C . GLN B 1 67 ? 13.812 32.5 14.297 1 97 67 GLN B C 1
ATOM 2986 O O . GLN B 1 67 ? 13.328 33.438 13.672 1 97 67 GLN B O 1
ATOM 2991 N N . ASP B 1 68 ? 15.055 32.312 14.477 1 97.12 68 ASP B N 1
ATOM 2992 C CA . ASP B 1 68 ? 16.031 33.281 13.961 1 97.12 68 ASP B CA 1
ATOM 2993 C C . ASP B 1 68 ? 16.016 33.312 12.438 1 97.12 68 ASP B C 1
ATOM 2995 O O . ASP B 1 68 ? 16.266 34.344 11.828 1 97.12 68 ASP B O 1
ATOM 2999 N N . LEU B 1 69 ? 15.695 32.156 11.883 1 97 69 LEU B N 1
ATOM 3000 C CA . LEU B 1 69 ? 15.789 32.031 10.43 1 97 69 LEU B CA 1
ATOM 3001 C C . LEU B 1 69 ? 14.445 32.312 9.766 1 97 69 LEU B C 1
ATOM 3003 O O . LEU B 1 69 ? 14.305 32.125 8.555 1 97 69 LEU B O 1
ATOM 3007 N N . ARG B 1 70 ? 13.391 32.625 10.367 1 94.25 70 ARG B N 1
ATOM 3008 C CA . ARG B 1 70 ? 12.039 32.781 9.852 1 94.25 70 ARG B CA 1
ATOM 3009 C C . ARG B 1 70 ? 12.016 33.75 8.672 1 94.25 70 ARG B C 1
ATOM 3011 O O . ARG B 1 70 ? 11.25 33.562 7.723 1 94.25 70 ARG B O 1
ATOM 3018 N N . GLY B 1 71 ? 12.883 34.719 8.656 1 89.19 71 GLY B N 1
ATOM 3019 C CA . GLY B 1 71 ? 12.914 35.719 7.582 1 89.19 71 GLY B CA 1
ATOM 3020 C C . GLY B 1 71 ? 13.781 35.281 6.41 1 89.19 71 GLY B C 1
ATOM 3021 O O . GLY B 1 71 ? 13.68 35.844 5.32 1 89.19 71 GLY B O 1
ATOM 3022 N N . SER B 1 72 ? 14.484 34.219 6.52 1 91.44 72 SER B N 1
ATOM 3023 C CA . SER B 1 72 ? 15.508 33.875 5.535 1 91.44 72 SER B CA 1
ATOM 3024 C C . SER B 1 72 ? 15.086 32.656 4.707 1 91.44 72 SER B C 1
ATOM 3026 O O . SER B 1 72 ? 15.57 32.469 3.59 1 91.44 72 SER B O 1
ATOM 3028 N N . LEU B 1 73 ? 14.258 31.828 5.316 1 93.56 73 LEU B N 1
ATOM 3029 C CA . LEU B 1 73 ? 13.852 30.609 4.625 1 93.56 73 LEU B CA 1
ATOM 3030 C C . LEU B 1 73 ? 12.359 30.625 4.309 1 93.56 73 LEU B C 1
ATOM 3032 O O . LEU B 1 73 ? 11.539 30.875 5.195 1 93.56 73 LEU B O 1
ATOM 3036 N N . LYS B 1 74 ? 12.047 30.359 3.129 1 90.75 74 LYS B N 1
ATOM 3037 C CA . LYS B 1 74 ? 10.688 30.438 2.607 1 90.75 74 LYS B CA 1
ATOM 3038 C C . LYS B 1 74 ? 9.727 29.594 3.441 1 90.75 74 LYS B C 1
ATOM 3040 O O . LYS B 1 74 ? 8.633 30.047 3.783 1 90.75 74 LYS B O 1
ATOM 3045 N N . ALA B 1 75 ? 10.133 28.359 3.76 1 90.56 75 ALA B N 1
ATOM 3046 C CA . ALA B 1 75 ? 9.273 27.422 4.48 1 90.56 75 ALA B CA 1
ATOM 3047 C C . ALA B 1 75 ? 8.836 28 5.82 1 90.56 75 ALA B C 1
ATOM 3049 O O . ALA B 1 75 ? 7.73 27.719 6.289 1 90.56 75 ALA B O 1
ATOM 3050 N N . LEU B 1 76 ? 9.586 28.828 6.414 1 94.56 76 LEU B N 1
ATOM 3051 C CA . LEU B 1 76 ? 9.352 29.297 7.777 1 94.56 76 LEU B CA 1
ATOM 3052 C C . LEU B 1 76 ? 8.352 30.438 7.797 1 94.56 76 LEU B C 1
ATOM 3054 O O . LEU B 1 76 ? 7.879 30.844 8.867 1 94.56 76 LEU B O 1
ATOM 3058 N N . LYS B 1 77 ? 7.988 30.938 6.652 1 89.12 77 LYS B N 1
ATOM 3059 C CA . LYS B 1 77 ? 6.957 31.969 6.566 1 89.12 77 LYS B CA 1
ATOM 3060 C C . LYS B 1 77 ? 5.59 31.422 6.969 1 89.12 77 LYS B C 1
ATOM 3062 O O . LYS B 1 77 ? 4.711 32.188 7.383 1 89.12 77 LYS B O 1
ATOM 3067 N N . GLY B 1 78 ? 5.418 30.125 6.887 1 87.06 78 GLY B N 1
ATOM 3068 C CA . GLY B 1 78 ? 4.156 29.484 7.238 1 87.06 78 GLY B CA 1
ATOM 3069 C C . GLY B 1 78 ? 4.109 29 8.672 1 87.06 78 GLY B C 1
ATOM 3070 O O . GLY B 1 78 ? 3.568 27.922 8.953 1 87.06 78 GLY B O 1
ATOM 3071 N N . TRP B 1 79 ? 4.746 29.828 9.531 1 91.25 79 TRP B N 1
ATOM 3072 C CA . TRP B 1 79 ? 4.781 29.484 10.953 1 91.25 79 TRP B CA 1
ATOM 3073 C C . TRP B 1 79 ? 3.369 29.375 11.516 1 91.25 79 TRP B C 1
ATOM 3075 O O . TRP B 1 79 ? 2.527 30.234 11.289 1 91.25 79 TRP B O 1
ATOM 3085 N N . GLN B 1 80 ? 3.006 28.266 12.219 1 87.56 80 GLN B N 1
ATOM 3086 C CA . GLN B 1 80 ? 1.64 28.016 12.664 1 87.56 80 GLN B CA 1
ATOM 3087 C C . GLN B 1 80 ? 1.596 27.703 14.156 1 87.56 80 GLN B C 1
ATOM 3089 O O . GLN B 1 80 ? 0.529 27.438 14.711 1 87.56 80 GLN B O 1
ATOM 3094 N N . ASN B 1 81 ? 2.723 27.734 14.812 1 91.25 81 ASN B N 1
ATOM 3095 C CA . ASN B 1 81 ? 2.822 27.391 16.219 1 91.25 81 ASN B CA 1
ATOM 3096 C C . ASN B 1 81 ? 2.264 25.984 16.484 1 91.25 81 ASN B C 1
ATOM 3098 O O . ASN B 1 81 ? 1.462 25.797 17.406 1 91.25 81 ASN B O 1
ATOM 3102 N N . GLU B 1 82 ? 2.479 25.062 15.641 1 92.38 82 GLU B N 1
ATOM 3103 C CA . GLU B 1 82 ? 2.164 23.641 15.727 1 92.38 82 GLU B CA 1
ATOM 3104 C C . GLU B 1 82 ? 3.412 22.781 15.531 1 92.38 82 GLU B C 1
ATOM 3106 O O . GLU B 1 82 ? 4.137 22.953 14.547 1 92.38 82 GLU B O 1
ATOM 3111 N N . HIS B 1 83 ? 3.609 21.891 16.484 1 96.88 83 HIS B N 1
ATOM 3112 C CA . HIS B 1 83 ? 4.828 21.094 16.422 1 96.88 83 HIS B CA 1
ATOM 3113 C C . HIS B 1 83 ? 4.547 19.703 15.859 1 96.88 83 HIS B C 1
ATOM 3115 O O . HIS B 1 83 ? 3.525 19.094 16.188 1 96.88 83 HIS B O 1
ATOM 3121 N N . TYR B 1 84 ? 5.453 19.328 15.023 1 96.69 84 TYR B N 1
ATOM 3122 C CA . TYR B 1 84 ? 5.52 17.953 14.547 1 96.69 84 TYR B CA 1
ATOM 3123 C C . TYR B 1 84 ? 6.629 17.188 15.258 1 96.69 84 TYR B C 1
ATOM 3125 O O . TYR B 1 84 ? 7.625 17.781 15.688 1 96.69 84 TYR B O 1
ATOM 3133 N N . GLY B 1 85 ? 6.422 15.898 15.414 1 96.25 85 GLY B N 1
ATOM 3134 C CA . GLY B 1 85 ? 7.461 15.078 16.016 1 96.25 85 GLY B CA 1
ATOM 3135 C C . GLY B 1 85 ? 8.492 14.586 15.016 1 96.25 85 GLY B C 1
ATOM 3136 O O . GLY B 1 85 ? 8.148 14.25 13.883 1 96.25 85 GLY B O 1
ATOM 3137 N N . VAL B 1 86 ? 9.742 14.68 15.391 1 96.94 86 VAL B N 1
ATOM 3138 C CA . VAL B 1 86 ? 10.781 13.938 14.688 1 96.94 86 VAL B CA 1
ATOM 3139 C C . VAL B 1 86 ? 10.883 12.523 15.242 1 96.94 86 VAL B C 1
ATOM 3141 O O . VAL B 1 86 ? 11.602 12.273 16.219 1 96.94 86 VAL B O 1
ATOM 3144 N N . CYS B 1 87 ? 10.234 11.633 14.516 1 92.88 87 CYS B N 1
ATOM 3145 C CA . CYS B 1 87 ? 9.969 10.32 15.109 1 92.88 87 CYS B CA 1
ATOM 3146 C C . CYS B 1 87 ? 10.875 9.258 14.5 1 92.88 87 CYS B C 1
ATOM 3148 O O . CYS B 1 87 ? 11.336 9.398 13.367 1 92.88 87 CYS B O 1
ATOM 3150 N N . VAL B 1 88 ? 11.172 8.234 15.305 1 90.5 88 VAL B N 1
ATOM 3151 C CA . VAL B 1 88 ? 11.883 7.031 14.883 1 90.5 88 VAL B CA 1
ATOM 3152 C C . VAL B 1 88 ? 11.086 5.793 15.281 1 90.5 88 VAL B C 1
ATOM 3154 O O . VAL B 1 88 ? 10.133 5.883 16.062 1 90.5 88 VAL B O 1
ATOM 3157 N N . GLU B 1 89 ? 11.43 4.633 14.617 1 83.06 89 GLU B N 1
ATOM 3158 C CA . GLU B 1 89 ? 10.711 3.4 14.906 1 83.06 89 GLU B CA 1
ATOM 3159 C C . GLU B 1 89 ? 9.211 3.57 14.68 1 83.06 89 GLU B C 1
ATOM 3161 O O . GLU B 1 89 ? 8.398 3.258 15.555 1 83.06 89 GLU B O 1
ATOM 3166 N N . GLY B 1 90 ? 9.062 4.117 13.523 1 78.38 90 GLY B N 1
ATOM 3167 C CA . GLY B 1 90 ? 7.684 4.496 13.242 1 78.38 90 GLY B CA 1
ATOM 3168 C C . GLY B 1 90 ? 7.242 5.738 13.992 1 78.38 90 GLY B C 1
ATOM 3169 O O . GLY B 1 90 ? 7.965 6.738 14.031 1 78.38 90 GLY B O 1
ATOM 3170 N N . HIS B 1 91 ? 6.035 5.812 14.445 1 80.19 91 HIS B N 1
ATOM 3171 C CA . HIS B 1 91 ? 5.523 6.965 15.18 1 80.19 91 HIS B CA 1
ATOM 3172 C C . HIS B 1 91 ? 5.539 6.715 16.688 1 80.19 91 HIS B C 1
ATOM 3174 O O . HIS B 1 91 ? 4.914 7.457 17.438 1 80.19 91 HIS B O 1
ATOM 3180 N N . SER B 1 92 ? 6.414 5.734 17.094 1 80.31 92 SER B N 1
ATOM 3181 C CA . SER B 1 92 ? 6.332 5.297 18.484 1 80.31 92 SER B CA 1
ATOM 3182 C C . SER B 1 92 ? 7.199 6.164 19.375 1 80.31 92 SER B C 1
ATOM 3184 O O . SER B 1 92 ? 6.945 6.27 20.578 1 80.31 92 SER B O 1
ATOM 3186 N N . ARG B 1 93 ? 8.219 6.82 18.812 1 89.19 93 ARG B N 1
ATOM 3187 C CA . ARG B 1 93 ? 9.172 7.574 19.625 1 89.19 93 ARG B CA 1
ATOM 3188 C C . ARG B 1 93 ? 9.617 8.844 18.906 1 89.19 93 ARG B C 1
ATOM 3190 O O . ARG B 1 93 ? 10.031 8.789 17.734 1 89.19 93 ARG B O 1
ATOM 3197 N N . ALA B 1 94 ? 9.523 9.961 19.625 1 94.62 94 ALA B N 1
ATOM 3198 C CA . ALA B 1 94 ? 9.984 11.234 19.078 1 94.62 94 ALA B CA 1
ATOM 3199 C C . ALA B 1 94 ? 11.305 11.656 19.719 1 94.62 94 ALA B C 1
ATOM 3201 O O . ALA B 1 94 ? 11.461 11.594 20.938 1 94.62 94 ALA B O 1
ATOM 3202 N N . LEU B 1 95 ? 12.25 12.094 18.891 1 97 95 LEU B N 1
ATOM 3203 C CA . LEU B 1 95 ? 13.555 12.555 19.359 1 97 95 LEU B CA 1
ATOM 3204 C C . LEU B 1 95 ? 13.523 14.039 19.688 1 97 95 LEU B C 1
ATOM 3206 O O . LEU B 1 95 ? 14.352 14.523 20.469 1 97 95 LEU B O 1
ATOM 3210 N N . MET B 1 96 ? 12.656 14.727 19.109 1 97.94 96 MET B N 1
ATOM 3211 C CA . MET B 1 96 ? 12.359 16.141 19.328 1 97.94 96 MET B CA 1
ATOM 3212 C C . MET B 1 96 ? 11.078 16.547 18.625 1 97.94 96 MET B C 1
ATOM 3214 O O . MET B 1 96 ? 10.484 15.75 17.891 1 97.94 96 MET B O 1
ATOM 3218 N N . SER B 1 97 ? 10.633 17.703 18.906 1 97.69 97 SER B N 1
ATOM 3219 C CA . SER B 1 97 ? 9.562 18.281 18.125 1 97.69 97 SER B CA 1
ATOM 3220 C C . SER B 1 97 ? 10.016 19.578 17.438 1 97.69 97 SER B C 1
ATOM 3222 O O . SER B 1 97 ? 10.977 20.203 17.875 1 97.69 97 SER B O 1
ATOM 3224 N N . VAL B 1 98 ? 9.445 19.844 16.359 1 97.75 98 VAL B N 1
ATOM 3225 C CA . VAL B 1 98 ? 9.812 21.031 15.586 1 97.75 98 VAL B CA 1
ATOM 3226 C C . VAL B 1 98 ? 8.562 21.688 15.008 1 97.75 98 VAL B C 1
ATOM 3228 O O . VAL B 1 98 ? 7.57 21.016 14.734 1 97.75 98 VAL B O 1
ATOM 3231 N N . GLU B 1 99 ? 8.656 23 14.914 1 96.62 99 GLU B N 1
ATOM 3232 C CA . GLU B 1 99 ? 7.578 23.734 14.25 1 96.62 99 GLU B CA 1
ATOM 3233 C C . GLU B 1 99 ? 7.285 23.141 12.875 1 96.62 99 GLU B C 1
ATOM 3235 O O . GLU B 1 99 ? 8.203 22.828 12.109 1 96.62 99 GLU B O 1
ATOM 3240 N N . ARG B 1 100 ? 6.027 23.047 12.531 1 94.62 100 ARG B N 1
ATOM 3241 C CA . ARG B 1 100 ? 5.582 22.406 11.305 1 94.62 100 ARG B CA 1
ATOM 3242 C C . ARG B 1 100 ? 6.27 23.016 10.086 1 94.62 100 ARG B C 1
ATOM 3244 O O . ARG B 1 100 ? 6.648 22.312 9.156 1 94.62 100 ARG B O 1
ATOM 3251 N N . ALA B 1 101 ? 6.387 24.328 10.062 1 93 101 ALA B N 1
ATOM 3252 C CA . ALA B 1 101 ? 7.035 25 8.945 1 93 101 ALA B CA 1
ATOM 3253 C C . ALA B 1 101 ? 8.492 24.578 8.82 1 93 101 ALA B C 1
ATOM 3255 O O . ALA B 1 101 ? 9.039 24.531 7.711 1 93 101 ALA B O 1
ATOM 3256 N N . ALA B 1 102 ? 9.125 24.266 9.883 1 96.5 102 ALA B N 1
ATOM 3257 C CA . ALA B 1 102 ? 10.539 23.891 9.922 1 96.5 102 ALA B CA 1
ATOM 3258 C C . ALA B 1 102 ? 10.727 22.438 9.469 1 96.5 102 ALA B C 1
ATOM 3260 O O . ALA B 1 102 ? 11.852 22.031 9.156 1 96.5 102 ALA B O 1
ATOM 3261 N N . SER B 1 103 ? 9.625 21.688 9.461 1 95.81 103 SER B N 1
ATOM 3262 C CA . SER B 1 103 ? 9.711 20.281 9.047 1 95.81 103 SER B CA 1
ATOM 3263 C C . SER B 1 103 ? 10.227 20.156 7.617 1 95.81 103 SER B C 1
ATOM 3265 O O . SER B 1 103 ? 10.969 19.219 7.297 1 95.81 103 SER B O 1
ATOM 3267 N N . ARG B 1 104 ? 9.945 21.125 6.801 1 93.88 104 ARG B N 1
ATOM 3268 C CA . ARG B 1 104 ? 10.375 21.109 5.406 1 93.88 104 ARG B CA 1
ATOM 3269 C C . ARG B 1 104 ? 11.852 21.469 5.293 1 93.88 104 ARG B C 1
ATOM 3271 O O . ARG B 1 104 ? 12.555 20.969 4.406 1 93.88 104 ARG B O 1
ATOM 3278 N N . VAL B 1 105 ? 12.281 22.344 6.129 1 96.12 105 VAL B N 1
ATOM 3279 C CA . VAL B 1 105 ? 13.672 22.781 6.133 1 96.12 105 VAL B CA 1
ATOM 3280 C C . VAL B 1 105 ? 14.57 21.594 6.504 1 96.12 105 VAL B C 1
ATOM 3282 O O . VAL B 1 105 ? 15.609 21.375 5.871 1 96.12 105 VAL B O 1
ATOM 3285 N N . LEU B 1 106 ? 14.07 20.828 7.461 1 96.81 106 LEU B N 1
ATOM 3286 C CA . LEU B 1 106 ? 14.883 19.719 7.98 1 96.81 106 LEU B CA 1
ATOM 3287 C C . LEU B 1 106 ? 14.586 18.422 7.238 1 96.81 106 LEU B C 1
ATOM 3289 O O . LEU B 1 106 ? 15.281 17.422 7.426 1 96.81 106 LEU B O 1
ATOM 3293 N N . GLY B 1 107 ? 13.531 18.422 6.418 1 95.06 107 GLY B N 1
ATOM 3294 C CA . GLY B 1 107 ? 13.172 17.281 5.59 1 95.06 107 GLY B CA 1
ATOM 3295 C C . GLY B 1 107 ? 12.766 16.062 6.398 1 95.06 107 GLY B C 1
ATOM 3296 O O . GLY B 1 107 ? 13.102 14.93 6.043 1 95.06 107 GLY B O 1
ATOM 3297 N N . ILE B 1 108 ? 12.102 16.297 7.539 1 95.31 108 ILE B N 1
ATOM 3298 C CA . ILE B 1 108 ? 11.695 15.188 8.391 1 95.31 108 ILE B CA 1
ATOM 3299 C C . ILE B 1 108 ? 10.352 14.641 7.918 1 95.31 108 ILE B C 1
ATOM 3301 O O . ILE B 1 108 ? 9.656 15.281 7.125 1 95.31 108 ILE B O 1
ATOM 3305 N N . LYS B 1 109 ? 10.031 13.492 8.453 1 94.06 109 LYS B N 1
ATOM 3306 C CA . LYS B 1 109 ? 8.727 12.906 8.164 1 94.06 109 LYS B CA 1
ATOM 3307 C C . LYS B 1 109 ? 7.605 13.703 8.828 1 94.06 109 LYS B C 1
ATOM 3309 O O . LYS B 1 109 ? 7.703 14.062 10 1 94.06 109 LYS B O 1
ATOM 3314 N N . ARG B 1 110 ? 6.613 13.953 7.988 1 94.31 110 ARG B N 1
ATOM 3315 C CA . ARG B 1 110 ? 5.41 14.633 8.461 1 94.31 110 ARG B CA 1
ATOM 3316 C C . ARG B 1 110 ? 4.215 13.688 8.477 1 94.31 110 ARG B C 1
ATOM 3318 O O . ARG B 1 110 ? 3.898 13.062 7.469 1 94.31 110 ARG B O 1
ATOM 3325 N N . TYR B 1 111 ? 3.551 13.633 9.617 1 95.25 111 TYR B N 1
ATOM 3326 C CA . TYR B 1 111 ? 2.395 12.75 9.734 1 95.25 111 TYR B CA 1
ATOM 3327 C C . TYR B 1 111 ? 1.095 13.547 9.664 1 95.25 111 TYR B C 1
ATOM 3329 O O . TYR B 1 111 ? 1.035 14.695 10.109 1 95.25 111 TYR B O 1
ATOM 3337 N N . GLY B 1 112 ? 0.118 12.977 9.102 1 96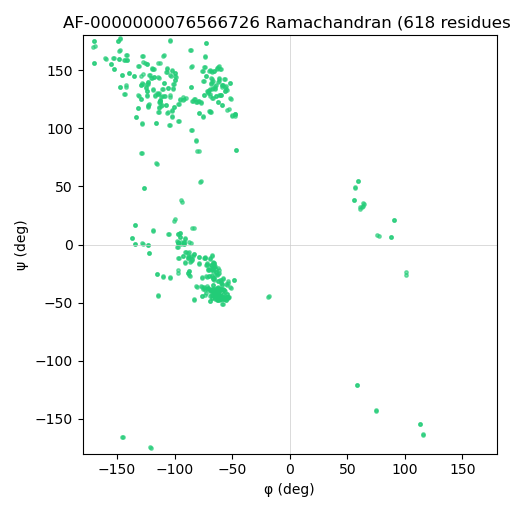.5 112 GLY B N 1
ATOM 3338 C CA . GLY B 1 112 ? -1.202 13.578 9 1 96.5 112 GLY B CA 1
ATOM 3339 C C . GLY B 1 112 ? -2.324 12.562 9 1 96.5 112 GLY B C 1
ATOM 3340 O O . GLY B 1 112 ? -2.076 11.359 9.086 1 96.5 112 GLY B O 1
ATOM 3341 N N . VAL B 1 113 ? -3.551 13.047 9.008 1 98.19 113 VAL B N 1
ATOM 3342 C CA . VAL B 1 113 ? -4.75 12.219 8.969 1 98.19 113 VAL B CA 1
ATOM 3343 C C . VAL B 1 113 ? -5.633 12.648 7.797 1 98.19 113 VAL B C 1
ATOM 3345 O O . VAL B 1 113 ? -5.758 13.844 7.512 1 98.19 113 VAL B O 1
ATOM 3348 N N . HIS B 1 114 ? -6.125 11.695 7.074 1 98.75 114 HIS B N 1
ATOM 3349 C CA . HIS B 1 114 ? -7.004 11.898 5.93 1 98.75 114 HIS B CA 1
ATOM 3350 C C . HIS B 1 114 ? -8.312 11.133 6.094 1 98.75 114 HIS B C 1
ATOM 3352 O O . HIS B 1 114 ? -8.305 9.945 6.434 1 98.75 114 HIS B O 1
ATOM 3358 N N . ILE B 1 115 ? -9.445 11.75 5.875 1 98.81 115 ILE B N 1
ATOM 3359 C CA . ILE B 1 115 ? -10.727 11.086 6.035 1 98.81 115 ILE B CA 1
ATOM 3360 C C . ILE B 1 115 ? -11.516 11.156 4.727 1 98.81 115 ILE B C 1
ATOM 3362 O O . ILE B 1 115 ? -11.797 12.25 4.223 1 98.81 115 ILE B O 1
ATOM 3366 N N . ASN B 1 116 ? -11.812 10.031 4.164 1 98.81 116 ASN B N 1
ATOM 3367 C CA . ASN B 1 116 ? -12.852 9.961 3.141 1 98.81 116 ASN B CA 1
ATOM 3368 C C . ASN B 1 116 ? -14.242 9.961 3.754 1 98.81 116 ASN B C 1
ATOM 3370 O O . ASN B 1 116 ? -14.609 9.047 4.492 1 98.81 116 ASN B O 1
ATOM 3374 N N . GLY B 1 117 ? -14.992 10.984 3.531 1 98.69 117 GLY B N 1
ATOM 3375 C CA . GLY B 1 117 ? -16.406 11 3.889 1 98.69 117 GLY B CA 1
ATOM 3376 C C . GLY B 1 117 ? -17.312 10.609 2.738 1 98.69 117 GLY B C 1
ATOM 3377 O O . GLY B 1 117 ? -17.219 11.18 1.648 1 98.69 117 GLY B O 1
ATOM 3378 N N . TYR B 1 118 ? -18.172 9.594 2.93 1 98.38 118 TYR B N 1
ATOM 3379 C CA . TYR B 1 118 ? -19.047 9.133 1.854 1 98.38 118 TYR B CA 1
ATOM 3380 C C . TYR B 1 118 ? -20.422 8.758 2.389 1 98.38 118 TYR B C 1
ATOM 3382 O O . TYR B 1 118 ? -20.609 8.664 3.602 1 98.38 118 TYR B O 1
ATOM 3390 N N . THR B 1 119 ? -21.344 8.664 1.519 1 97.12 119 THR B N 1
ATOM 3391 C CA . THR B 1 119 ? -22.703 8.289 1.88 1 97.12 119 THR B CA 1
ATOM 3392 C C . THR B 1 119 ? -23.375 7.52 0.742 1 97.12 119 THR B C 1
ATOM 3394 O O . THR B 1 119 ? -22.875 7.512 -0.385 1 97.12 119 THR B O 1
ATOM 3397 N N . PHE B 1 120 ? -24.406 6.773 1.055 1 96.75 120 PHE B N 1
ATOM 3398 C CA . PHE B 1 120 ? -25.297 6.164 0.082 1 96.75 120 PHE B CA 1
ATOM 3399 C C . PHE B 1 120 ? -26.656 6.871 0.077 1 96.75 120 PHE B C 1
ATOM 3401 O O . PHE B 1 120 ? -27.359 6.883 1.088 1 96.75 120 PHE B O 1
ATOM 3408 N N . LEU B 1 121 ? -26.938 7.379 -1.067 1 94.62 121 LEU B N 1
ATOM 3409 C CA . LEU B 1 121 ? -28.203 8.102 -1.168 1 94.62 121 LEU B CA 1
ATOM 3410 C C . LEU B 1 121 ? -29.391 7.129 -1.151 1 94.62 121 LEU B C 1
ATOM 3412 O O . LEU B 1 121 ? -29.297 6.035 -1.71 1 94.62 121 LEU B O 1
ATOM 3416 N N . SER B 1 122 ? -30.453 7.551 -0.552 1 88.62 122 SER B N 1
ATOM 3417 C CA . SER B 1 122 ? -31.672 6.754 -0.553 1 88.62 122 SER B CA 1
ATOM 3418 C C . SER B 1 122 ? -32.312 6.73 -1.936 1 88.62 122 SER B C 1
ATOM 3420 O O . SER B 1 122 ? -32.844 5.703 -2.357 1 88.62 122 SER B O 1
ATOM 3422 N N . GLU B 1 123 ? -32.219 7.926 -2.633 1 82.38 123 GLU B N 1
ATOM 3423 C CA . GLU B 1 123 ? -32.688 8.07 -4.004 1 82.38 123 GLU B CA 1
ATOM 3424 C C . GLU B 1 123 ? -31.609 8.68 -4.902 1 82.38 123 GLU B C 1
ATOM 3426 O O . GLU B 1 123 ? -31.312 9.867 -4.797 1 82.38 123 GLU B O 1
ATOM 3431 N N . PRO B 1 124 ? -31.031 7.812 -5.695 1 70.5 124 PRO B N 1
ATOM 3432 C CA . PRO B 1 124 ? -29.922 8.281 -6.523 1 70.5 124 PRO B CA 1
ATOM 3433 C C . PRO B 1 124 ? -30.234 9.578 -7.262 1 70.5 124 PRO B C 1
ATOM 3435 O O . PRO B 1 124 ? -29.328 10.375 -7.523 1 70.5 124 PRO B O 1
ATOM 3438 N N . SER B 1 125 ? -31.453 9.758 -7.578 1 69.25 125 SER B N 1
ATOM 3439 C CA . SER B 1 125 ? -31.859 10.93 -8.344 1 69.25 125 SER B CA 1
ATOM 3440 C C . SER B 1 125 ? -31.688 12.211 -7.531 1 69.25 125 SER B C 1
ATOM 3442 O O . SER B 1 125 ? -31.656 13.305 -8.086 1 69.25 125 SER B O 1
ATOM 3444 N N . MET B 1 126 ? -31.422 12.078 -6.301 1 65.44 126 MET B N 1
ATOM 3445 C CA . MET B 1 126 ? -31.328 13.242 -5.422 1 65.44 126 MET B CA 1
ATOM 3446 C C . MET B 1 126 ? -29.906 13.773 -5.363 1 65.44 126 MET B C 1
ATOM 3448 O O . MET B 1 126 ? -29.641 14.75 -4.668 1 65.44 126 MET B O 1
ATOM 3452 N N . ALA B 1 127 ? -29.094 13.211 -6.129 1 67.62 127 ALA B N 1
ATOM 3453 C CA . ALA B 1 127 ? -27.719 13.703 -6.059 1 67.62 127 ALA B CA 1
ATOM 3454 C C . ALA B 1 127 ? -27.625 15.117 -6.621 1 67.62 127 ALA B C 1
ATOM 3456 O O . ALA B 1 127 ? -28.141 15.406 -7.707 1 67.62 127 ALA B O 1
ATOM 3457 N N . PRO B 1 128 ? -27.016 15.992 -5.785 1 69.69 128 PRO B N 1
ATOM 3458 C CA . PRO B 1 128 ? -26.812 17.328 -6.344 1 69.69 128 PRO B CA 1
ATOM 3459 C C . PRO B 1 128 ? -25.859 17.328 -7.535 1 69.69 128 PRO B C 1
ATOM 3461 O O . PRO B 1 128 ? -24.953 16.484 -7.609 1 69.69 128 PRO B O 1
ATOM 3464 N N . LYS B 1 129 ? -26.25 18.109 -8.57 1 68.44 129 LYS B N 1
ATOM 3465 C CA . LYS B 1 129 ? -25.328 18.234 -9.695 1 68.44 129 LYS B CA 1
ATOM 3466 C C . LYS B 1 129 ? -24.078 19 -9.297 1 68.44 129 LYS B C 1
ATOM 3468 O O . LYS B 1 129 ? -24.156 20.031 -8.625 1 68.44 129 LYS B O 1
ATOM 3473 N N . PRO B 1 130 ? -22.906 18.375 -9.555 1 71.25 130 PRO B N 1
ATOM 3474 C CA . PRO B 1 130 ? -21.688 19.141 -9.266 1 71.25 130 PRO B CA 1
ATOM 3475 C C . PRO B 1 130 ? -21.656 20.484 -10.008 1 71.25 130 PRO B C 1
ATOM 3477 O O . PRO B 1 130 ? -22.156 20.578 -11.125 1 71.25 130 PRO B O 1
ATOM 3480 N N . PRO B 1 131 ? -21.141 21.5 -9.328 1 70.5 131 PRO B N 1
ATOM 3481 C CA . PRO B 1 131 ? -21 22.734 -10.078 1 70.5 131 PRO B CA 1
ATOM 3482 C C . PRO B 1 131 ? -20.125 22.594 -11.32 1 70.5 131 PRO B C 1
ATOM 3484 O O . PRO B 1 131 ? -19.109 21.875 -11.281 1 70.5 131 PRO B O 1
ATOM 3487 N N . ALA B 1 132 ? -20.594 23.172 -12.406 1 64 132 ALA B N 1
ATOM 3488 C CA . ALA B 1 132 ? -19.969 23.031 -13.711 1 64 132 ALA B CA 1
ATOM 3489 C C . ALA B 1 132 ? -18.484 23.359 -13.641 1 64 132 ALA B C 1
ATOM 3491 O O . ALA B 1 132 ? -17.656 22.719 -14.305 1 64 132 ALA B O 1
ATOM 3492 N N . HIS B 1 133 ? -18.188 24.297 -12.859 1 65.75 133 HIS B N 1
ATOM 3493 C CA . HIS B 1 133 ? -16.797 24.766 -12.82 1 65.75 133 HIS B CA 1
ATOM 3494 C C . HIS B 1 133 ? -15.891 23.734 -12.164 1 65.75 133 HIS B C 1
ATOM 3496 O O . HIS B 1 133 ? -14.672 23.781 -12.352 1 65.75 133 HIS B O 1
ATOM 3502 N N . VAL B 1 134 ? -16.406 22.938 -11.438 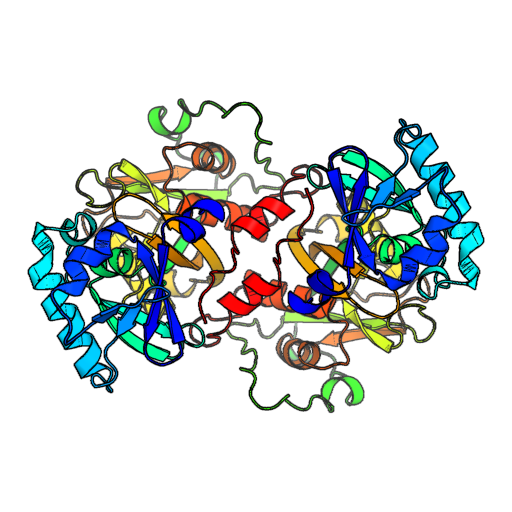1 68.12 134 VAL B N 1
ATOM 3503 C CA . VAL B 1 134 ? -15.617 21.938 -10.727 1 68.12 134 VAL B CA 1
ATOM 3504 C C . VAL B 1 134 ? -15.297 20.766 -11.656 1 68.12 134 VAL B C 1
ATOM 3506 O O . VAL B 1 134 ? -14.188 20.234 -11.633 1 68.12 134 VAL B O 1
ATOM 3509 N N . VAL B 1 135 ? -16.25 20.375 -12.57 1 63.5 135 VAL B N 1
ATOM 3510 C CA . VAL B 1 135 ? -16.062 19.141 -13.352 1 63.5 135 VAL B CA 1
ATOM 3511 C C . VAL B 1 135 ? -15.641 19.5 -14.773 1 63.5 135 VAL B C 1
ATOM 3513 O O . VAL B 1 135 ? -15.156 18.641 -15.516 1 63.5 135 VAL B O 1
ATOM 3516 N N . ALA B 1 136 ? -15.961 20.578 -15.391 1 56.53 136 ALA B N 1
ATOM 3517 C CA . ALA B 1 136 ? -15.789 20.906 -16.797 1 56.53 136 ALA B CA 1
ATOM 3518 C C . ALA B 1 136 ? -14.312 20.953 -17.188 1 56.53 136 ALA B C 1
ATOM 3520 O O . ALA B 1 136 ? -13.953 20.625 -18.312 1 56.53 136 ALA B O 1
ATOM 3521 N N . GLY B 1 137 ? -13.461 21.484 -16.469 1 50.91 137 GLY B N 1
ATOM 3522 C CA . GLY B 1 137 ? -12.125 21.766 -16.969 1 50.91 137 GLY B CA 1
ATOM 3523 C C . GLY B 1 137 ? -11.195 20.562 -16.906 1 50.91 137 GLY B C 1
ATOM 3524 O O . GLY B 1 137 ? -9.969 20.719 -16.938 1 50.91 137 GLY B O 1
ATOM 3525 N N . VAL B 1 138 ? -11.68 19.406 -16.703 1 53.09 138 VAL B N 1
ATOM 3526 C CA . VAL B 1 138 ? -10.773 18.281 -16.562 1 53.09 138 VAL B CA 1
ATOM 3527 C C . VAL B 1 138 ? -10.289 17.812 -17.922 1 53.09 138 VAL B C 1
ATOM 3529 O O . VAL B 1 138 ? -11.07 17.297 -18.734 1 53.09 138 VAL B O 1
ATOM 3532 N N . GLU B 1 139 ? -9.391 18.453 -18.422 1 52.41 139 GLU B N 1
ATOM 3533 C CA . GLU B 1 139 ? -8.758 17.875 -19.594 1 52.41 139 GLU B CA 1
ATOM 3534 C C . GLU B 1 139 ? -7.961 16.625 -19.25 1 52.41 139 GLU B C 1
ATOM 3536 O O . GLU B 1 139 ? -7.211 16.609 -18.266 1 52.41 139 GLU B O 1
ATOM 3541 N N . ALA B 1 140 ? -8.531 15.648 -19.812 1 48.97 140 ALA B N 1
ATOM 3542 C CA . ALA B 1 140 ? -7.781 14.406 -19.641 1 48.97 140 ALA B CA 1
ATOM 3543 C C . ALA B 1 140 ? -6.316 14.594 -20.016 1 48.97 140 ALA B C 1
ATOM 3545 O O . ALA B 1 140 ? -6.004 15.273 -21 1 48.97 140 ALA B O 1
ATOM 3546 N N . VAL B 1 141 ? -5.496 14.516 -19 1 47.81 141 VAL B N 1
ATOM 3547 C CA . VAL B 1 141 ? -4.086 14.523 -19.359 1 47.81 141 VAL B CA 1
ATOM 3548 C C . VAL B 1 141 ? -3.82 13.43 -20.406 1 47.81 141 VAL B C 1
ATOM 3550 O O . VAL B 1 141 ? -4.203 12.273 -20.203 1 47.81 141 VAL B O 1
ATOM 3553 N N . GLU B 1 142 ? -3.42 13.688 -21.594 1 48.22 142 GLU B N 1
ATOM 3554 C CA . GLU B 1 142 ? -3.039 12.797 -22.688 1 48.22 142 GLU B CA 1
ATOM 3555 C C . GLU B 1 142 ? -1.949 11.82 -22.234 1 48.22 142 GLU B C 1
ATOM 3557 O O . GLU B 1 142 ? -1.001 12.211 -21.562 1 48.22 142 GLU B O 1
ATOM 3562 N N . GLY B 1 143 ? -2.066 10.383 -22.531 1 51.09 143 GLY B N 1
ATOM 3563 C CA . GLY B 1 143 ? -1.009 9.391 -22.453 1 51.09 143 GLY B CA 1
ATOM 3564 C C . GLY B 1 143 ? -1.069 8.547 -21.203 1 51.09 143 GLY B C 1
ATOM 3565 O O . GLY B 1 143 ? -0.342 7.555 -21.078 1 51.09 143 GLY B O 1
ATOM 3566 N N . HIS B 1 144 ? -1.7 9.125 -20.188 1 58.19 144 HIS B N 1
ATOM 3567 C CA . HIS B 1 144 ? -1.707 8.328 -18.969 1 58.19 144 HIS B CA 1
ATOM 3568 C C . HIS B 1 144 ? -2.955 7.457 -18.875 1 58.19 144 HIS B C 1
ATOM 3570 O O . HIS B 1 144 ? -4.012 7.828 -19.391 1 58.19 144 HIS B O 1
ATOM 3576 N N . ASN B 1 145 ? -2.719 6.207 -18.672 1 65 145 ASN B N 1
ATOM 3577 C CA . ASN B 1 145 ? -3.867 5.328 -18.469 1 65 145 ASN B CA 1
ATOM 3578 C C . ASN B 1 145 ? -4.848 5.914 -17.453 1 65 145 ASN B C 1
ATOM 3580 O O . ASN B 1 145 ? -4.48 6.195 -16.312 1 65 145 ASN B O 1
ATOM 3584 N N . GLU B 1 146 ? -5.938 6.242 -18 1 84.62 146 GLU B N 1
ATOM 3585 C CA . GLU B 1 146 ? -7.02 6.812 -17.203 1 84.62 146 GLU B CA 1
ATOM 3586 C C . GLU B 1 146 ? -7.543 5.805 -16.188 1 84.62 146 GLU B C 1
ATOM 3588 O O . GLU B 1 146 ? -7.625 4.609 -16.469 1 84.62 146 GLU B O 1
ATOM 3593 N N . LEU B 1 147 ? -7.703 6.27 -14.977 1 93.75 147 LEU B N 1
ATOM 3594 C CA . LEU B 1 147 ? -8.375 5.48 -13.945 1 93.75 147 LEU B CA 1
ATOM 3595 C C . LEU B 1 147 ? -9.797 5.125 -14.375 1 93.75 147 LEU B C 1
ATOM 3597 O O . LEU B 1 147 ? -10.586 6.012 -14.711 1 93.75 147 LEU B O 1
ATOM 3601 N N . LYS B 1 148 ? -10.07 3.863 -14.461 1 95.06 148 LYS B N 1
ATOM 3602 C CA . LYS B 1 148 ? -11.406 3.373 -14.781 1 95.06 148 LYS B CA 1
ATOM 3603 C C . LYS B 1 148 ? -12.062 2.734 -13.555 1 95.06 148 LYS B C 1
ATOM 3605 O O . LYS B 1 148 ? -11.469 1.866 -12.906 1 95.06 148 LYS B O 1
ATOM 3610 N N . LEU B 1 149 ? -13.25 3.162 -13.25 1 97.25 149 LEU B N 1
ATOM 3611 C CA . LEU B 1 149 ? -13.984 2.59 -12.133 1 97.25 149 LEU B CA 1
ATOM 3612 C C . LEU B 1 149 ? -15.016 1.57 -12.625 1 97.25 149 LEU B C 1
ATOM 3614 O O . LEU B 1 149 ? -15.586 1.732 -13.703 1 97.25 149 LEU B O 1
ATOM 3618 N N . SER B 1 150 ? -15.172 0.593 -11.844 1 95.69 150 SER B N 1
ATOM 3619 C CA . SER B 1 150 ? -16.203 -0.407 -12.086 1 95.69 150 SER B CA 1
ATOM 3620 C C . SER B 1 150 ? -16.859 -0.852 -10.781 1 95.69 150 SER B C 1
ATOM 3622 O O . SER B 1 150 ? -16.344 -0.573 -9.695 1 95.69 150 SER B O 1
ATOM 3624 N N . ASN B 1 151 ? -18.047 -1.389 -10.883 1 94.75 151 ASN B N 1
ATOM 3625 C CA . ASN B 1 151 ? -18.781 -1.962 -9.758 1 94.75 151 ASN B CA 1
ATOM 3626 C C . ASN B 1 151 ? -19.062 -0.917 -8.68 1 94.75 151 ASN B C 1
ATOM 3628 O O . ASN B 1 151 ? -19.016 -1.224 -7.488 1 94.75 151 ASN B O 1
ATOM 3632 N N . VAL B 1 152 ? -19.219 0.314 -9.078 1 96.81 152 VAL B N 1
ATOM 3633 C CA . VAL B 1 152 ? -19.547 1.382 -8.133 1 96.81 152 VAL B CA 1
ATOM 3634 C C . VAL B 1 152 ? -21.047 1.396 -7.859 1 96.81 152 VAL B C 1
ATOM 3636 O O . VAL B 1 152 ? -21.859 1.443 -8.789 1 96.81 152 VAL B O 1
ATOM 3639 N N . PRO B 1 153 ? -21.391 1.321 -6.602 1 95.88 153 PRO B N 1
ATOM 3640 C CA . PRO B 1 153 ? -22.828 1.484 -6.324 1 95.88 153 PRO B CA 1
ATOM 3641 C C . PRO B 1 153 ? -23.375 2.801 -6.863 1 95.88 153 PRO B C 1
ATOM 3643 O O . PRO B 1 153 ? -22.797 3.863 -6.633 1 95.88 153 PRO B O 1
ATOM 3646 N N . PRO B 1 154 ? -24.469 2.732 -7.531 1 93.44 154 PRO B N 1
ATOM 3647 C CA . PRO B 1 154 ? -24.984 3.936 -8.188 1 93.44 154 PRO B CA 1
ATOM 3648 C C . PRO B 1 154 ? -25.359 5.031 -7.195 1 93.44 154 PRO B C 1
ATOM 3650 O O . PRO B 1 154 ? -25.375 6.215 -7.547 1 93.44 154 PRO B O 1
ATOM 3653 N N . ASN B 1 155 ? -25.656 4.691 -5.961 1 95.44 155 ASN B N 1
ATOM 3654 C CA . ASN B 1 155 ? -26.109 5.68 -4.984 1 95.44 155 ASN B CA 1
ATOM 3655 C C . ASN B 1 155 ? -24.953 6.16 -4.109 1 95.44 155 ASN B C 1
ATOM 3657 O O . ASN B 1 155 ? -25.156 6.953 -3.189 1 95.44 155 ASN B O 1
ATOM 3661 N N . LEU B 1 156 ? -23.766 5.668 -4.344 1 97.19 156 LEU B N 1
ATOM 3662 C CA . LEU B 1 156 ? -22.594 6.102 -3.574 1 97.19 156 LEU B CA 1
ATOM 3663 C C . LEU B 1 156 ? -22.203 7.531 -3.936 1 97.19 156 LEU B C 1
ATOM 3665 O O . LEU B 1 156 ? -22.203 7.895 -5.113 1 97.19 156 LEU B O 1
ATOM 3669 N N . ARG B 1 157 ? -22 8.383 -2.955 1 96.88 157 ARG B N 1
ATOM 3670 C CA . ARG B 1 157 ? -21.484 9.742 -3.115 1 96.88 157 ARG B CA 1
ATOM 3671 C C . ARG B 1 157 ? -20.344 10.016 -2.137 1 96.88 157 ARG B C 1
ATOM 3673 O O . ARG B 1 157 ? -20.281 9.398 -1.071 1 96.88 157 ARG B O 1
ATOM 3680 N N . MET B 1 158 ? -19.484 10.883 -2.469 1 97.62 158 MET B N 1
ATOM 3681 C CA . MET B 1 158 ? -18.359 11.273 -1.633 1 97.62 158 MET B CA 1
ATOM 3682 C C . MET B 1 158 ? -18.375 12.773 -1.372 1 97.62 158 MET B C 1
ATOM 3684 O O . MET B 1 158 ? -18.656 13.562 -2.275 1 97.62 158 MET B O 1
ATOM 3688 N N . TRP B 1 159 ? -18.078 13.141 -0.219 1 97.44 159 TRP B N 1
ATOM 3689 C CA . TRP B 1 159 ? -17.938 14.547 0.149 1 97.44 159 TRP B CA 1
ATOM 3690 C C . TRP B 1 159 ? -16.547 15.07 -0.185 1 97.44 159 TRP B C 1
ATOM 3692 O O . TRP B 1 159 ? -15.547 14.523 0.271 1 97.44 159 TRP B O 1
ATOM 3702 N N . ILE B 1 160 ? -16.5 16.125 -0.979 1 96.88 160 ILE B N 1
ATOM 3703 C CA . ILE B 1 160 ? -15.266 16.812 -1.372 1 96.88 160 ILE B CA 1
ATOM 3704 C C . ILE B 1 160 ? -15.305 18.25 -0.892 1 96.88 160 ILE B C 1
ATOM 3706 O O . ILE B 1 160 ? -16.328 18.938 -1.008 1 96.88 160 ILE B O 1
ATOM 3710 N N . ALA B 1 161 ? -14.258 18.688 -0.311 1 96.06 161 ALA B N 1
ATOM 3711 C CA . ALA B 1 161 ? -14.172 20.062 0.172 1 96.06 161 ALA B CA 1
ATOM 3712 C C . ALA B 1 161 ? -13.398 20.938 -0.806 1 96.06 161 ALA B C 1
ATOM 3714 O O . ALA B 1 161 ? -12.508 20.453 -1.513 1 96.06 161 ALA B O 1
ATOM 3715 N N . LEU B 1 162 ? -13.766 22.141 -0.873 1 94 162 LEU B N 1
ATOM 3716 C CA . LEU B 1 162 ? -12.992 23.203 -1.502 1 94 162 LEU B CA 1
ATOM 3717 C C . LEU B 1 162 ? -12.258 24.031 -0.454 1 94 162 LEU B C 1
ATOM 3719 O O . LEU B 1 162 ? -12.891 24.641 0.412 1 94 162 LEU B O 1
ATOM 3723 N N . ARG B 1 163 ? -10.969 24.016 -0.534 1 93.62 163 ARG B N 1
ATOM 3724 C CA . ARG B 1 163 ? -10.164 24.75 0.438 1 93.62 163 ARG B CA 1
ATOM 3725 C C . ARG B 1 163 ? -10.344 26.266 0.267 1 93.62 163 ARG B C 1
ATOM 3727 O O . ARG B 1 163 ? -10.383 26.766 -0.858 1 93.62 163 ARG B O 1
ATOM 3734 N N . SER B 1 164 ? -10.352 26.922 1.369 1 91.94 164 SER B N 1
ATOM 3735 C CA . SER B 1 164 ? -10.469 28.375 1.348 1 91.94 164 SER B CA 1
ATOM 3736 C C . SER B 1 164 ? -9.273 29.016 0.66 1 91.94 164 SER B C 1
ATOM 3738 O O . SER B 1 164 ? -8.148 28.516 0.754 1 91.94 164 SER B O 1
ATOM 3740 N N . LYS B 1 165 ? -9.508 30.188 0.066 1 89.31 165 LYS B N 1
ATOM 3741 C CA . LYS B 1 165 ? -8.43 30.938 -0.577 1 89.31 165 LYS B CA 1
ATOM 3742 C C . LYS B 1 165 ? -7.5 31.547 0.459 1 89.31 165 LYS B C 1
ATOM 3744 O O . LYS B 1 165 ? -6.379 31.953 0.132 1 89.31 165 LYS B O 1
ATOM 3749 N N . SER B 1 166 ? -7.934 31.609 1.646 1 83.94 166 SER B N 1
ATOM 3750 C CA . SER B 1 166 ? -7.156 32.219 2.713 1 83.94 166 SER B CA 1
ATOM 3751 C C . SER B 1 166 ? -6.164 31.25 3.32 1 83.94 166 SER B C 1
ATOM 3753 O O . SER B 1 166 ? -5.297 31.641 4.109 1 83.94 166 SER B O 1
ATOM 3755 N N . LYS B 1 167 ? -6.332 29.984 2.926 1 83.38 167 LYS B N 1
ATOM 3756 C CA . LYS B 1 167 ? -5.391 29 3.443 1 83.38 167 LYS B CA 1
ATOM 3757 C C . LYS B 1 167 ? -3.963 29.312 3.012 1 83.38 167 LYS B C 1
ATOM 3759 O O . LYS B 1 167 ? -3.734 29.766 1.886 1 83.38 167 LYS B O 1
ATOM 3764 N N . THR B 1 168 ? -3.076 29.062 3.875 1 77.75 168 THR B N 1
ATOM 3765 C CA . THR B 1 168 ? -1.662 29.281 3.588 1 77.75 168 THR B CA 1
ATOM 3766 C C . THR B 1 168 ? -1.165 28.281 2.551 1 77.75 168 THR B C 1
ATOM 3768 O O . THR B 1 168 ? -0.428 28.641 1.632 1 77.75 168 THR B O 1
ATOM 3771 N N . ASN B 1 169 ? -1.653 27.062 2.711 1 77.81 169 ASN B N 1
ATOM 3772 C CA . ASN B 1 169 ? -1.178 26 1.837 1 77.81 169 ASN B CA 1
ATOM 3773 C C . ASN B 1 169 ? -2.279 25.5 0.904 1 77.81 169 ASN B C 1
ATOM 3775 O O . ASN B 1 169 ? -3.373 25.156 1.355 1 77.81 169 ASN B O 1
ATOM 3779 N N . TRP B 1 170 ? -2 25.547 -0.4 1 84.88 170 TRP B N 1
ATOM 3780 C CA . TRP B 1 170 ? -2.871 25.031 -1.449 1 84.88 170 TRP B CA 1
ATOM 3781 C C . TRP B 1 170 ? -4.23 25.719 -1.42 1 84.88 170 TRP B C 1
ATOM 3783 O O . TRP B 1 170 ? -5.27 25.047 -1.389 1 84.88 170 TRP B O 1
ATOM 3793 N N . PRO B 1 171 ? -4.23 26.984 -1.478 1 88.25 171 PRO B N 1
ATOM 3794 C CA . PRO B 1 171 ? -5.504 27.719 -1.499 1 88.25 171 PRO B CA 1
ATOM 3795 C C . PRO B 1 171 ? -6.328 27.422 -2.752 1 88.25 171 PRO B C 1
ATOM 3797 O O . PRO B 1 171 ? -5.785 27.406 -3.861 1 88.25 171 PRO B O 1
ATOM 3800 N N . GLY B 1 172 ? -7.559 27.062 -2.578 1 90.19 172 GLY B N 1
ATOM 3801 C CA . GLY B 1 172 ? -8.469 26.891 -3.703 1 90.19 172 GLY B CA 1
ATOM 3802 C C . GLY B 1 172 ? -8.43 25.5 -4.301 1 90.19 172 GLY B C 1
ATOM 3803 O O . GLY B 1 172 ? -9.062 25.234 -5.324 1 90.19 172 GLY B O 1
ATOM 3804 N N . PHE B 1 173 ? -7.699 24.625 -3.664 1 92.38 173 PHE B N 1
ATOM 3805 C CA . PHE B 1 173 ? -7.645 23.25 -4.152 1 92.38 173 PHE B CA 1
ATOM 3806 C C . PHE B 1 173 ? -8.812 22.438 -3.6 1 92.38 173 PHE B C 1
ATOM 3808 O O . PHE B 1 173 ? -9.352 22.75 -2.537 1 92.38 173 PHE B O 1
ATOM 3815 N N . LEU B 1 174 ? -9.18 21.422 -4.336 1 94.44 174 LEU B N 1
ATOM 3816 C CA . LEU B 1 174 ? -10.102 20.406 -3.826 1 94.44 174 LEU B CA 1
ATOM 3817 C C . LEU B 1 174 ? -9.391 19.469 -2.863 1 94.44 174 LEU B C 1
ATOM 3819 O O . LEU B 1 174 ? -8.188 19.234 -2.99 1 94.44 174 LEU B O 1
ATOM 3823 N N . ASP B 1 175 ? -10.164 18.984 -1.931 1 96.12 175 ASP B N 1
ATOM 3824 C CA . ASP B 1 175 ? -9.641 18.203 -0.813 1 96.12 175 ASP B CA 1
ATOM 3825 C C . ASP B 1 175 ? -10.648 17.156 -0.366 1 96.12 175 ASP B C 1
ATOM 3827 O O . ASP B 1 175 ? -11.727 17.016 -0.957 1 96.12 175 ASP B O 1
ATOM 3831 N N . LEU B 1 176 ? -10.289 16.359 0.595 1 98.12 176 LEU B N 1
ATOM 3832 C CA . LEU B 1 176 ? -11.195 15.438 1.271 1 98.12 176 LEU B CA 1
ATOM 3833 C C . LEU B 1 176 ? -12.148 16.188 2.193 1 98.12 176 LEU B C 1
ATOM 3835 O O . LEU B 1 176 ? -12 17.406 2.387 1 98.12 176 LEU B O 1
ATOM 3839 N N . ILE B 1 177 ? -13.078 15.469 2.744 1 97.69 177 ILE B N 1
ATOM 3840 C CA . ILE B 1 177 ? -13.977 16.125 3.688 1 97.69 177 ILE B CA 1
ATOM 3841 C C . ILE B 1 177 ? -13.172 16.688 4.859 1 97.69 177 ILE B C 1
ATOM 3843 O O . ILE B 1 177 ? -13.508 17.734 5.41 1 97.69 177 ILE B O 1
ATOM 3847 N N . THR B 1 178 ? -12.172 15.891 5.23 1 96.81 178 THR B N 1
ATOM 3848 C CA . THR B 1 178 ? -11.305 16.312 6.324 1 96.81 178 THR B CA 1
ATOM 3849 C C . THR B 1 178 ? -9.883 15.805 6.113 1 96.81 178 THR B C 1
ATOM 3851 O O . THR B 1 178 ? -9.68 14.648 5.746 1 96.81 178 THR B O 1
ATOM 3854 N N . ALA B 1 179 ? -8.945 16.625 6.332 1 96.94 179 ALA B N 1
ATOM 3855 C CA . ALA B 1 179 ? -7.531 16.281 6.387 1 96.94 179 ALA B CA 1
ATOM 3856 C C . ALA B 1 179 ? -6.77 17.25 7.289 1 96.94 179 ALA B C 1
ATOM 3858 O O . ALA B 1 179 ? -7.141 18.422 7.406 1 96.94 179 ALA B O 1
ATOM 3859 N N . GLY B 1 180 ? -5.684 16.781 7.898 1 95 180 GLY B N 1
ATOM 3860 C CA . GLY B 1 180 ? -4.898 17.672 8.75 1 95 180 GLY B CA 1
ATOM 3861 C C . GLY B 1 180 ? -3.576 17.062 9.18 1 95 180 GLY B C 1
ATOM 3862 O O . GLY B 1 180 ? -3.424 15.828 9.18 1 95 180 GLY B O 1
ATOM 3863 N N . GLY B 1 181 ? -2.717 17.906 9.484 1 94.81 181 GLY B N 1
ATOM 3864 C CA . GLY B 1 181 ? -1.464 17.453 10.055 1 94.81 181 GLY B CA 1
ATOM 3865 C C . GLY B 1 181 ? -1.626 16.859 11.445 1 94.81 181 GLY B C 1
ATOM 3866 O O . GLY B 1 181 ? -2.533 17.25 12.188 1 94.81 181 GLY B O 1
ATOM 3867 N N . LEU B 1 182 ? -0.785 15.922 11.734 1 95.5 182 LEU B N 1
ATOM 3868 C CA . LEU B 1 182 ? -0.813 15.281 13.047 1 95.5 182 LEU B CA 1
ATOM 3869 C C . LEU B 1 182 ? 0.205 15.914 13.984 1 95.5 182 LEU B C 1
ATOM 3871 O O . LEU B 1 182 ? 1.411 15.711 13.836 1 95.5 182 LEU B O 1
ATOM 3875 N N . PRO B 1 183 ? -0.263 16.688 14.922 1 93.69 183 PRO B N 1
ATOM 3876 C CA . PRO B 1 183 ? 0.658 17.234 15.914 1 93.69 183 PRO B CA 1
ATOM 3877 C C . PRO B 1 183 ? 1.36 16.156 16.734 1 93.69 183 PRO B C 1
ATOM 3879 O O . PRO B 1 183 ? 0.794 15.094 16.969 1 93.69 183 PRO B O 1
ATOM 3882 N N . TYR B 1 184 ? 2.562 16.5 17.234 1 90.56 184 TYR B N 1
ATOM 3883 C CA . TYR B 1 184 ? 3.395 15.539 17.938 1 90.56 184 TYR B CA 1
ATOM 3884 C C . TYR B 1 184 ? 2.693 15.031 19.203 1 90.56 184 TYR B C 1
ATOM 3886 O O . TYR B 1 184 ? 2.926 13.906 19.641 1 90.56 184 TYR B O 1
ATOM 3894 N N . SER B 1 185 ? 1.823 15.742 19.766 1 87.44 185 SER B N 1
ATOM 3895 C CA . SER B 1 185 ? 1.245 15.453 21.062 1 87.44 185 SER B CA 1
ATOM 3896 C C . SER B 1 185 ? -0.091 14.727 20.938 1 87.44 185 SER B C 1
ATOM 3898 O O . SER B 1 185 ? -0.781 14.5 21.922 1 87.44 185 SER B O 1
ATOM 3900 N N . MET B 1 186 ? -0.471 14.289 19.75 1 92.19 186 MET B N 1
ATOM 3901 C CA . MET B 1 186 ? -1.809 13.734 19.578 1 92.19 186 MET B CA 1
ATOM 3902 C C . MET B 1 186 ? -1.741 12.352 18.922 1 92.19 186 MET B C 1
ATOM 3904 O O . MET B 1 186 ? -0.871 12.094 18.094 1 92.19 186 MET B O 1
ATOM 3908 N N . LYS B 1 187 ? -2.703 11.539 19.359 1 94.06 187 LYS B N 1
ATOM 3909 C CA . LYS B 1 187 ? -2.922 10.281 18.641 1 94.06 187 LYS B CA 1
ATOM 3910 C C . LYS B 1 187 ? -3.619 10.516 17.312 1 94.06 187 LYS B C 1
ATOM 3912 O O . LYS B 1 187 ? -4.344 11.5 17.141 1 94.06 187 LYS B O 1
ATOM 3917 N N . ALA B 1 188 ? -3.361 9.609 16.406 1 96 188 ALA B N 1
ATOM 3918 C CA . ALA B 1 188 ? -3.912 9.758 15.062 1 96 188 ALA B CA 1
ATOM 3919 C C . ALA B 1 188 ? -5.438 9.805 15.094 1 96 188 ALA B C 1
ATOM 3921 O O . ALA B 1 188 ? -6.051 10.664 14.469 1 96 188 ALA B O 1
ATOM 3922 N N . LEU B 1 189 ? -6.051 8.906 15.852 1 96.5 189 LEU B N 1
ATOM 3923 C CA . LEU B 1 189 ? -7.508 8.836 15.914 1 96.5 189 LEU B CA 1
ATOM 3924 C C . LEU B 1 189 ? -8.086 10.117 16.516 1 96.5 189 LEU B C 1
ATOM 3926 O O . LEU B 1 189 ? -9.062 10.664 16 1 96.5 189 LEU B O 1
ATOM 3930 N N . ASP B 1 190 ? -7.469 10.586 17.547 1 96.69 190 ASP B N 1
ATOM 3931 C CA . ASP B 1 190 ? -7.93 11.82 18.188 1 96.69 190 ASP B CA 1
ATOM 3932 C C . ASP B 1 190 ? -7.797 13.008 17.234 1 96.69 190 ASP B C 1
ATOM 3934 O O . ASP B 1 190 ? -8.68 13.859 17.188 1 96.69 190 ASP B O 1
ATOM 3938 N N . CYS B 1 191 ? -6.699 13.023 16.547 1 96.94 191 CYS B N 1
ATOM 3939 C CA . CYS B 1 191 ? -6.484 14.086 15.578 1 96.94 191 CYS B CA 1
ATOM 3940 C C . CYS B 1 191 ? -7.539 14.031 14.477 1 96.94 191 CYS B C 1
ATOM 3942 O O . CYS B 1 191 ? -8.086 15.062 14.086 1 96.94 191 CYS B O 1
ATOM 3944 N N . ALA B 1 192 ? -7.82 12.828 13.992 1 97.94 192 ALA B N 1
ATOM 3945 C CA . ALA B 1 192 ? -8.828 12.656 12.953 1 97.94 192 ALA B CA 1
ATOM 3946 C C . ALA B 1 192 ? -10.188 13.18 13.414 1 97.94 192 ALA B C 1
ATOM 3948 O O . ALA B 1 192 ? -10.859 13.914 12.688 1 97.94 192 ALA B O 1
ATOM 3949 N N . LYS B 1 193 ? -10.547 12.844 14.602 1 98 193 LYS B N 1
ATOM 3950 C CA . LYS B 1 193 ? -11.82 13.297 15.148 1 98 193 LYS B CA 1
ATOM 3951 C C . LYS B 1 193 ? -11.844 14.812 15.32 1 98 193 LYS B C 1
ATOM 3953 O O . LYS B 1 193 ? -12.828 15.469 14.977 1 98 193 LYS B O 1
ATOM 3958 N N . LYS B 1 194 ? -10.773 15.312 15.828 1 96.81 194 LYS B N 1
ATOM 3959 C CA . LYS B 1 194 ? -10.664 16.75 16.031 1 96.81 194 LYS B CA 1
ATOM 3960 C C . LYS B 1 194 ? -10.828 17.5 14.703 1 96.81 194 LYS B C 1
ATOM 3962 O O . LYS B 1 194 ? -11.625 18.438 14.609 1 96.81 194 LYS B O 1
ATOM 3967 N N . GLU B 1 195 ? -10.055 17.109 13.641 1 96.94 195 GLU B N 1
ATOM 3968 C CA . GLU B 1 195 ? -10.117 17.766 12.344 1 96.94 195 GLU B CA 1
ATOM 3969 C C . GLU B 1 195 ? -11.508 17.656 11.727 1 96.94 195 GLU B C 1
ATOM 3971 O O . GLU B 1 195 ? -11.984 18.594 11.086 1 96.94 195 GLU B O 1
ATOM 3976 N N . ALA B 1 196 ? -12.141 16.5 11.922 1 97.56 196 ALA B N 1
ATOM 3977 C CA . ALA B 1 196 ? -13.477 16.281 11.375 1 97.56 196 ALA B CA 1
ATOM 3978 C C . ALA B 1 196 ? -14.492 17.234 12.016 1 97.56 196 ALA B C 1
ATOM 3980 O O . ALA B 1 196 ? -15.359 17.781 11.328 1 97.56 196 ALA B O 1
ATOM 3981 N N . ARG B 1 197 ? -14.375 17.469 13.312 1 96.62 197 ARG B N 1
ATOM 3982 C CA . ARG B 1 197 ? -15.234 18.422 14.008 1 96.62 197 ARG B CA 1
ATOM 3983 C C . ARG B 1 197 ? -14.992 19.844 13.508 1 96.62 197 ARG B C 1
ATOM 3985 O O . ARG B 1 197 ? -15.938 20.578 13.219 1 96.62 197 ARG B O 1
ATOM 3992 N N . GLU B 1 198 ? -13.758 20.203 13.336 1 95.31 198 GLU B N 1
ATOM 3993 C CA . GLU B 1 198 ? -13.367 21.578 13.008 1 95.31 198 GLU B CA 1
ATOM 3994 C C . GLU B 1 198 ? -13.656 21.891 11.547 1 95.31 198 GLU B C 1
ATOM 3996 O O . GLU B 1 198 ? -14.211 22.953 11.234 1 95.31 198 GLU B O 1
ATOM 4001 N N . GLU B 1 199 ? -13.305 20.953 10.648 1 94.94 199 GLU B N 1
ATOM 4002 C CA . GLU B 1 199 ? -13.367 21.25 9.219 1 94.94 199 GLU B CA 1
ATOM 4003 C C . GLU B 1 199 ? -14.75 20.969 8.648 1 94.94 199 GLU B C 1
ATOM 4005 O O . GLU B 1 199 ? -15.18 21.625 7.691 1 94.94 199 GLU B O 1
ATOM 4010 N N . ALA B 1 200 ? -15.508 20.031 9.273 1 96.94 200 ALA B N 1
ATOM 4011 C CA . ALA B 1 200 ? -16.719 19.594 8.609 1 96.94 200 ALA B CA 1
ATOM 4012 C C . ALA B 1 200 ? -17.891 19.547 9.586 1 96.94 200 ALA B C 1
ATOM 4014 O O . ALA B 1 200 ? -19.016 19.156 9.211 1 96.94 200 ALA B O 1
ATOM 4015 N N . GLY B 1 201 ? -17.719 19.891 10.852 1 97.19 201 GLY B N 1
ATOM 4016 C CA . GLY B 1 201 ? -18.781 19.906 11.836 1 97.19 201 GLY B CA 1
ATOM 4017 C C . GLY B 1 201 ? -19.391 18.547 12.102 1 97.19 201 GLY B C 1
ATOM 4018 O O . GLY B 1 201 ? -20.578 18.422 12.352 1 97.19 201 GLY B O 1
ATOM 4019 N N . ILE B 1 202 ? -18.641 17.484 12.023 1 97.38 202 ILE B N 1
ATOM 4020 C CA . ILE B 1 202 ? -19.141 16.141 12.219 1 97.38 202 ILE B CA 1
ATOM 4021 C C . ILE B 1 202 ? -19.297 15.852 13.719 1 97.38 202 ILE B C 1
ATOM 4023 O O . ILE B 1 202 ? -18.312 15.945 14.469 1 97.38 202 ILE B O 1
ATOM 4027 N N . PRO B 1 203 ? -20.438 15.492 14.156 1 96.69 203 PRO B N 1
ATOM 4028 C CA . PRO B 1 203 ? -20.656 15.273 15.586 1 96.69 203 PRO B CA 1
ATOM 4029 C C . PRO B 1 203 ? -20 13.984 16.078 1 96.69 203 PRO B C 1
ATOM 4031 O O . PRO B 1 203 ? -19.797 13.047 15.305 1 96.69 203 PRO B O 1
ATOM 4034 N N . ASP B 1 204 ? -19.812 13.867 17.359 1 96.31 204 ASP B N 1
ATOM 4035 C CA . ASP B 1 204 ? -19.109 12.758 18 1 96.31 204 ASP B CA 1
ATOM 4036 C C . ASP B 1 204 ? -19.828 11.43 17.734 1 96.31 204 ASP B C 1
ATOM 4038 O O . ASP B 1 204 ? -19.172 10.398 17.562 1 96.31 204 ASP B O 1
ATOM 4042 N N . GLY B 1 205 ? -21.109 11.445 17.75 1 96.5 205 GLY B N 1
ATOM 4043 C CA . GLY B 1 205 ? -21.859 10.219 17.5 1 96.5 205 GLY B CA 1
ATOM 4044 C C . GLY B 1 205 ? -21.516 9.578 16.172 1 96.5 205 GLY B C 1
ATOM 4045 O O . GLY B 1 205 ? -21.422 8.352 16.078 1 96.5 205 GLY B O 1
ATOM 4046 N N . LEU B 1 206 ? -21.344 10.414 15.133 1 97 206 LEU B N 1
ATOM 4047 C CA . LEU B 1 206 ? -21.016 9.898 13.805 1 97 206 LEU B CA 1
ATOM 4048 C C . LEU B 1 206 ? -19.547 9.484 13.742 1 97 206 LEU B C 1
ATOM 4050 O O . LEU B 1 206 ? -19.188 8.578 12.984 1 97 206 LEU B O 1
ATOM 4054 N N . LEU B 1 207 ? -18.688 10.094 14.531 1 97.44 207 LEU B N 1
ATOM 4055 C CA . LEU B 1 207 ? -17.25 9.852 14.484 1 97.44 207 LEU B CA 1
ATOM 4056 C C . LEU B 1 207 ? -16.891 8.5 15.102 1 97.44 207 LEU B C 1
ATOM 4058 O O . LEU B 1 207 ? -15.781 8.008 14.938 1 97.44 207 LEU B O 1
ATOM 4062 N N . GLU B 1 208 ? -17.828 7.848 15.789 1 94.06 208 GLU B N 1
ATOM 4063 C CA . GLU B 1 208 ? -17.625 6.504 16.312 1 94.06 208 GLU B CA 1
ATOM 4064 C C . GLU B 1 208 ? -17.453 5.484 15.195 1 94.06 208 GLU B C 1
ATOM 4066 O O . GLU B 1 208 ? -16.906 4.406 15.398 1 94.06 208 GLU B O 1
ATOM 4071 N N . ASN B 1 209 ? -17.891 5.895 14 1 92.88 209 ASN B N 1
ATOM 4072 C CA . ASN B 1 209 ? -17.844 4.996 12.852 1 92.88 209 ASN B CA 1
ATOM 4073 C C . ASN B 1 209 ? -16.578 5.211 12.023 1 92.88 209 ASN B C 1
ATOM 4075 O O . ASN B 1 209 ? -16.422 4.633 10.953 1 92.88 209 ASN B O 1
ATOM 4079 N N . LEU B 1 210 ? -15.727 6.074 12.586 1 97 210 LEU B N 1
ATOM 4080 C CA . LEU B 1 210 ? -14.461 6.301 11.891 1 97 210 LEU B CA 1
ATOM 4081 C C . LEU B 1 210 ? -13.648 5.016 11.805 1 97 210 LEU B C 1
ATOM 4083 O O . LEU B 1 210 ? -13.398 4.363 12.82 1 97 210 LEU B O 1
ATOM 4087 N N . LYS B 1 211 ? -13.305 4.613 10.594 1 97.62 211 LYS B N 1
ATOM 4088 C CA . LYS B 1 211 ? -12.594 3.355 10.3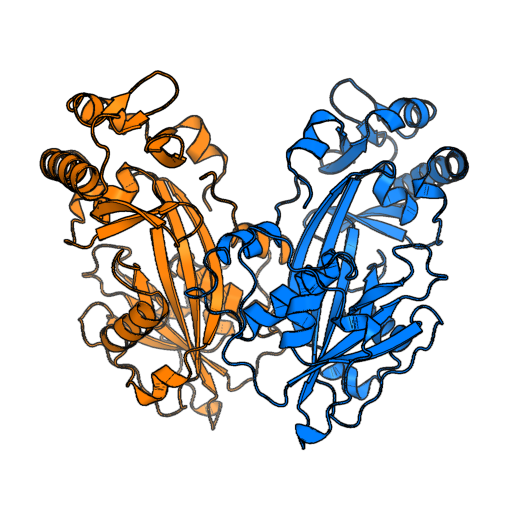67 1 97.62 211 LYS B CA 1
ATOM 4089 C C . LYS B 1 211 ? -11.188 3.605 9.836 1 97.62 211 LYS B C 1
ATOM 4091 O O . LYS B 1 211 ? -11.016 4.18 8.758 1 97.62 211 LYS B O 1
ATOM 4096 N N . PRO B 1 212 ? -10.141 3.166 10.625 1 98.38 212 PRO B N 1
ATOM 4097 C CA . PRO B 1 212 ? -8.789 3.262 10.07 1 98.38 212 PRO B CA 1
ATOM 4098 C C . PRO B 1 212 ? -8.578 2.316 8.891 1 98.38 212 PRO B C 1
ATOM 4100 O O . PRO B 1 212 ? -9.086 1.192 8.891 1 98.38 212 PRO B O 1
ATOM 4103 N N . CYS B 1 213 ? -7.871 2.805 7.859 1 97.56 213 CYS B N 1
ATOM 4104 C CA . CYS B 1 213 ? -7.789 1.996 6.648 1 97.56 213 CYS B CA 1
ATOM 4105 C C . CYS B 1 213 ? -6.359 1.938 6.125 1 97.56 213 CYS B C 1
ATOM 4107 O O . CYS B 1 213 ? -6.133 1.615 4.957 1 97.56 213 CYS B O 1
ATOM 4109 N N . GLY B 1 214 ? -5.383 2.27 6.898 1 97.5 214 GLY B N 1
ATOM 4110 C CA . GLY B 1 214 ? -3.998 2.199 6.457 1 97.5 214 GLY B CA 1
ATOM 4111 C C . GLY B 1 214 ? -3.34 3.561 6.34 1 97.5 214 GLY B C 1
ATOM 4112 O O . GLY B 1 214 ? -3.678 4.484 7.078 1 97.5 214 GLY B O 1
ATOM 4113 N N . THR B 1 215 ? -2.324 3.623 5.473 1 97.38 215 THR B N 1
ATOM 4114 C CA . THR B 1 215 ? -1.566 4.855 5.277 1 97.38 215 THR B CA 1
ATOM 4115 C C . THR B 1 215 ? -1.165 5.012 3.812 1 97.38 215 THR B C 1
ATOM 4117 O O . THR B 1 215 ? -1.211 4.051 3.043 1 97.38 215 THR B O 1
ATOM 4120 N N . ILE B 1 216 ? -0.891 6.172 3.457 1 96.81 216 ILE B N 1
ATOM 4121 C CA . ILE B 1 216 ? -0.116 6.441 2.252 1 96.81 216 ILE B CA 1
ATOM 4122 C C . ILE B 1 216 ? 1.159 7.195 2.617 1 96.81 216 ILE B C 1
ATOM 4124 O O . ILE B 1 216 ? 1.204 7.898 3.631 1 96.81 216 ILE B O 1
ATOM 4128 N N . THR B 1 217 ? 2.162 7.039 1.856 1 94.31 217 THR B N 1
ATOM 4129 C CA . THR B 1 217 ? 3.441 7.723 2.006 1 94.31 217 THR B CA 1
ATOM 4130 C C . THR B 1 217 ? 3.857 8.383 0.694 1 94.31 217 THR B C 1
ATOM 4132 O O . THR B 1 217 ? 3.656 7.816 -0.383 1 94.31 217 THR B O 1
ATOM 4135 N N . TYR B 1 218 ? 4.367 9.547 0.817 1 91.12 218 TYR B N 1
ATOM 4136 C CA . TYR B 1 218 ? 4.785 10.305 -0.357 1 91.12 218 TYR B CA 1
ATOM 4137 C C . TYR B 1 218 ? 5.898 11.281 -0.008 1 91.12 218 TYR B C 1
ATOM 4139 O O . TYR B 1 218 ? 6.129 11.578 1.168 1 91.12 218 TYR B O 1
ATOM 4147 N N . ALA B 1 219 ? 6.598 11.695 -1.024 1 90.5 219 ALA B N 1
ATOM 4148 C CA . ALA B 1 219 ? 7.641 12.695 -0.834 1 90.5 219 ALA B CA 1
ATOM 4149 C C . ALA B 1 219 ? 7.734 13.625 -2.041 1 90.5 219 ALA B C 1
ATOM 4151 O O . ALA B 1 219 ? 7.453 13.219 -3.17 1 90.5 219 ALA B O 1
ATOM 4152 N N . PHE B 1 220 ? 8.031 14.797 -1.769 1 85.38 220 PHE B N 1
ATOM 4153 C CA . PHE B 1 220 ? 8.305 15.789 -2.801 1 85.38 220 PHE B CA 1
ATOM 4154 C C . PHE B 1 220 ? 9.328 16.812 -2.316 1 85.38 220 PHE B C 1
ATOM 4156 O O . PHE B 1 220 ? 9.703 16.812 -1.141 1 85.38 220 PHE B O 1
ATOM 4163 N N . ASP B 1 221 ? 9.836 17.562 -3.234 1 86.25 221 ASP B N 1
ATOM 4164 C CA . ASP B 1 221 ? 10.797 18.609 -2.896 1 86.25 221 ASP B CA 1
ATOM 4165 C C . ASP B 1 221 ? 10.586 19.844 -3.752 1 86.25 221 ASP B C 1
ATOM 4167 O O . ASP B 1 221 ? 10.281 19.75 -4.945 1 86.25 221 ASP B O 1
ATOM 4171 N N . ASP B 1 222 ? 10.656 20.953 -3.143 1 87.06 222 ASP B N 1
ATOM 4172 C CA . ASP B 1 222 ? 10.594 22.25 -3.818 1 87.06 222 ASP B CA 1
ATOM 4173 C C . ASP B 1 222 ? 11.484 23.266 -3.125 1 87.06 222 ASP B C 1
ATOM 4175 O O . ASP B 1 222 ? 12.383 22.906 -2.361 1 87.06 222 ASP B O 1
ATOM 4179 N N . ASP B 1 223 ? 11.281 24.516 -3.459 1 88.06 223 ASP B N 1
ATOM 4180 C CA . ASP B 1 223 ? 12.18 25.547 -2.949 1 88.06 223 ASP B CA 1
ATOM 4181 C C . ASP B 1 223 ? 12 25.734 -1.444 1 88.06 223 ASP B C 1
ATOM 4183 O O . ASP B 1 223 ? 12.828 26.375 -0.789 1 88.06 223 ASP B O 1
ATOM 4187 N N . ALA B 1 224 ? 10.961 25.172 -0.854 1 89.88 224 ALA B N 1
ATOM 4188 C CA . ALA B 1 224 ? 10.727 25.25 0.586 1 89.88 224 ALA B CA 1
ATOM 4189 C C . ALA B 1 224 ? 11.383 24.062 1.31 1 89.88 224 ALA B C 1
ATOM 4191 O O . ALA B 1 224 ? 11.422 24.031 2.541 1 89.88 224 ALA B O 1
ATOM 4192 N N . GLY B 1 225 ? 11.914 23.141 0.55 1 92.5 225 GLY B N 1
ATOM 4193 C CA . GLY B 1 225 ? 12.578 21.984 1.143 1 92.5 225 GLY B CA 1
ATOM 4194 C C . GLY B 1 225 ? 11.883 20.672 0.831 1 92.5 225 GLY B C 1
ATOM 4195 O O . GLY B 1 225 ? 11.141 20.578 -0.146 1 92.5 225 GLY B O 1
ATOM 4196 N N . VAL B 1 226 ? 12.242 19.656 1.648 1 91.88 226 VAL B N 1
ATOM 4197 C CA . VAL B 1 226 ? 11.742 18.312 1.403 1 91.88 226 VAL B CA 1
ATOM 4198 C C . VAL B 1 226 ? 10.461 18.078 2.211 1 91.88 226 VAL B C 1
ATOM 4200 O O . VAL B 1 226 ? 10.43 18.344 3.414 1 91.88 226 VAL B O 1
ATOM 4203 N N . GLY B 1 227 ? 9.43 17.703 1.467 1 91.12 227 GLY B N 1
ATOM 4204 C CA . GLY B 1 227 ? 8.203 17.25 2.104 1 91.12 227 GLY B CA 1
ATOM 4205 C C . GLY B 1 227 ? 8.023 15.742 2.051 1 91.12 227 GLY B C 1
ATOM 4206 O O . GLY B 1 227 ? 7.75 15.18 0.986 1 91.12 227 GLY B O 1
ATOM 4207 N N . ALA B 1 228 ? 8.289 15.062 3.193 1 92.38 228 ALA B N 1
ATOM 4208 C CA . ALA B 1 228 ? 8.047 13.625 3.346 1 92.38 228 ALA B CA 1
ATOM 4209 C C . ALA B 1 228 ? 6.828 13.367 4.223 1 92.38 228 ALA B C 1
ATOM 4211 O O . ALA B 1 228 ? 6.84 13.672 5.418 1 92.38 228 ALA B O 1
ATOM 4212 N N . GLY B 1 229 ? 5.836 12.82 3.607 1 93.69 229 GLY B N 1
ATOM 4213 C CA . GLY B 1 229 ? 4.562 12.75 4.309 1 93.69 229 GLY B CA 1
ATOM 4214 C C . GLY B 1 229 ? 4.059 11.328 4.484 1 93.69 229 GLY B C 1
ATOM 4215 O O . GLY B 1 229 ? 4.254 10.484 3.611 1 93.69 229 GLY B O 1
ATOM 4216 N N . VAL B 1 230 ? 3.432 11.039 5.633 1 95.38 230 VAL B N 1
ATOM 4217 C CA . VAL B 1 230 ? 2.641 9.852 5.934 1 95.38 230 VAL B CA 1
ATOM 4218 C C . VAL B 1 230 ? 1.229 10.266 6.348 1 95.38 230 VAL B C 1
ATOM 4220 O O . VAL B 1 230 ? 1.052 11.039 7.289 1 95.38 230 VAL B O 1
ATOM 4223 N N . ALA B 1 231 ? 0.298 9.828 5.656 1 97.19 231 ALA B N 1
ATOM 4224 C CA . ALA B 1 231 ? -1.085 10.125 6.02 1 97.19 231 ALA B CA 1
ATOM 4225 C C . ALA B 1 231 ? -1.809 8.867 6.492 1 97.19 231 ALA B C 1
ATOM 4227 O O . ALA B 1 231 ? -1.869 7.867 5.77 1 97.19 231 ALA B O 1
ATOM 4228 N N . TYR B 1 232 ? -2.275 8.883 7.715 1 98 232 TYR B N 1
ATOM 4229 C CA . TYR B 1 232 ? -3.184 7.84 8.18 1 98 232 TYR B CA 1
ATOM 4230 C C . TYR B 1 232 ? -4.578 8.031 7.598 1 98 232 TYR B C 1
ATOM 4232 O O . TYR B 1 232 ? -5.148 9.117 7.68 1 98 232 TYR B O 1
ATOM 4240 N N . LEU B 1 233 ? -5.082 6.992 7.035 1 98.69 233 LEU B N 1
ATOM 4241 C CA . LEU B 1 233 ? -6.344 7.078 6.305 1 98.69 233 LEU B CA 1
ATOM 4242 C C . LEU B 1 233 ? -7.504 6.578 7.16 1 98.69 233 LEU B C 1
ATOM 4244 O O . LEU B 1 233 ? -7.367 5.586 7.875 1 98.69 233 LEU B O 1
ATOM 4248 N N . TYR B 1 234 ? -8.617 7.238 7.047 1 98.75 234 TYR B N 1
ATOM 4249 C CA . TYR B 1 234 ? -9.875 6.84 7.672 1 98.75 234 TYR B CA 1
ATOM 4250 C C . TYR B 1 234 ? -11.031 6.957 6.688 1 98.75 234 TYR B C 1
ATOM 4252 O O . TYR B 1 234 ? -11.023 7.82 5.809 1 98.75 234 TYR B O 1
ATOM 4260 N N . ASP B 1 235 ? -11.93 6.086 6.801 1 98.69 235 ASP B N 1
ATOM 4261 C CA . ASP B 1 235 ? -13.211 6.18 6.109 1 98.69 235 ASP B CA 1
ATOM 4262 C C . ASP B 1 235 ? -14.344 6.48 7.086 1 98.69 235 ASP B C 1
ATOM 4264 O O . ASP B 1 235 ? -14.359 5.949 8.203 1 98.69 235 ASP B O 1
ATOM 4268 N N . LEU B 1 236 ? -15.195 7.312 6.672 1 98.75 236 LEU B N 1
ATOM 4269 C CA . LEU B 1 236 ? -16.359 7.629 7.484 1 98.75 23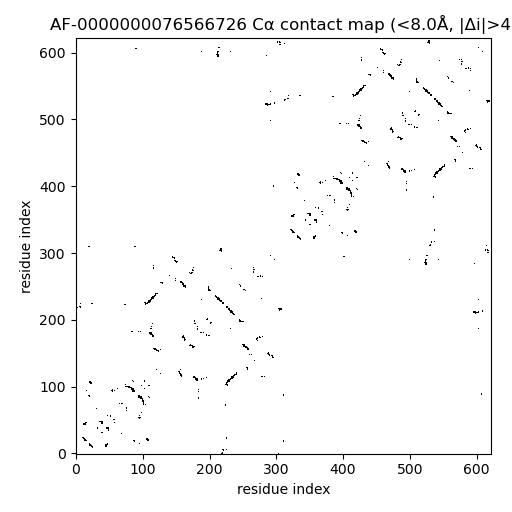6 LEU B CA 1
ATOM 4270 C C . LEU B 1 236 ? -17.641 7.605 6.637 1 98.75 236 LEU B C 1
ATOM 4272 O O . LEU B 1 236 ? -17.812 8.445 5.754 1 98.75 236 LEU B O 1
ATOM 4276 N N . GLU B 1 237 ? -18.469 6.645 6.844 1 98.19 237 GLU B N 1
ATOM 4277 C CA . GLU B 1 237 ? -19.797 6.648 6.234 1 98.19 237 GLU B CA 1
ATOM 4278 C C . GLU B 1 237 ? -20.734 7.59 6.973 1 98.19 237 GLU B C 1
ATOM 4280 O O . GLU B 1 237 ? -20.922 7.48 8.188 1 98.19 237 GLU B O 1
ATOM 4285 N N . LEU B 1 238 ? -21.266 8.508 6.293 1 97.88 238 LEU B N 1
ATOM 4286 C CA . LEU B 1 238 ? -22.172 9.5 6.863 1 97.88 238 LEU B CA 1
ATOM 4287 C C . LEU B 1 238 ? -23.609 9.234 6.43 1 97.88 238 LEU B C 1
ATOM 4289 O O . LEU B 1 238 ? -23.844 8.68 5.352 1 97.88 238 LEU B O 1
ATOM 4293 N N . PRO B 1 239 ? -24.562 9.57 7.277 1 96.31 239 PRO B N 1
ATOM 4294 C CA . PRO B 1 239 ? -25.953 9.43 6.855 1 96.31 239 PRO B CA 1
ATOM 4295 C C . PRO B 1 239 ? -26.297 10.289 5.637 1 96.31 239 PRO B C 1
ATOM 4297 O O . PRO B 1 239 ? -25.703 11.352 5.445 1 96.31 239 PRO B O 1
ATOM 4300 N N . PRO B 1 240 ? -27.266 9.797 4.859 1 94.31 240 PRO B N 1
ATOM 4301 C CA . PRO B 1 240 ? -27.594 10.516 3.631 1 94.31 240 PRO B CA 1
ATOM 4302 C C . PRO B 1 240 ? -28.109 11.93 3.896 1 94.31 240 PRO B C 1
ATOM 4304 O O . PRO B 1 240 ? -28.047 12.789 3.012 1 94.31 240 PRO B O 1
ATOM 4307 N N . ASP B 1 241 ? -28.578 12.227 5.07 1 92.81 241 ASP B N 1
ATOM 4308 C CA . ASP B 1 241 ? -29.141 13.539 5.367 1 92.81 241 ASP B CA 1
ATOM 4309 C C . ASP B 1 241 ? -28.125 14.438 6.059 1 92.81 241 ASP B C 1
ATOM 4311 O O . ASP B 1 241 ? -28.422 15.586 6.383 1 92.81 241 ASP B O 1
ATOM 4315 N N . PHE B 1 242 ? -26.938 13.969 6.23 1 94.88 242 PHE B N 1
ATOM 4316 C CA . PHE B 1 242 ? -25.891 14.773 6.836 1 94.88 242 PHE B CA 1
ATOM 4317 C C . PHE B 1 242 ? -25.359 15.82 5.848 1 94.88 242 PHE B C 1
ATOM 4319 O O . PHE B 1 242 ? -25.203 15.531 4.66 1 94.88 242 PHE B O 1
ATOM 4326 N N . HIS B 1 243 ? -25.094 17.016 6.434 1 94.31 243 HIS B N 1
ATOM 4327 C CA . HIS B 1 243 ? -24.469 18.094 5.672 1 94.31 243 HIS B CA 1
ATOM 4328 C C . HIS B 1 243 ? -23.297 18.703 6.438 1 94.31 243 HIS B C 1
ATOM 4330 O O . HIS B 1 243 ? -23.484 19.281 7.508 1 94.31 243 HIS B O 1
ATOM 4336 N N . PRO B 1 244 ? -22.172 18.562 5.848 1 96.12 244 PRO B N 1
ATOM 4337 C CA . PRO B 1 244 ? -21.016 19.141 6.551 1 96.12 244 PRO B CA 1
ATOM 4338 C C . PRO B 1 244 ? -21.094 20.656 6.637 1 96.12 244 PRO B C 1
ATOM 4340 O O . PRO B 1 244 ? -21.609 21.312 5.73 1 96.12 244 PRO B O 1
ATOM 4343 N N . VAL B 1 245 ? -20.547 21.188 7.664 1 93.31 245 VAL B N 1
ATOM 4344 C CA . VAL B 1 245 ? -20.484 22.625 7.902 1 93.31 245 VAL B CA 1
ATOM 4345 C C . VAL B 1 245 ? -19.062 23.016 8.281 1 93.31 245 VAL B C 1
ATOM 4347 O O . VAL B 1 245 ? -18.422 22.359 9.102 1 93.31 245 VAL B O 1
ATOM 4350 N N . ASN B 1 246 ? -18.625 23.953 7.598 1 89.12 246 ASN B N 1
ATOM 4351 C CA . ASN B 1 246 ? -17.328 24.5 7.969 1 89.12 246 ASN B CA 1
ATOM 4352 C C . ASN B 1 246 ? -17.375 25.203 9.312 1 89.12 246 ASN B C 1
ATOM 4354 O O . ASN B 1 246 ? -18.188 26.109 9.516 1 89.12 246 ASN B O 1
ATOM 4358 N N . CYS B 1 247 ? -16.375 24.922 10.195 1 86.06 247 CYS B N 1
ATOM 4359 C CA . CYS B 1 247 ? -16.438 25.516 11.531 1 86.06 247 CYS B CA 1
ATOM 4360 C C . CYS B 1 247 ? -15.18 26.328 11.82 1 86.06 247 CYS B C 1
ATOM 4362 O O . CYS B 1 247 ? -15.031 26.875 12.914 1 86.06 247 CYS B O 1
ATOM 4364 N N . ASP B 1 248 ? -14.203 26.406 10.883 1 85.69 248 ASP B N 1
ATOM 4365 C CA . ASP B 1 248 ? -12.953 27.094 11.211 1 85.69 248 ASP B CA 1
ATOM 4366 C C . ASP B 1 248 ? -12.508 27.984 10.062 1 85.69 248 ASP B C 1
ATOM 4368 O O . ASP B 1 248 ? -11.375 28.484 10.062 1 85.69 248 ASP B O 1
ATOM 4372 N N . LYS B 1 249 ? -13.289 28.125 9.039 1 85 249 LYS B N 1
ATOM 4373 C CA . LYS B 1 249 ? -13.07 29.016 7.906 1 85 249 LYS B CA 1
ATOM 4374 C C . LYS B 1 249 ? -12.016 28.453 6.961 1 85 249 LYS B C 1
ATOM 4376 O O . LYS B 1 249 ? -11.555 29.141 6.055 1 85 249 LYS B O 1
ATOM 4381 N N . GLU B 1 250 ? -11.578 27.25 7.164 1 88.31 250 GLU B N 1
ATOM 4382 C CA . GLU B 1 250 ? -10.531 26.656 6.332 1 88.31 250 GLU B CA 1
ATOM 4383 C C . GLU B 1 250 ? -11.125 26 5.082 1 88.31 250 GLU B C 1
ATOM 4385 O O . GLU B 1 250 ? -10.406 25.719 4.125 1 88.31 250 GLU B O 1
ATOM 4390 N N . VAL B 1 251 ? -12.414 25.812 5.152 1 91.38 251 VAL B N 1
ATOM 4391 C CA . VAL B 1 251 ? -13.117 25.203 4.031 1 91.38 251 VAL B CA 1
ATOM 4392 C C . VAL B 1 251 ? -14.086 26.203 3.416 1 91.38 251 VAL B C 1
ATOM 4394 O O . VAL B 1 251 ? -14.82 26.891 4.137 1 91.38 251 VAL B O 1
ATOM 4397 N N . GLU B 1 252 ? -14.031 26.359 2.129 1 91.88 252 GLU B N 1
ATOM 4398 C CA . GLU B 1 252 ? -14.914 27.297 1.431 1 91.88 252 GLU B CA 1
ATOM 4399 C C . GLU B 1 252 ? -16.281 26.656 1.162 1 91.88 252 GLU B C 1
ATOM 4401 O O . GLU B 1 252 ? -17.312 27.297 1.382 1 91.88 252 GLU B O 1
ATOM 4406 N N . GLU B 1 253 ? -16.234 25.453 0.656 1 92.75 253 GLU B N 1
ATOM 4407 C CA . GLU B 1 253 ? -17.453 24.781 0.265 1 92.75 253 GLU B CA 1
ATOM 4408 C C . GLU B 1 253 ? -17.281 23.266 0.275 1 92.75 253 GLU B C 1
ATOM 4410 O O . GLU B 1 253 ? -16.156 22.766 0.214 1 92.75 253 GLU B O 1
ATOM 4415 N N . PHE B 1 254 ? -18.438 22.625 0.443 1 94.69 254 PHE B N 1
ATOM 4416 C CA . PHE B 1 254 ? -18.469 21.172 0.309 1 94.69 254 PHE B CA 1
ATOM 4417 C C . PHE B 1 254 ? -19.297 20.75 -0.896 1 94.69 254 PHE B C 1
ATOM 4419 O O . PHE B 1 254 ? -20.344 21.344 -1.174 1 94.69 254 PHE B O 1
ATOM 4426 N N . TYR B 1 255 ? -18.859 19.703 -1.562 1 93.75 255 TYR B N 1
ATOM 4427 C CA . TYR B 1 255 ? -19.578 19.094 -2.68 1 93.75 255 TYR B CA 1
ATOM 4428 C C . TYR B 1 255 ? -19.844 17.625 -2.418 1 93.75 255 TYR B C 1
ATOM 4430 O O . TYR B 1 255 ? -19 16.922 -1.863 1 93.75 255 TYR B O 1
ATOM 4438 N N . LEU B 1 256 ? -20.984 17.234 -2.758 1 94.81 256 LEU B N 1
ATOM 4439 C CA . LEU B 1 256 ? -21.312 15.812 -2.768 1 94.81 256 LEU B CA 1
ATOM 4440 C C . LEU B 1 256 ? -21.297 15.266 -4.191 1 94.81 256 LEU B C 1
ATOM 4442 O O . LEU B 1 256 ? -22.188 15.578 -4.992 1 94.81 256 LEU B O 1
ATOM 4446 N N . LEU B 1 257 ? -20.297 14.422 -4.492 1 95 257 LEU B N 1
ATOM 4447 C CA . LEU B 1 257 ? -20.047 14.055 -5.883 1 95 257 LEU B CA 1
ATOM 4448 C C . LEU B 1 257 ? -20.094 12.547 -6.066 1 95 257 LEU B C 1
ATOM 4450 O O . LEU B 1 257 ? -19.891 11.789 -5.113 1 95 257 LEU B O 1
ATOM 4454 N N . SER B 1 258 ? -20.391 12.133 -7.328 1 94.56 258 SER B N 1
ATOM 4455 C CA . SER B 1 258 ? -20.266 10.719 -7.664 1 94.56 258 SER B CA 1
ATOM 4456 C C . SER B 1 258 ? -18.812 10.281 -7.688 1 94.56 258 SER B C 1
ATOM 4458 O O . SER B 1 258 ? -17.922 11.062 -8.039 1 94.56 258 SER B O 1
ATOM 4460 N N . PRO B 1 259 ? -18.594 9 -7.359 1 96.44 259 PRO B N 1
ATOM 4461 C CA . PRO B 1 259 ? -17.219 8.508 -7.461 1 96.44 259 PRO B CA 1
ATOM 4462 C C . PRO B 1 259 ? -16.625 8.711 -8.852 1 96.44 259 PRO B C 1
ATOM 4464 O O . PRO B 1 259 ? -15.422 8.977 -8.977 1 96.44 259 PRO B O 1
ATOM 4467 N N . HIS B 1 260 ? -17.406 8.625 -9.891 1 94.62 260 HIS B N 1
ATOM 4468 C CA . HIS B 1 260 ? -16.906 8.828 -11.242 1 94.62 260 HIS B CA 1
ATOM 4469 C C . HIS B 1 260 ? -16.438 10.266 -11.453 1 94.62 260 HIS B C 1
ATOM 4471 O O . HIS B 1 260 ? -15.398 10.5 -12.07 1 94.62 260 HIS B O 1
ATOM 4477 N N . ASP B 1 261 ? -17.188 11.195 -10.953 1 93.62 261 ASP B N 1
ATOM 4478 C CA . ASP B 1 261 ? -16.781 12.594 -11.039 1 93.62 261 ASP B CA 1
ATOM 4479 C C . ASP B 1 261 ? -15.508 12.828 -10.219 1 93.62 261 ASP B C 1
ATOM 4481 O O . ASP B 1 261 ? -14.602 13.531 -10.664 1 93.62 261 ASP B O 1
ATOM 4485 N N . VAL B 1 262 ? -15.453 12.266 -9.07 1 96 262 VAL B N 1
ATOM 4486 C CA . VAL B 1 262 ? -14.281 12.43 -8.211 1 96 262 VAL B CA 1
ATOM 4487 C C . VAL B 1 262 ? -13.055 11.844 -8.891 1 96 262 VAL B C 1
ATOM 4489 O O . VAL B 1 262 ? -11.969 12.43 -8.844 1 96 262 VAL B O 1
ATOM 4492 N N . ALA B 1 263 ? -13.234 10.672 -9.531 1 95.06 263 ALA B N 1
ATOM 4493 C CA . ALA B 1 263 ? -12.133 10.016 -10.242 1 95.06 263 ALA B CA 1
ATOM 4494 C C . ALA B 1 263 ? -11.547 10.938 -11.312 1 95.06 263 ALA B C 1
ATOM 4496 O O . ALA B 1 263 ? -10.328 10.945 -11.531 1 95.06 263 ALA B O 1
ATOM 4497 N N . LYS B 1 264 ? -12.367 11.641 -11.961 1 92 264 LYS B N 1
ATOM 4498 C CA . LYS B 1 264 ? -11.898 12.602 -12.953 1 92 264 LYS B CA 1
ATOM 4499 C C . LYS B 1 264 ? -11.125 13.742 -12.297 1 92 264 LYS B C 1
ATOM 4501 O O . LYS B 1 264 ? -10.07 14.148 -12.781 1 92 264 LYS B O 1
ATOM 4506 N N . LEU B 1 265 ? -11.617 14.234 -11.227 1 92.12 265 LEU B N 1
ATOM 4507 C CA . LEU B 1 265 ? -11.062 15.406 -10.555 1 92.12 265 LEU B CA 1
ATOM 4508 C C . LEU B 1 265 ? -9.672 15.109 -9.992 1 92.12 265 LEU B C 1
ATOM 4510 O O . LEU B 1 265 ? -8.781 15.961 -10.055 1 92.12 265 LEU B O 1
ATOM 4514 N N . ILE B 1 266 ? -9.484 13.898 -9.461 1 93.31 266 ILE B N 1
ATOM 4515 C CA . ILE B 1 266 ? -8.219 13.625 -8.797 1 93.31 266 ILE B CA 1
ATOM 4516 C C . ILE B 1 266 ? -7.109 13.469 -9.836 1 93.31 266 ILE B C 1
ATOM 4518 O O . ILE B 1 266 ? -5.926 13.438 -9.492 1 93.31 266 ILE B O 1
ATOM 4522 N N . GLN B 1 267 ? -7.484 13.383 -11.047 1 88.88 267 GLN B N 1
ATOM 4523 C CA . GLN B 1 267 ? -6.512 13.281 -12.125 1 88.88 267 GLN B CA 1
ATOM 4524 C C . GLN B 1 267 ? -6.156 14.664 -12.68 1 88.88 267 GLN B C 1
ATOM 4526 O O . GLN B 1 267 ? -5.379 14.773 -13.633 1 88.88 267 GLN B O 1
ATOM 4531 N N . THR B 1 268 ? -6.738 15.672 -12.078 1 86.69 268 THR B N 1
ATOM 4532 C CA . THR B 1 268 ? -6.461 17.047 -12.492 1 86.69 268 THR B CA 1
ATOM 4533 C C . THR B 1 268 ? -5.535 17.734 -11.5 1 86.69 268 THR B C 1
ATOM 4535 O O . THR B 1 268 ? -5.227 17.188 -10.438 1 86.69 268 THR B O 1
ATOM 4538 N N . GLU B 1 269 ? -5.164 18.953 -11.828 1 86.69 269 GLU B N 1
ATOM 4539 C CA . GLU B 1 269 ? -4.285 19.734 -10.961 1 86.69 269 GLU B CA 1
ATOM 4540 C C . GLU B 1 269 ? -5.082 20.5 -9.914 1 86.69 269 GLU B C 1
ATOM 4542 O O . GLU B 1 269 ? -4.508 21.203 -9.07 1 86.69 269 GLU B O 1
ATOM 4547 N N . SER B 1 270 ? -6.363 20.328 -9.914 1 88.62 270 SER B N 1
ATOM 4548 C CA . SER B 1 270 ? -7.211 21.094 -9.008 1 88.62 270 SER B CA 1
ATOM 4549 C C . SER B 1 270 ? -7.367 20.391 -7.664 1 88.62 270 SER B C 1
ATOM 4551 O O . SER B 1 270 ? -7.848 20.969 -6.695 1 88.62 270 SER B O 1
ATOM 4553 N N . PHE B 1 271 ? -6.961 19.172 -7.594 1 92.94 271 PHE B N 1
ATOM 4554 C CA . PHE B 1 271 ? -7.09 18.375 -6.383 1 92.94 271 PHE B CA 1
ATOM 4555 C C . PHE B 1 271 ? -5.75 18.25 -5.664 1 92.94 271 PHE B C 1
ATOM 4557 O O . PHE B 1 271 ? -4.727 17.969 -6.289 1 92.94 271 PHE B O 1
ATOM 4564 N N . LYS B 1 272 ? -5.797 18.578 -4.371 1 93.25 272 LYS B N 1
ATOM 4565 C CA . LYS B 1 272 ? -4.566 18.391 -3.607 1 93.25 272 LYS B CA 1
ATOM 4566 C C . LYS B 1 272 ? -4.016 16.984 -3.795 1 93.25 272 LYS B C 1
ATOM 4568 O O . LYS B 1 272 ? -4.691 16 -3.482 1 93.25 272 LYS B O 1
ATOM 4573 N N . GLN B 1 273 ? -2.84 16.844 -4.168 1 90.69 273 GLN B N 1
ATOM 4574 C CA . GLN B 1 273 ? -2.291 15.602 -4.719 1 90.69 273 GLN B CA 1
ATOM 4575 C C . GLN B 1 273 ? -2.346 14.477 -3.695 1 90.69 273 GLN B C 1
ATOM 4577 O O . GLN B 1 273 ? -2.771 13.359 -4.012 1 90.69 273 GLN B O 1
ATOM 4582 N N . ASN B 1 274 ? -1.899 14.742 -2.469 1 93.94 274 ASN B N 1
ATOM 4583 C CA . ASN B 1 274 ? -1.904 13.672 -1.478 1 93.94 274 ASN B CA 1
ATOM 4584 C C . ASN B 1 274 ? -3.324 13.234 -1.129 1 93.94 274 ASN B C 1
ATOM 4586 O O . ASN B 1 274 ? -3.559 12.07 -0.807 1 93.94 274 ASN B O 1
ATOM 4590 N N . CYS B 1 275 ? -4.242 14.141 -1.245 1 96.94 275 CYS B N 1
ATOM 4591 C CA . CYS B 1 275 ? -5.641 13.797 -1.019 1 96.94 275 CYS B CA 1
ATOM 4592 C C . CYS B 1 275 ? -6.203 13 -2.189 1 96.94 275 CYS B C 1
ATOM 4594 O O . CYS B 1 275 ? -7.035 12.117 -1.998 1 96.94 275 CYS B O 1
ATOM 4596 N N . GLY B 1 276 ? -5.723 13.422 -3.395 1 96.38 276 GLY B N 1
ATOM 4597 C CA . GLY B 1 276 ? -6.098 12.617 -4.543 1 96.38 276 GLY B CA 1
ATOM 4598 C C . GLY B 1 276 ? -5.664 11.164 -4.426 1 96.38 276 GLY B C 1
ATOM 4599 O O . GLY B 1 276 ? -6.414 10.258 -4.785 1 96.38 276 GLY B O 1
ATOM 4600 N N . MET B 1 277 ? -4.52 10.922 -3.889 1 96.19 277 MET B N 1
ATOM 4601 C CA . MET B 1 277 ? -4.023 9.57 -3.646 1 96.19 277 MET B CA 1
ATOM 4602 C C . MET B 1 277 ? -4.906 8.844 -2.639 1 96.19 277 MET B C 1
ATOM 4604 O O . MET B 1 277 ? -5.164 7.645 -2.787 1 96.19 277 MET B O 1
ATOM 4608 N N . THR B 1 278 ? -5.309 9.562 -1.645 1 98 278 THR B N 1
ATOM 4609 C CA . THR B 1 278 ? -6.184 9 -0.623 1 98 278 THR B CA 1
ATOM 4610 C C . THR B 1 278 ? -7.504 8.547 -1.234 1 98 278 THR B C 1
ATOM 4612 O O . THR B 1 278 ? -8.016 7.477 -0.892 1 98 278 THR B O 1
ATOM 4615 N N . VAL B 1 279 ? -8.031 9.336 -2.158 1 98.44 279 VAL B N 1
ATOM 4616 C CA . VAL B 1 279 ? -9.266 8.977 -2.852 1 98.44 279 VAL B CA 1
ATOM 4617 C C . VAL B 1 279 ? -9.047 7.73 -3.699 1 98.44 279 VAL B C 1
ATOM 4619 O O . VAL B 1 279 ? -9.875 6.816 -3.699 1 98.44 279 VAL B O 1
ATOM 4622 N N . LEU B 1 280 ? -7.961 7.723 -4.43 1 97.94 280 LEU B N 1
ATOM 4623 C CA . LEU B 1 280 ? -7.633 6.551 -5.23 1 97.94 280 LEU B CA 1
ATOM 4624 C C . LEU B 1 280 ? -7.551 5.301 -4.359 1 97.94 280 LEU B C 1
ATOM 4626 O O . LEU B 1 280 ? -8.094 4.25 -4.719 1 97.94 280 LEU B O 1
ATOM 4630 N N . ASP B 1 281 ? -6.883 5.438 -3.273 1 98.19 281 ASP B N 1
ATOM 4631 C CA . ASP B 1 281 ? -6.801 4.34 -2.314 1 98.19 281 ASP B CA 1
ATOM 4632 C C . ASP B 1 281 ? -8.195 3.854 -1.914 1 98.19 281 ASP B C 1
ATOM 4634 O O . ASP B 1 281 ? -8.438 2.648 -1.833 1 98.19 281 ASP B O 1
ATOM 4638 N N . PHE B 1 282 ? -9.094 4.754 -1.618 1 98.75 282 PHE B N 1
ATOM 4639 C CA . PHE B 1 282 ? -10.477 4.438 -1.265 1 98.75 282 PHE B CA 1
ATOM 4640 C C . PHE B 1 282 ? -11.133 3.598 -2.354 1 98.75 282 PHE B C 1
ATOM 4642 O O . PHE B 1 282 ? -11.75 2.572 -2.064 1 98.75 282 PHE B O 1
ATOM 4649 N N . PHE B 1 283 ? -10.984 4.039 -3.639 1 98.75 283 PHE B N 1
ATOM 4650 C CA . PHE B 1 283 ? -11.594 3.324 -4.754 1 98.75 283 PHE B CA 1
ATOM 4651 C C . PHE B 1 283 ? -11.047 1.904 -4.852 1 98.75 283 PHE B C 1
ATOM 4653 O O . PHE B 1 283 ? -11.797 0.96 -5.098 1 98.75 283 PHE B O 1
ATOM 4660 N N . ILE B 1 284 ? -9.781 1.751 -4.617 1 98.38 284 ILE B N 1
ATOM 4661 C CA . ILE B 1 284 ? -9.133 0.449 -4.73 1 98.38 284 ILE B CA 1
ATOM 4662 C C . ILE B 1 284 ? -9.625 -0.471 -3.613 1 98.38 284 ILE B C 1
ATOM 4664 O O . ILE B 1 284 ? -10.094 -1.579 -3.879 1 98.38 284 ILE B O 1
ATOM 4668 N N . ARG B 1 285 ? -9.633 -0.006 -2.393 1 97.94 285 ARG B N 1
ATOM 4669 C CA . ARG B 1 285 ? -9.969 -0.832 -1.238 1 97.94 285 ARG B CA 1
ATOM 4670 C C . ARG B 1 285 ? -11.438 -1.254 -1.277 1 97.94 285 ARG B C 1
ATOM 4672 O O . ARG B 1 285 ? -11.789 -2.332 -0.793 1 97.94 285 ARG B O 1
ATOM 4679 N N . HIS B 1 286 ? -12.234 -0.448 -1.87 1 98 286 HIS B N 1
ATOM 4680 C CA . HIS B 1 286 ? -13.664 -0.723 -1.86 1 98 286 HIS B CA 1
ATOM 4681 C C . HIS B 1 286 ? -14.078 -1.533 -3.084 1 98 286 HIS B C 1
ATOM 4683 O O . HIS B 1 286 ? -15.258 -1.833 -3.266 1 98 286 HIS B O 1
ATOM 4689 N N . GLY B 1 287 ? -13.141 -1.873 -3.941 1 97.75 287 GLY B N 1
ATOM 4690 C CA . GLY B 1 287 ? -13.391 -2.824 -5.012 1 97.75 287 GLY B CA 1
ATOM 4691 C C . GLY B 1 287 ? -13.859 -2.168 -6.297 1 97.75 287 GLY B C 1
ATOM 4692 O O . GLY B 1 287 ? -14.5 -2.811 -7.137 1 97.75 287 GLY B O 1
ATOM 4693 N N . TYR B 1 288 ? -13.562 -0.867 -6.441 1 98.31 288 TYR B N 1
ATOM 4694 C CA . TYR B 1 288 ? -14.07 -0.147 -7.605 1 98.31 288 TYR B CA 1
ATOM 4695 C C . TYR B 1 288 ? -13.016 -0.071 -8.703 1 98.31 288 TYR B C 1
ATOM 4697 O O . TYR B 1 288 ? -13.25 0.514 -9.758 1 98.31 288 TYR B O 1
ATOM 4705 N N . VAL B 1 289 ? -11.836 -0.578 -8.484 1 97.75 289 VAL B N 1
ATOM 4706 C CA . VAL B 1 289 ? -10.742 -0.552 -9.461 1 97.75 289 VAL B CA 1
ATOM 4707 C C . VAL B 1 289 ? -10.383 -1.979 -9.867 1 97.75 289 VAL B C 1
ATOM 4709 O O . VAL B 1 289 ? -9.742 -2.707 -9.109 1 97.75 289 VAL B O 1
ATOM 4712 N N . ASP B 1 290 ? -10.789 -2.359 -11.031 1 95.56 290 ASP B N 1
ATOM 4713 C CA . ASP B 1 290 ? -10.5 -3.676 -11.594 1 95.56 290 ASP B CA 1
ATOM 4714 C C . ASP B 1 290 ? -9.102 -3.723 -12.188 1 95.56 290 ASP B C 1
ATOM 4716 O O . ASP B 1 290 ? -8.766 -2.924 -13.07 1 95.56 290 ASP B O 1
ATOM 4720 N N . PRO B 1 291 ? -8.289 -4.656 -11.703 1 94.12 291 PRO B N 1
ATOM 4721 C CA . PRO B 1 291 ? -6.918 -4.715 -12.227 1 94.12 291 PRO B CA 1
ATOM 4722 C C . PRO B 1 291 ? -6.871 -4.957 -13.734 1 94.12 291 PRO B C 1
ATOM 4724 O O . PRO B 1 291 ? -5.941 -4.504 -14.406 1 94.12 291 PRO B O 1
ATOM 4727 N N . ASP B 1 292 ? -7.805 -5.691 -14.281 1 93 292 ASP B N 1
ATOM 4728 C CA . ASP B 1 292 ? -7.809 -5.984 -15.711 1 93 292 ASP B CA 1
ATOM 4729 C C . ASP B 1 292 ? -8.078 -4.723 -16.531 1 93 292 ASP B C 1
ATOM 4731 O O . ASP B 1 292 ? -7.625 -4.605 -17.672 1 93 292 ASP B O 1
ATOM 4735 N N . GLU B 1 293 ? -8.773 -3.797 -15.938 1 93.19 293 GLU B N 1
ATOM 4736 C CA . GLU B 1 293 ? -9.094 -2.549 -16.625 1 93.19 293 GLU B CA 1
ATOM 4737 C C . GLU B 1 293 ? -8.094 -1.45 -16.266 1 93.19 293 GLU B C 1
ATOM 4739 O O . GLU B 1 293 ? -8.125 -0.365 -16.859 1 93.19 293 GLU B O 1
ATOM 4744 N N . ASN B 1 294 ? -7.324 -1.663 -15.336 1 94.12 294 ASN B N 1
ATOM 4745 C CA . ASN B 1 294 ? -6.344 -0.697 -14.852 1 94.12 294 ASN B CA 1
ATOM 4746 C C . ASN B 1 294 ? -4.949 -1.312 -14.758 1 94.12 294 ASN B C 1
ATOM 4748 O O . ASN B 1 294 ? -4.469 -1.611 -13.664 1 94.12 294 ASN B O 1
ATOM 4752 N N . PRO B 1 295 ? -4.25 -1.461 -15.773 1 87.81 295 PRO B N 1
ATOM 4753 C CA . PRO B 1 295 ? -2.984 -2.197 -15.82 1 87.81 295 PRO B CA 1
ATOM 4754 C C . PRO B 1 295 ? -1.885 -1.527 -15 1 87.81 295 PRO B C 1
ATOM 4756 O O . PRO B 1 295 ? -0.88 -2.162 -14.672 1 87.81 295 PRO B O 1
ATOM 4759 N N . ARG B 1 296 ? -2.051 -0.259 -14.625 1 88.56 296 ARG B N 1
ATOM 4760 C CA . ARG B 1 296 ? -1.022 0.441 -13.859 1 88.56 296 ARG B CA 1
ATOM 4761 C C . ARG B 1 296 ? -1.316 0.386 -12.367 1 88.56 296 ARG B C 1
ATOM 4763 O O . ARG B 1 296 ? -0.653 1.057 -11.57 1 88.56 296 ARG B O 1
ATOM 4770 N N . LEU B 1 297 ? -2.293 -0.427 -11.977 1 94.25 297 LEU B N 1
ATOM 4771 C CA . LEU B 1 297 ? -2.729 -0.508 -10.586 1 94.25 297 LEU B CA 1
ATOM 4772 C C . LEU B 1 297 ? -1.547 -0.774 -9.656 1 94.25 297 LEU B C 1
ATOM 4774 O O . LEU B 1 297 ? -1.387 -0.098 -8.641 1 94.25 297 LEU B O 1
ATOM 4778 N N . GLU B 1 298 ? -0.71 -1.684 -10.031 1 92.56 298 GLU B N 1
ATOM 4779 C CA . GLU B 1 298 ? 0.469 -2.006 -9.234 1 92.56 298 GLU B CA 1
ATOM 4780 C C . GLU B 1 298 ? 1.351 -0.777 -9.031 1 92.56 298 GLU B C 1
ATOM 4782 O O . GLU B 1 298 ? 1.807 -0.512 -7.918 1 92.56 298 GLU B O 1
ATOM 4787 N N . GLU B 1 299 ? 1.585 -0.075 -10.094 1 90.12 299 GLU B N 1
ATOM 4788 C CA . GLU B 1 299 ? 2.426 1.117 -10.047 1 90.12 299 GLU B CA 1
ATOM 4789 C C . GLU B 1 299 ? 1.82 2.188 -9.141 1 90.12 299 GLU B C 1
ATOM 4791 O O . GLU B 1 299 ? 2.533 2.834 -8.375 1 90.12 299 GLU B O 1
ATOM 4796 N N . TRP B 1 300 ? 0.528 2.371 -9.297 1 92.06 300 TRP B N 1
ATOM 4797 C CA . TRP B 1 300 ? -0.151 3.352 -8.453 1 92.06 300 TRP B CA 1
ATOM 4798 C C . TRP B 1 300 ? 0.023 3.018 -6.977 1 92.06 300 TRP B C 1
ATOM 4800 O O . TRP B 1 300 ? 0.326 3.898 -6.168 1 92.06 300 TRP B O 1
ATOM 4810 N N . LEU B 1 301 ? -0.105 1.738 -6.629 1 94.94 301 LEU B N 1
ATOM 4811 C CA . LEU B 1 301 ? 0.014 1.316 -5.234 1 94.94 301 LEU B CA 1
ATOM 4812 C C . LEU B 1 301 ? 1.449 1.47 -4.742 1 94.94 301 LEU B C 1
ATOM 4814 O O . LEU B 1 301 ? 1.678 1.888 -3.605 1 94.94 301 LEU B O 1
ATOM 4818 N N . GLN B 1 302 ? 2.357 1.175 -5.543 1 91 302 GLN B N 1
ATOM 4819 C CA . GLN B 1 302 ? 3.76 1.346 -5.172 1 91 302 GLN B CA 1
ATOM 4820 C C . GLN B 1 302 ? 4.086 2.814 -4.922 1 91 302 GLN B C 1
ATOM 4822 O O . GLN B 1 302 ? 4.824 3.143 -3.99 1 91 302 GLN B O 1
ATOM 4827 N N . LEU B 1 303 ? 3.5 3.664 -5.734 1 89.44 303 LEU B N 1
ATOM 4828 C CA . LEU B 1 303 ? 3.748 5.098 -5.613 1 89.44 303 LEU B CA 1
ATOM 4829 C C . LEU B 1 303 ? 3.115 5.652 -4.34 1 89.44 303 LEU B C 1
ATOM 4831 O O . LEU B 1 303 ? 3.643 6.59 -3.74 1 89.44 303 LEU B O 1
ATOM 4835 N N . MET B 1 304 ? 2.068 5.012 -3.895 1 93.75 304 MET B N 1
ATOM 4836 C CA . MET B 1 304 ? 1.349 5.492 -2.721 1 93.75 304 MET B CA 1
ATOM 4837 C C . MET B 1 304 ? 1.999 4.988 -1.438 1 93.75 304 MET B C 1
ATOM 4839 O O . MET B 1 304 ? 1.701 5.48 -0.348 1 93.75 304 MET B O 1
ATOM 4843 N N . HIS B 1 305 ? 2.893 4.008 -1.618 1 93.94 305 HIS B N 1
ATOM 4844 C CA . HIS B 1 305 ? 3.57 3.438 -0.46 1 93.94 305 HIS B CA 1
ATOM 4845 C C . HIS B 1 305 ? 5.086 3.48 -0.631 1 93.94 305 HIS B C 1
ATOM 4847 O O . HIS B 1 305 ? 5.773 2.49 -0.366 1 93.94 305 HIS B O 1
ATOM 4853 N N . TYR B 1 306 ? 5.43 4.656 -1.005 1 84.88 306 TYR B N 1
ATOM 4854 C CA . TYR B 1 306 ? 6.84 4.941 -1.229 1 84.88 306 TYR B CA 1
ATOM 4855 C C . TYR B 1 306 ? 7.648 4.742 0.049 1 84.88 306 TYR B C 1
ATOM 4857 O O . TYR B 1 306 ? 7.238 5.188 1.125 1 84.88 306 TYR B O 1
ATOM 4865 N N . LYS B 1 307 ? 8.758 3.943 -0.055 1 83.94 307 LYS B N 1
ATOM 4866 C CA . LYS B 1 307 ? 9.617 3.809 1.119 1 83.94 307 LYS B CA 1
ATOM 4867 C C . LYS B 1 307 ? 10.461 5.062 1.33 1 83.94 307 LYS B C 1
ATOM 4869 O O . LYS B 1 307 ? 11.367 5.348 0.543 1 83.94 307 LYS B O 1
ATOM 4874 N N . LEU B 1 308 ? 10.164 5.77 2.328 1 79.69 308 LEU B N 1
ATOM 4875 C CA . LEU B 1 308 ? 10.969 6.93 2.695 1 79.69 308 LEU B CA 1
ATOM 4876 C C . LEU B 1 308 ? 12.32 6.5 3.258 1 79.69 308 LEU B C 1
ATOM 4878 O O . LEU B 1 308 ? 12.406 5.531 4.016 1 79.69 308 LEU B O 1
ATOM 4882 N N . PRO B 1 309 ? 13.367 7.102 2.785 1 77.44 309 PRO B N 1
ATOM 4883 C CA . PRO B 1 309 ? 14.719 6.676 3.164 1 77.44 309 PRO B CA 1
ATOM 4884 C C . PRO B 1 309 ? 15.125 7.168 4.555 1 77.44 309 PRO B C 1
ATOM 4886 O O . PRO B 1 309 ? 16.125 7.867 4.695 1 77.44 309 PRO B O 1
ATOM 4889 N N . TYR B 1 310 ? 14.344 6.879 5.488 1 83.19 310 TYR B N 1
ATOM 4890 C CA . TYR B 1 310 ? 14.633 7.234 6.871 1 83.19 310 TYR B CA 1
ATOM 4891 C C . TYR B 1 310 ? 14.883 5.988 7.715 1 83.19 310 TYR B C 1
ATOM 4893 O O . TYR B 1 310 ? 14.656 4.867 7.258 1 83.19 310 TYR B O 1
ATOM 4901 N N . ASP B 1 311 ? 15.57 6.078 8.789 1 75.12 311 ASP B N 1
ATOM 4902 C CA . ASP B 1 311 ? 15.859 4.977 9.703 1 75.12 311 ASP B CA 1
ATOM 4903 C C . ASP B 1 311 ? 14.609 4.566 10.477 1 75.12 311 ASP B C 1
ATOM 4905 O O . ASP B 1 311 ? 13.719 5.387 10.703 1 75.12 311 ASP B O 1
#

InterPro domains:
  IPR000086 NUDIX hydrolase domain [PF00293] (162-265)
  IPR000086 NUDIX hydrolase domain [PS51462] (131-281)
  IPR015797 NUDIX hydrolase-like domain superfamily [SSF55811] (154-285)
  IPR031804 Domain of unknown function DUF4743 [PF15916] (7-110)

pLDDT: mean 90.28, std 12.41, range [33.03, 98.81]

Nearest PDB structures (foldseek):
  3dup-assembly1_B  TM=9.302E-01  e=4.404E-25  Rhodospirillum rubrum ATCC 11170
  2fkb-assembly2_B  TM=7.702E-01  e=2.998E-09  Escherichia coli K-12
  4mpo-assembly3_C  TM=7.284E-01  e=3.678E-06  Chlamydia trachomatis L2/434/Bu
  1xsc-assembly1_A  TM=6.570E-01  e=2.023E-06  Homo sapiens
  3oga-assembly1_A  TM=6.430E-01  e=1.178E-04  Salmonella enterica subsp. enterica serovar Typhimurium str. LT2

Solvent-accessible surface area (backbone atoms only — not comparable to full-atom values): 32610 Å² total; per-residue (Å²): 122,44,51,71,68,60,57,63,77,50,33,33,45,26,25,53,82,91,38,42,47,22,33,22,41,55,85,52,44,74,67,47,56,75,38,58,84,47,35,42,76,57,99,71,35,36,29,46,28,79,84,49,76,43,44,65,50,37,23,51,52,52,48,52,53,50,60,71,38,30,88,76,39,72,31,35,66,59,64,71,93,44,43,28,35,47,46,37,71,47,77,71,39,62,58,28,45,40,47,51,24,50,33,22,50,46,16,24,63,39,48,26,30,36,32,50,33,30,31,56,43,94,50,56,84,68,58,61,79,69,58,61,84,75,64,67,74,58,61,74,64,83,91,56,86,64,89,51,78,40,87,65,64,83,31,43,33,33,38,33,22,30,31,15,72,82,39,90,71,67,46,60,23,33,40,43,40,24,65,43,76,42,44,55,91,53,52,61,68,59,44,43,52,51,37,30,32,38,43,21,51,51,52,70,81,62,54,72,56,54,30,37,43,45,66,40,21,46,36,40,72,56,95,42,24,24,46,30,38,36,34,40,32,28,40,31,76,43,64,65,85,65,73,76,38,61,64,68,70,56,40,65,47,78,43,58,35,42,61,71,58,49,58,50,42,46,68,32,88,54,25,40,62,73,46,27,50,51,50,51,50,52,39,24,61,70,27,19,36,45,60,84,69,27,40,52,50,62,58,55,50,23,58,37,21,42,76,69,95,54,89,122,45,51,72,67,59,56,61,76,51,35,33,43,26,24,54,82,91,37,42,48,23,33,22,41,56,86,52,44,73,67,47,56,74,38,59,83,46,35,41,75,59,98,71,34,37,29,46,29,77,84,49,75,42,44,64,51,38,20,50,53,51,48,53,53,51,61,72,39,30,87,77,38,72,30,34,67,60,65,72,90,41,42,29,36,46,47,37,72,48,77,70,39,63,60,26,47,39,47,52,24,50,34,22,50,45,16,25,62,41,47,26,28,37,32,50,33,30,29,57,43,92,50,55,87,68,59,60,78,69,57,61,80,75,64,66,75,57,58,76,65,84,91,56,85,66,88,50,77,39,85,64,63,83,31,43,32,33,39,33,22,32,30,14,72,82,40,89,72,67,49,59,23,33,42,43,40,23,64,43,75,41,44,54,90,52,54,60,68,59,44,43,52,50,39,29,33,38,44,22,52,51,52,70,81,62,54,72,58,55,30,37,45,45,66,39,23,47,37,40,72,55,95,42,26,23,46,32,39,36,33,40,31,29,41,31,76,44,62,65,85,65,75,75,36,60,65,68,70,58,40,66,45,78,43,60,35,43,62,69,58,48,58,50,41,45,66,33,88,53,26,41,63,73,47,28,51,52,51,51,48,51,39,24,60,72,27,20,36,46,60,84,69,28,41,53,49,64,58,54,49,23,57,37,20,42,77,70,97,53,89